Protein AF-A0A182JUG7-F1 (afdb_monomer)

Solvent-accessible surface area (backbone atoms only — not comparable to full-atom values): 25823 Å² total; per-residue (Å²): 137,84,86,83,83,84,82,84,82,86,83,86,81,85,85,83,82,79,87,75,86,82,80,89,75,53,74,66,49,47,52,44,28,82,90,76,59,20,49,67,83,34,40,64,66,56,48,52,52,50,51,49,50,50,50,54,51,51,51,54,50,50,49,53,52,50,53,55,51,49,56,54,55,72,76,54,60,94,69,52,72,90,55,49,36,80,74,22,95,76,40,68,50,52,46,46,46,65,35,70,66,70,86,56,85,88,53,76,60,53,50,72,44,30,39,80,39,64,70,55,41,44,56,57,42,48,50,40,48,65,68,42,40,58,56,73,39,42,67,75,28,61,83,46,30,76,46,50,39,88,55,45,92,92,43,59,61,55,93,88,40,30,43,53,62,73,63,80,57,31,66,67,52,22,78,91,55,44,26,23,33,70,73,55,19,45,45,37,36,39,34,66,50,88,47,66,70,46,68,86,40,53,57,65,53,77,86,72,57,62,90,86,56,56,66,69,59,53,54,52,58,66,74,49,53,64,74,76,31,42,27,41,31,54,50,74,46,78,68,56,96,56,101,61,86,47,54,54,58,75,46,55,23,73,42,59,41,42,59,47,59,70,52,50,38,72,73,55,80,51,62,60,78,67,63,29,34,41,32,30,67,51,42,51,66,78,40,78,44,34,35,38,40,35,53,46,33,79,58,40,59,74,33,89,47,96,85,66,54,28,18,34,37,69,40,34,43,32,37,42,74,72,82,75,82,87,77,88,79,80,90,80,93,82,89,79,88,82,82,81,78,93,75,94,76,89,81,82,89,77,84,86,77,91,78,89,76,94,76,83,97,79,78,85,82,78,72,90,75,92,67,95,76,85,87,83,91,66,79,96,70,94,75,92,79,92,76,91,84,79,90,87,66,80,84,80,69,88,78,74,93,74,87,85,80,128

Foldseek 3Di:
DDDDDDDDDDDDDDDDDDDDDDDDDDPVCCCAPPVVRAGNNHHPVRVVVVVVVVVVVVVVVVVVVVVVVVVVVVPADPQDGPQAACSDPVHQAWFKDKPDADPPPVDAQEDEAALQDPVRLVVRLVSVCVVCVCLVFVCPFVVSVPLEDDDDLVRFRDPLHAHREDLVQQVCCHSVNSCCSNVVWHKMKMFIDAGAQHAFAFCLDLVPDDPPDDPVVSVVLVVDHSSVRQFWFKDKDWPDPDPDDQQADKDKPPDRGFHRSNDDDRSRTSRDTYIIMIIRGGGHAPDWTKMKMFIDTPSHDADDDPVPGTRIDIYIYHHYHPPPPPDPDDDDDDDDDDDDDDDDDDDDDDDDDDDDDDDDPDDDDDDPDDDDDDDDDDDPDDDDDDDDDDDPPPPPPPDDDDDDDD

Sequence (406 aa):
MPAEKRASQPRIVRTYEFPTKPEKQTLGQYLYNSQDGKILGRTSKGWAQLLFFYACFYIVLAALFTICMQGLLVTLNHQYPKWQLDESRIGTNPGVSYRPQPEDAEGINSIQYVAANKSDVAVWVNMINDFLAPYADHTLLPGGGKNQVICDFNTPPTSGNVCAFDVKNLGPCSAAAGYSYNRSAPCIFIKLNRIYGWQPEFYEDVDELPTDMPDDLASHIRSLSVADRRQVWVTCKELTNSDENQLGPIEYLPSQGFPAYYYPYMNIDGYLSPLVAVHFARPKPKTTISIECRAWAKNIVYRGGSRDRAGSMQIFLLLSQALVDEDCSNSGTVSVVALAAPSSVIPRNGSPVLRTVPMPLDDCFSCDGGALGECLTVGGTGRCLRSVWSASKKAAFQKRNVCQIG

Mean predicted aligned error: 15.71 Å

Radius of gyration: 39.5 Å; Cα contacts (8 Å, |Δi|>4): 494; chains: 1; bounding box: 140×61×127 Å

Structure (mmCIF, N/CA/C/O backbone):
data_AF-A0A182JUG7-F1
#
_entry.id   AF-A0A182JUG7-F1
#
loop_
_atom_site.group_PDB
_atom_site.id
_atom_site.type_symbol
_atom_site.label_atom_id
_atom_site.label_alt_id
_atom_site.label_comp_id
_atom_site.label_asym_id
_atom_site.label_entity_id
_atom_site.label_seq_id
_atom_site.pdbx_PDB_ins_code
_atom_site.Cartn_x
_atom_site.Cartn_y
_atom_site.Cartn_z
_atom_site.occupancy
_atom_site.B_iso_or_equiv
_atom_site.auth_seq_id
_atom_site.auth_comp_id
_atom_site.auth_asym_id
_atom_site.auth_atom_id
_atom_site.pdbx_PDB_model_num
ATOM 1 N N . MET A 1 1 ? -57.327 33.406 99.873 1.00 43.38 1 MET A N 1
ATOM 2 C CA . MET A 1 1 ? -56.731 32.805 98.659 1.00 43.38 1 MET A CA 1
ATOM 3 C C . MET A 1 1 ? -55.452 33.575 98.342 1.00 43.38 1 MET A C 1
ATOM 5 O O . 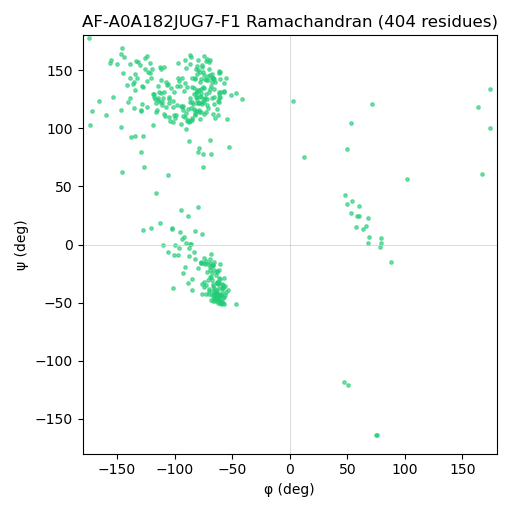MET A 1 1 ? -55.531 34.797 98.298 1.00 43.38 1 MET A O 1
ATOM 9 N N . PRO A 1 2 ? -54.282 32.917 98.276 1.00 49.91 2 PRO A N 1
ATOM 10 C CA . PRO A 1 2 ? -52.983 33.584 98.166 1.00 49.91 2 PRO A CA 1
ATOM 11 C C . PRO A 1 2 ? -52.675 34.052 96.734 1.00 49.91 2 PRO A C 1
ATOM 13 O O . PRO A 1 2 ? -53.113 33.437 95.767 1.00 49.91 2 PRO A O 1
ATOM 16 N N . ALA A 1 3 ? -51.910 35.142 96.626 1.00 50.56 3 ALA A N 1
ATOM 17 C CA . ALA A 1 3 ? -51.455 35.739 95.373 1.00 50.56 3 ALA A CA 1
ATOM 18 C C . ALA A 1 3 ? -50.359 34.892 94.697 1.00 50.56 3 ALA A C 1
ATOM 20 O O . ALA A 1 3 ? -49.357 34.527 95.315 1.00 50.56 3 ALA A O 1
ATOM 21 N N . GLU A 1 4 ? -50.560 34.609 93.414 1.00 59.41 4 GLU A N 1
ATOM 22 C CA . GLU A 1 4 ? -49.682 33.827 92.546 1.00 59.41 4 GLU A CA 1
ATOM 23 C C . GLU A 1 4 ? -48.453 34.652 92.115 1.00 59.41 4 GLU A C 1
ATOM 25 O O . GLU A 1 4 ? -48.573 35.736 91.541 1.00 59.41 4 GLU A O 1
ATOM 30 N N . LYS A 1 5 ? -47.242 34.159 92.412 1.00 53.19 5 LYS A N 1
ATOM 31 C CA . LYS A 1 5 ? -45.978 34.778 91.980 1.00 53.19 5 LYS A CA 1
ATOM 32 C C . LYS A 1 5 ? -45.679 34.391 90.530 1.00 53.19 5 LYS A C 1
ATOM 34 O O . LYS A 1 5 ? -45.393 33.233 90.242 1.00 53.19 5 LYS A O 1
ATOM 39 N N . ARG A 1 6 ? -45.674 35.375 89.627 1.00 56.78 6 ARG A N 1
ATOM 40 C CA . ARG A 1 6 ? -45.285 35.212 88.217 1.00 56.78 6 ARG A CA 1
ATOM 41 C C . ARG A 1 6 ? -43.755 35.136 88.097 1.00 56.78 6 ARG A C 1
ATOM 43 O O . ARG A 1 6 ? -43.069 36.113 88.388 1.00 56.78 6 ARG A O 1
ATOM 50 N N . ALA A 1 7 ? -43.220 33.986 87.689 1.00 58.94 7 ALA A N 1
ATOM 51 C CA . ALA A 1 7 ? -41.792 33.800 87.423 1.00 58.94 7 ALA A CA 1
ATOM 52 C C . ALA A 1 7 ? -41.378 34.475 86.098 1.00 58.94 7 ALA A C 1
ATOM 54 O O . ALA A 1 7 ? -42.064 34.337 85.084 1.00 58.94 7 ALA A O 1
ATOM 55 N N . SER A 1 8 ? -40.260 35.205 86.099 1.00 64.62 8 SER A N 1
ATOM 56 C CA . SER A 1 8 ? -39.652 35.820 84.912 1.00 64.62 8 SER A CA 1
ATOM 57 C C . SER A 1 8 ? -38.772 34.813 84.154 1.00 64.62 8 SER A C 1
ATOM 59 O O . SER A 1 8 ? -37.990 34.081 84.757 1.00 64.62 8 SER A O 1
ATOM 61 N N . GLN A 1 9 ? -38.890 34.763 82.823 1.00 69.38 9 GLN A N 1
ATOM 62 C CA . GLN A 1 9 ? -38.055 33.908 81.963 1.00 69.38 9 GLN A CA 1
ATOM 63 C C . GLN A 1 9 ? -36.673 34.541 81.682 1.00 69.38 9 GLN A C 1
ATOM 65 O O . GLN A 1 9 ? -36.583 35.767 81.566 1.00 69.38 9 GLN A O 1
ATOM 70 N N . PRO A 1 10 ? -35.596 33.741 81.532 1.00 64.31 10 PRO A N 1
ATOM 71 C CA . PRO A 1 10 ? -34.246 34.252 81.293 1.00 64.31 10 PRO A CA 1
ATOM 72 C C . PRO A 1 10 ? -34.020 34.715 79.841 1.00 64.31 10 PRO A C 1
ATOM 74 O O . PRO A 1 10 ? -34.474 34.093 78.882 1.00 64.31 10 PRO A O 1
ATOM 77 N N . ARG A 1 11 ? -33.266 35.812 79.682 1.00 70.44 11 ARG A N 1
ATOM 78 C CA . ARG A 1 11 ? -32.903 36.438 78.398 1.00 70.44 11 ARG A CA 1
ATOM 79 C C . ARG A 1 11 ? -31.656 35.767 77.807 1.00 70.44 11 ARG A C 1
ATOM 81 O O . ARG A 1 11 ? -30.586 35.851 78.402 1.00 70.44 11 ARG A O 1
ATOM 88 N N . ILE A 1 12 ? -31.766 35.143 76.631 1.00 70.19 12 ILE A N 1
ATOM 89 C CA . ILE A 1 12 ? -30.616 34.554 75.920 1.00 70.19 12 ILE A CA 1
ATOM 90 C C . ILE A 1 12 ? -29.840 35.670 75.208 1.00 70.19 12 ILE A C 1
ATOM 92 O O . ILE A 1 12 ? -30.352 36.289 74.275 1.00 70.19 12 ILE A O 1
ATOM 96 N N . VAL A 1 13 ? -28.602 35.923 75.634 1.00 73.00 13 VAL A N 1
ATOM 97 C CA . VAL A 1 13 ? -27.666 36.837 74.962 1.00 73.00 13 VAL A CA 1
ATOM 98 C C . VAL A 1 13 ? -26.809 36.017 73.997 1.00 73.00 13 VAL A C 1
ATOM 100 O O . VAL A 1 13 ? -26.111 35.105 74.428 1.00 73.00 13 VAL A O 1
ATOM 103 N N . ARG A 1 14 ? -26.861 36.317 72.693 1.00 67.81 14 ARG A N 1
ATOM 104 C CA . ARG A 1 14 ? -25.910 35.765 71.714 1.00 67.81 14 ARG A CA 1
ATOM 105 C C . ARG A 1 14 ? -24.748 36.741 71.558 1.00 67.81 14 ARG A C 1
ATOM 107 O O . ARG A 1 14 ? -24.934 37.829 71.022 1.00 67.81 14 ARG A O 1
ATOM 114 N N . THR A 1 15 ? -23.573 36.363 72.040 1.00 71.56 15 THR A N 1
ATOM 115 C CA . THR A 1 15 ? -22.310 37.050 71.754 1.00 71.56 15 THR A CA 1
ATOM 116 C C . THR A 1 15 ? -21.795 36.612 70.385 1.00 71.56 15 THR A C 1
ATOM 118 O O . THR A 1 15 ? -21.747 35.421 70.086 1.00 71.56 15 THR A O 1
ATOM 121 N N . TYR A 1 16 ? -21.428 37.578 69.546 1.00 66.81 16 TYR A N 1
ATOM 122 C CA . TYR A 1 16 ? -20.771 37.334 68.265 1.00 66.81 16 TYR A CA 1
ATOM 123 C C . TYR A 1 16 ? -19.274 37.607 68.440 1.00 66.81 16 TYR A C 1
ATOM 125 O O . TYR A 1 16 ? -18.896 38.725 68.787 1.00 66.81 16 TYR A O 1
ATOM 133 N N . GLU A 1 17 ? -18.430 36.596 68.231 1.00 72.69 17 GLU A N 1
ATOM 134 C CA . GLU A 1 17 ? -16.976 36.771 68.159 1.00 72.69 17 GLU A CA 1
ATOM 135 C C . GLU A 1 17 ? -16.561 37.180 66.743 1.00 72.69 17 GLU A C 1
ATOM 137 O O . GLU A 1 17 ? -17.026 36.617 65.749 1.00 72.69 17 GLU A O 1
ATOM 142 N N . PHE A 1 18 ? -15.678 38.174 66.651 1.00 72.12 18 PHE A N 1
ATOM 143 C CA . PHE A 1 18 ? -15.101 38.610 65.383 1.00 72.12 18 PHE A CA 1
ATOM 144 C C . PHE A 1 18 ? -13.981 37.644 64.957 1.00 72.12 18 PHE A C 1
ATOM 146 O O . PHE A 1 18 ? -13.115 37.331 65.777 1.00 72.12 18 PHE A O 1
ATOM 153 N N . PRO A 1 19 ? -13.945 37.182 63.692 1.00 71.12 19 PRO A N 1
ATOM 154 C CA . PRO A 1 19 ? -12.906 36.268 63.231 1.00 71.12 19 PRO A CA 1
ATOM 155 C C . PRO A 1 19 ? -11.530 36.949 63.232 1.00 71.12 19 PRO A C 1
ATOM 157 O O . PRO A 1 19 ? -11.346 38.019 62.649 1.00 71.12 19 PRO A O 1
ATOM 160 N N . THR A 1 20 ? -10.551 36.316 63.879 1.00 74.75 20 THR A N 1
ATOM 161 C CA . THR A 1 20 ? -9.152 36.758 63.900 1.00 74.75 20 THR A CA 1
ATOM 162 C C . THR A 1 20 ? -8.417 36.343 62.622 1.00 74.75 20 THR A C 1
ATOM 164 O O . THR A 1 20 ? -8.783 35.386 61.936 1.00 74.75 20 THR A O 1
ATOM 167 N N . LYS A 1 21 ? -7.371 37.096 62.260 1.00 66.69 21 LYS A N 1
ATOM 168 C CA . LYS A 1 21 ? -6.588 36.848 61.041 1.00 66.69 21 LYS A CA 1
ATOM 169 C C . LYS A 1 21 ? -5.767 35.553 61.189 1.00 66.69 21 LYS A C 1
ATOM 171 O O . LYS A 1 21 ? -5.070 35.426 62.194 1.00 66.69 21 LYS A O 1
ATOM 176 N N . PRO A 1 22 ? -5.797 34.626 60.210 1.00 70.94 22 PRO A N 1
ATOM 177 C CA . PRO A 1 22 ? -5.078 33.359 60.316 1.00 70.94 22 PRO A CA 1
ATOM 178 C C . PRO A 1 22 ? -3.557 33.561 60.308 1.00 70.94 22 PRO A C 1
ATOM 180 O O . PRO A 1 22 ? -3.025 34.421 59.598 1.00 70.94 22 PRO A O 1
ATOM 183 N N . GLU A 1 23 ? -2.865 32.746 61.101 1.00 74.25 23 GLU A N 1
ATOM 184 C CA . GLU A 1 23 ? -1.407 32.723 61.217 1.00 74.25 23 GLU A CA 1
ATOM 185 C C . GLU A 1 23 ? -0.748 32.239 59.910 1.00 74.25 23 GLU A C 1
ATOM 187 O O . GLU A 1 23 ? -1.282 31.381 59.202 1.00 74.25 23 GLU A O 1
ATOM 192 N N . LYS A 1 24 ? 0.410 32.810 59.550 1.00 74.38 24 LYS A N 1
ATOM 193 C CA . LYS A 1 24 ? 1.129 32.449 58.317 1.00 74.38 24 LYS A CA 1
ATOM 194 C C . LYS A 1 24 ? 1.771 31.065 58.476 1.00 74.38 24 LYS A C 1
ATOM 196 O O . LYS A 1 24 ? 2.697 30.911 59.264 1.00 74.38 24 LYS A O 1
ATOM 201 N N . GLN A 1 25 ? 1.314 30.084 57.700 1.00 72.75 25 GLN A N 1
ATOM 202 C CA . GLN A 1 25 ? 1.846 28.716 57.725 1.00 72.75 25 GLN A CA 1
ATOM 203 C C . GLN A 1 25 ? 3.124 28.579 56.881 1.00 72.75 25 GLN A C 1
ATOM 205 O O . GLN A 1 25 ? 3.238 29.167 55.805 1.00 72.75 25 GLN A O 1
ATOM 210 N N . THR A 1 26 ? 4.078 27.770 57.351 1.00 81.06 26 THR A N 1
ATOM 211 C CA . THR A 1 26 ? 5.261 27.359 56.567 1.00 81.06 26 THR A CA 1
ATOM 212 C C . THR A 1 26 ? 4.923 26.219 55.592 1.00 81.06 26 THR A C 1
ATOM 214 O O . THR A 1 26 ? 3.955 25.489 55.797 1.00 81.06 26 THR A O 1
ATOM 217 N N . LEU A 1 27 ? 5.722 26.013 54.534 1.00 77.56 27 LEU A N 1
ATOM 218 C CA . LEU A 1 27 ? 5.464 24.975 53.512 1.00 77.56 27 LEU A CA 1
ATOM 219 C C . LEU A 1 27 ? 5.369 23.551 54.091 1.00 77.56 27 LEU A C 1
ATOM 221 O O . LEU A 1 27 ? 4.530 22.764 53.659 1.00 77.56 27 LEU A O 1
ATOM 225 N N . GLY A 1 28 ? 6.191 23.229 55.094 1.00 77.50 28 GLY A N 1
ATOM 226 C CA . GLY A 1 28 ? 6.115 21.943 55.792 1.00 77.50 28 GLY A CA 1
ATOM 227 C C . GLY A 1 28 ? 4.808 21.780 56.572 1.00 77.50 28 GLY A C 1
ATOM 228 O O . GLY A 1 28 ? 4.167 20.738 56.480 1.00 77.50 28 GLY A O 1
ATOM 229 N N . GLN A 1 29 ? 4.366 22.837 57.262 1.00 74.44 29 GLN A N 1
ATOM 230 C CA . GLN A 1 29 ? 3.088 22.861 57.986 1.00 74.44 29 GLN A CA 1
ATOM 231 C C . GLN A 1 29 ? 1.872 22.829 57.046 1.00 74.44 29 GLN A C 1
ATOM 233 O O . GLN A 1 29 ? 0.823 22.318 57.429 1.00 74.44 29 GLN A O 1
ATOM 238 N N . TYR A 1 30 ? 2.013 23.333 55.816 1.00 78.62 30 TYR A N 1
ATOM 239 C CA . TYR A 1 30 ? 0.988 23.241 54.773 1.00 78.62 30 TYR A CA 1
ATOM 240 C C . TYR A 1 30 ? 0.821 21.806 54.247 1.00 78.62 30 TYR A C 1
ATOM 242 O O . TYR A 1 30 ? -0.301 21.330 54.066 1.00 78.62 30 TYR A O 1
ATOM 250 N N . LEU A 1 31 ? 1.936 21.099 54.029 1.00 83.12 31 LEU A N 1
ATOM 251 C CA . LEU A 1 31 ? 1.941 19.691 53.619 1.00 83.12 31 LEU A CA 1
ATOM 252 C C . LEU A 1 31 ? 1.386 18.781 54.718 1.00 83.12 31 LEU A C 1
ATOM 254 O O . LEU A 1 31 ? 0.508 17.957 54.451 1.00 83.12 31 LEU A O 1
ATOM 258 N N . TYR A 1 32 ? 1.868 18.952 55.949 1.00 83.38 32 TYR A N 1
ATOM 259 C CA . TYR A 1 32 ? 1.435 18.176 57.102 1.00 83.38 32 TYR A CA 1
ATOM 260 C C . TYR A 1 32 ? 1.455 19.023 58.374 1.00 83.38 32 TYR A C 1
ATOM 262 O O . TYR A 1 32 ? 2.512 19.437 58.853 1.00 83.38 32 TYR A O 1
ATOM 270 N N . ASN A 1 33 ? 0.278 19.237 58.961 1.00 82.06 33 ASN A N 1
ATOM 271 C CA . ASN A 1 33 ? 0.170 19.880 60.261 1.00 82.06 33 ASN A CA 1
ATOM 272 C C . ASN A 1 33 ? 0.097 18.810 61.358 1.00 82.06 33 ASN A C 1
ATOM 274 O O . ASN A 1 33 ? -0.951 18.199 61.566 1.00 82.06 33 ASN A O 1
ATOM 278 N N . SER A 1 34 ? 1.212 18.617 62.070 1.00 76.62 34 SER A N 1
ATOM 279 C CA . SER A 1 34 ? 1.343 17.638 63.159 1.00 76.62 34 SER A CA 1
ATOM 280 C C . SER A 1 34 ? 0.377 17.889 64.328 1.00 76.62 34 SER A C 1
ATOM 282 O O . SER A 1 34 ? -0.052 16.938 64.971 1.00 76.62 34 SER A O 1
ATOM 284 N N . GLN A 1 35 ? -0.016 19.145 64.587 1.00 76.19 35 GLN A N 1
ATOM 285 C CA . GLN A 1 35 ? -0.922 19.478 65.698 1.00 76.19 35 GLN A CA 1
ATOM 286 C C . GLN A 1 35 ? -2.377 19.075 65.419 1.00 76.19 35 GLN A C 1
ATOM 288 O O . GLN A 1 35 ? -3.074 18.615 66.317 1.00 76.19 35 GLN A O 1
ATOM 293 N N . ASP A 1 36 ? -2.814 19.206 64.164 1.00 73.12 36 ASP A N 1
ATOM 294 C CA . ASP A 1 36 ? -4.188 18.917 63.735 1.00 73.12 36 ASP A CA 1
ATOM 295 C C . ASP A 1 36 ? -4.338 17.544 63.045 1.00 73.12 36 ASP A C 1
ATOM 297 O O . ASP A 1 36 ? -5.451 17.143 62.694 1.00 73.12 36 ASP A O 1
ATOM 301 N N . GLY A 1 37 ? -3.227 16.856 62.750 1.00 77.06 37 GLY A N 1
ATOM 302 C CA . GLY A 1 37 ? -3.207 15.633 61.936 1.00 77.06 37 GLY A CA 1
ATOM 303 C C . GLY A 1 37 ? -3.750 15.830 60.511 1.00 77.06 37 GLY A C 1
ATOM 304 O O . GLY A 1 37 ? -4.266 14.888 59.902 1.00 77.06 37 GLY A O 1
ATOM 305 N N . LYS A 1 38 ? -3.702 17.061 59.982 1.00 84.12 38 LYS A N 1
ATOM 306 C CA . LYS A 1 38 ? -4.211 17.413 58.645 1.00 84.12 38 LYS A CA 1
ATOM 307 C C . LYS A 1 38 ? -3.100 17.285 57.604 1.00 84.12 38 LYS A C 1
ATOM 309 O O . LYS A 1 38 ? -2.019 17.840 57.780 1.00 84.12 38 LYS A O 1
ATOM 314 N N . ILE A 1 39 ? -3.398 16.614 56.497 1.00 84.69 39 ILE A N 1
ATOM 315 C CA . ILE A 1 39 ? -2.531 16.496 55.318 1.00 84.69 39 ILE A CA 1
ATOM 316 C C . ILE A 1 39 ? -3.108 17.413 54.238 1.00 84.69 39 ILE A C 1
ATOM 318 O O . ILE A 1 39 ? -4.292 17.287 53.912 1.00 84.69 39 ILE A O 1
ATOM 322 N N . LEU A 1 40 ? -2.309 18.337 53.693 1.00 84.38 40 LEU A N 1
ATOM 323 C CA . LEU A 1 40 ? -2.731 19.283 52.643 1.00 84.38 40 LEU A CA 1
ATOM 324 C C . LEU A 1 40 ? -4.069 19.984 52.966 1.00 84.38 40 LEU A C 1
ATOM 326 O O . LEU A 1 40 ? -4.976 20.083 52.140 1.00 84.38 40 LEU A O 1
ATOM 330 N N . GLY A 1 41 ? -4.224 20.410 54.222 1.00 80.56 41 GLY A N 1
ATOM 331 C CA . GLY A 1 41 ? -5.404 21.136 54.696 1.00 80.56 41 GLY A CA 1
ATOM 332 C C . GLY A 1 41 ? -6.654 20.295 55.000 1.00 80.56 41 GLY A C 1
ATOM 333 O O . GLY A 1 41 ? -7.657 20.867 55.427 1.00 80.56 41 GLY A O 1
ATOM 334 N N . ARG A 1 42 ? -6.632 18.960 54.850 1.00 85.69 42 ARG A N 1
ATOM 335 C CA . ARG A 1 42 ? -7.761 18.073 55.207 1.00 85.69 42 ARG A CA 1
ATOM 336 C C . ARG A 1 42 ? -7.362 16.989 56.203 1.00 85.69 42 ARG A C 1
ATOM 338 O O . ARG A 1 42 ? -6.239 16.497 56.203 1.00 85.69 42 ARG A O 1
ATOM 345 N N . THR A 1 43 ? -8.305 16.587 57.051 1.00 89.62 43 THR A N 1
ATOM 346 C CA . THR A 1 43 ? -8.136 15.422 57.933 1.00 89.62 43 THR A CA 1
ATOM 347 C C . THR A 1 43 ? -8.146 14.128 57.113 1.00 89.62 43 THR A C 1
ATOM 349 O O . THR A 1 43 ? -8.725 14.086 56.025 1.00 89.62 43 THR A O 1
ATOM 352 N N . SER A 1 44 ? -7.555 13.048 57.634 1.00 84.69 44 SER A N 1
ATOM 353 C CA . SER A 1 44 ? -7.574 11.719 56.993 1.00 84.69 44 SER A CA 1
ATOM 354 C C . SER A 1 44 ? -8.996 11.247 56.655 1.00 84.69 44 SER A C 1
ATOM 356 O O . SER A 1 44 ? -9.240 10.738 55.563 1.00 84.69 44 SER A O 1
ATOM 358 N N . LYS A 1 45 ? -9.966 11.517 57.540 1.00 87.75 45 LYS A N 1
ATOM 359 C CA . LYS A 1 45 ? -11.399 11.285 57.296 1.00 87.75 45 LYS A CA 1
ATOM 360 C C . LYS A 1 45 ? -11.927 12.095 56.105 1.00 87.75 45 LYS A C 1
ATOM 362 O O . LYS A 1 45 ? -12.645 11.547 55.276 1.00 87.75 45 LYS A O 1
ATOM 367 N N . GLY A 1 46 ? -11.556 13.372 55.998 1.00 89.44 46 GLY A N 1
ATOM 368 C CA . GLY A 1 46 ? -11.951 14.232 54.879 1.00 89.44 46 GLY A CA 1
ATOM 369 C C . GLY A 1 46 ? -11.340 13.802 53.541 1.00 89.44 46 GLY A C 1
ATOM 370 O O . GLY A 1 46 ? -11.995 13.921 52.507 1.00 89.44 46 GLY A O 1
ATOM 371 N N . TRP A 1 47 ? -10.117 13.265 53.554 1.00 92.50 47 TRP A N 1
ATOM 372 C CA . TRP A 1 47 ? -9.496 12.640 52.383 1.00 92.50 47 TRP A CA 1
ATOM 373 C C . TRP A 1 47 ? -10.193 11.341 51.986 1.00 92.50 47 TRP A C 1
ATOM 375 O O . TRP A 1 47 ? -10.549 11.188 50.823 1.00 92.50 47 TRP A O 1
ATOM 385 N N . ALA A 1 48 ? -10.452 10.441 52.937 1.00 92.81 48 ALA A N 1
ATOM 386 C CA . ALA A 1 48 ? -11.148 9.185 52.668 1.00 92.81 48 ALA A CA 1
ATOM 387 C C . ALA A 1 48 ? -12.554 9.423 52.095 1.00 92.81 48 ALA A C 1
ATOM 389 O O . ALA A 1 48 ? -12.927 8.802 51.107 1.00 92.81 48 ALA A O 1
ATOM 390 N N . GLN A 1 49 ? -13.307 10.375 52.656 1.00 93.62 49 GLN A N 1
ATOM 391 C CA . GLN A 1 49 ? -14.623 10.763 52.139 1.00 93.62 49 GLN A CA 1
ATOM 392 C C . GLN A 1 49 ? -14.542 11.363 50.731 1.00 93.62 49 GLN A C 1
ATOM 394 O O . GLN A 1 49 ? -15.373 11.041 49.886 1.00 93.62 49 GLN A O 1
ATOM 399 N N . LEU A 1 50 ? -13.541 12.209 50.463 1.00 94.62 50 LEU A N 1
ATOM 400 C CA . LEU A 1 50 ? -13.341 12.798 49.139 1.00 94.62 50 LEU A CA 1
ATOM 401 C C . LEU A 1 50 ? -12.974 11.739 48.094 1.00 94.62 50 LEU A C 1
ATOM 403 O O . LEU A 1 50 ? -13.546 11.725 47.007 1.00 94.62 50 LEU A O 1
ATOM 407 N N . LEU A 1 51 ? -12.029 10.857 48.421 1.00 95.19 51 LEU A N 1
ATOM 408 C CA . LEU A 1 51 ? -11.589 9.784 47.534 1.00 95.19 51 LEU A CA 1
ATOM 409 C C . LEU A 1 51 ? -12.719 8.790 47.282 1.00 95.19 51 LEU A C 1
ATOM 411 O O . LEU A 1 51 ? -12.925 8.402 46.140 1.00 95.19 51 LEU A O 1
ATOM 415 N N . PHE A 1 52 ? -13.489 8.435 48.311 1.00 96.12 52 PHE A N 1
ATOM 416 C CA . PHE A 1 52 ? -14.667 7.585 48.165 1.00 96.12 52 PHE A CA 1
ATOM 417 C C . PHE A 1 52 ? -15.723 8.231 47.261 1.00 96.12 52 PHE A C 1
ATOM 419 O O . PHE A 1 52 ? -16.215 7.585 46.341 1.00 96.12 52 PHE A O 1
ATOM 426 N N . PHE A 1 53 ? -16.018 9.520 47.461 1.00 96.75 53 PHE A N 1
ATOM 427 C CA . PHE A 1 53 ? -16.934 10.262 46.596 1.00 96.75 53 PHE A CA 1
ATOM 428 C C . PHE A 1 53 ? -16.481 10.232 45.132 1.00 96.75 53 PHE A C 1
ATOM 430 O O . PHE A 1 53 ? -17.266 9.857 44.264 1.00 96.75 53 PHE A O 1
ATOM 437 N N . TYR A 1 54 ? -15.218 10.572 44.852 1.00 97.62 54 TYR A N 1
ATOM 438 C CA . TYR A 1 54 ? -14.706 10.551 43.482 1.00 97.62 54 TYR A CA 1
ATOM 439 C C . TYR A 1 54 ? -14.625 9.139 42.907 1.00 97.62 54 TYR A C 1
ATOM 441 O O . TYR A 1 54 ? -14.921 8.964 41.731 1.00 97.62 54 TYR A O 1
ATOM 449 N N . ALA A 1 55 ? -14.288 8.131 43.712 1.00 97.56 55 ALA A N 1
ATOM 450 C CA . ALA A 1 55 ? -14.302 6.741 43.273 1.00 97.56 55 ALA A CA 1
ATOM 451 C C . ALA A 1 55 ? -15.710 6.335 42.815 1.00 97.56 55 ALA A C 1
ATOM 453 O O . ALA A 1 55 ? -15.874 5.881 41.686 1.00 97.56 55 ALA A O 1
ATOM 454 N N . CYS A 1 56 ? -16.740 6.578 43.631 1.00 97.94 56 CYS A N 1
ATOM 455 C CA . CYS A 1 56 ? -18.127 6.307 43.253 1.00 97.94 56 CYS A CA 1
ATOM 456 C C . CYS A 1 56 ? -18.564 7.123 42.028 1.00 97.94 56 CYS A C 1
ATOM 458 O O . CYS A 1 56 ? -19.167 6.572 41.110 1.00 97.94 56 CYS A O 1
ATOM 460 N N . PHE A 1 57 ? -18.234 8.416 41.987 1.00 97.88 57 PHE A N 1
ATOM 461 C CA . PHE A 1 57 ? -18.565 9.296 40.867 1.00 97.88 57 PHE A CA 1
ATOM 462 C C . PHE A 1 57 ? -17.965 8.796 39.546 1.00 97.88 57 PHE A C 1
ATOM 464 O O . PHE A 1 57 ? -18.685 8.652 38.559 1.00 97.88 57 PHE A O 1
ATOM 471 N N . TYR A 1 58 ? -16.669 8.473 39.527 1.00 98.12 58 TYR A N 1
ATOM 472 C CA . TYR A 1 58 ? -16.000 7.986 38.322 1.00 98.12 58 TYR A CA 1
ATOM 473 C C . TYR A 1 58 ? -16.426 6.569 37.935 1.00 98.12 58 TYR A C 1
ATOM 475 O O . TYR A 1 58 ? -16.484 6.284 36.743 1.00 98.12 58 TYR A O 1
ATOM 483 N N . ILE A 1 59 ? -16.793 5.705 38.890 1.00 98.19 59 ILE A N 1
ATOM 484 C CA . ILE A 1 59 ? -17.393 4.396 38.584 1.00 98.19 59 ILE A CA 1
ATOM 485 C C . ILE A 1 59 ? -18.713 4.582 37.830 1.00 98.19 59 ILE A C 1
ATOM 487 O O . ILE A 1 59 ? -18.915 3.963 36.787 1.00 98.19 59 ILE A O 1
ATOM 491 N N . VAL A 1 60 ? -19.596 5.461 38.314 1.00 98.19 60 VAL A N 1
ATOM 492 C CA . VAL A 1 60 ? -20.877 5.742 37.645 1.00 98.19 60 VAL A CA 1
ATOM 493 C C . VAL A 1 60 ? -20.650 6.376 36.271 1.00 98.19 60 VAL A C 1
ATOM 495 O O . VAL A 1 60 ? -21.291 5.976 35.300 1.00 98.19 60 VAL A O 1
ATOM 498 N N . LEU A 1 61 ? -19.709 7.318 36.156 1.00 98.06 61 LEU A N 1
ATOM 499 C CA . LEU A 1 61 ? -19.378 7.959 34.883 1.00 98.06 61 LEU A CA 1
ATOM 500 C C . LEU A 1 61 ? -18.808 6.958 33.862 1.00 98.06 61 LEU A C 1
ATOM 502 O O . LEU A 1 61 ? -19.220 6.961 32.703 1.00 98.06 61 LEU A O 1
ATOM 506 N N . ALA A 1 62 ? -17.903 6.074 34.290 1.00 98.19 62 ALA A N 1
ATOM 507 C CA . ALA A 1 62 ? -17.340 5.019 33.450 1.00 98.19 62 ALA A CA 1
ATOM 508 C C . ALA A 1 62 ? -18.407 4.002 33.024 1.00 98.19 62 ALA A C 1
ATOM 510 O O . ALA A 1 62 ? -18.417 3.575 31.869 1.00 98.19 62 ALA A O 1
ATOM 511 N N . ALA A 1 63 ? -19.338 3.650 33.916 1.00 98.19 63 ALA A N 1
ATOM 512 C CA . ALA A 1 63 ? -20.462 2.781 33.585 1.00 98.19 63 ALA A CA 1
ATOM 513 C C . ALA A 1 63 ? -21.375 3.420 32.526 1.00 98.19 63 ALA A C 1
ATOM 515 O O . ALA A 1 63 ? -21.701 2.768 31.537 1.00 98.19 63 ALA A O 1
ATOM 516 N N . LEU A 1 64 ? -21.722 4.706 32.675 1.00 97.94 64 LEU A N 1
ATOM 517 C CA . LEU A 1 64 ? -22.511 5.439 31.679 1.00 97.94 64 LEU A CA 1
ATOM 518 C C . LEU A 1 64 ? -21.803 5.468 30.319 1.00 97.94 64 LEU A C 1
ATOM 520 O O . LEU A 1 64 ? -22.412 5.129 29.306 1.00 97.94 64 LEU A O 1
ATOM 524 N N . PHE A 1 65 ? -20.510 5.812 30.300 1.00 98.00 65 PHE A N 1
ATOM 525 C CA . PHE A 1 65 ? -19.703 5.787 29.080 1.00 98.00 65 PHE A CA 1
ATOM 526 C C . PHE A 1 65 ? -19.709 4.398 28.435 1.00 98.00 65 PHE A C 1
ATOM 528 O O . PHE A 1 65 ? -19.942 4.283 27.237 1.00 98.00 65 PHE A O 1
ATOM 535 N N . THR A 1 66 ? -19.525 3.341 29.230 1.00 97.75 66 THR A N 1
ATOM 536 C CA . THR A 1 66 ? -19.498 1.956 28.740 1.00 97.75 66 THR A CA 1
ATOM 537 C C . THR A 1 66 ? -20.840 1.546 28.135 1.00 97.75 66 THR A C 1
ATOM 539 O O . THR A 1 66 ? -20.856 0.946 27.066 1.00 97.75 66 THR A O 1
ATOM 542 N N . ILE A 1 67 ? -21.968 1.913 28.754 1.00 97.69 67 ILE A N 1
ATOM 543 C CA . ILE A 1 67 ? -23.312 1.640 28.218 1.00 97.69 67 ILE A CA 1
ATOM 544 C C . ILE A 1 67 ? -23.527 2.377 26.891 1.00 97.69 67 ILE A C 1
ATOM 546 O O . ILE A 1 67 ? -23.974 1.770 25.917 1.00 97.69 67 ILE A O 1
ATOM 550 N N . CYS A 1 68 ? -23.173 3.663 26.820 1.00 97.56 68 CYS A N 1
ATOM 551 C CA . CYS A 1 68 ? -23.260 4.439 25.583 1.00 97.56 68 CYS A CA 1
ATOM 552 C C . CYS A 1 68 ? -22.379 3.845 24.475 1.00 97.56 68 CYS A C 1
ATOM 554 O O . CYS A 1 68 ? -22.825 3.711 23.335 1.00 97.56 68 CYS A O 1
ATOM 556 N N . MET A 1 69 ? -21.150 3.447 24.811 1.00 97.19 69 MET A N 1
ATOM 557 C CA . MET A 1 69 ? -20.213 2.882 23.846 1.00 97.19 69 MET A CA 1
ATOM 558 C C . MET A 1 69 ? -20.639 1.487 23.383 1.00 97.19 69 MET A C 1
ATOM 560 O O . MET A 1 69 ? -20.562 1.192 22.194 1.00 97.19 69 MET A O 1
ATOM 564 N N . GLN A 1 70 ? -21.184 0.661 24.278 1.00 96.38 70 GLN A N 1
ATOM 565 C CA . GLN A 1 70 ? -21.775 -0.628 23.926 1.00 96.38 70 GLN A CA 1
ATOM 566 C C . GLN A 1 70 ? -22.974 -0.452 22.988 1.00 96.38 70 GLN A C 1
ATOM 568 O O . GLN A 1 70 ? -23.078 -1.163 21.992 1.00 96.38 70 GLN A O 1
ATOM 573 N N . GLY A 1 71 ? -23.848 0.522 23.264 1.00 96.19 71 GLY A N 1
ATOM 574 C CA . GLY A 1 71 ? -24.962 0.871 22.383 1.00 96.19 71 GLY A CA 1
ATOM 575 C C . GLY A 1 71 ? -24.492 1.229 20.972 1.00 96.19 71 GLY A C 1
ATOM 576 O O . GLY A 1 71 ? -25.053 0.733 20.000 1.00 96.19 71 GLY A O 1
ATOM 577 N N . LEU A 1 72 ? -23.416 2.014 20.852 1.00 94.81 72 LEU A N 1
ATOM 578 C CA . LEU A 1 72 ? -22.793 2.316 19.562 1.00 94.81 72 LEU A CA 1
ATOM 579 C C . LEU A 1 72 ? -22.257 1.049 18.876 1.00 94.81 72 LEU A C 1
ATOM 581 O O . LEU A 1 72 ? -22.581 0.821 17.712 1.00 94.81 72 LEU A O 1
ATOM 585 N N . LEU A 1 73 ? -21.477 0.220 19.580 1.00 94.75 73 LEU A N 1
ATOM 586 C CA . LEU A 1 73 ? -20.853 -0.980 19.009 1.00 94.75 73 LEU A CA 1
ATOM 587 C C . LEU A 1 73 ? -21.880 -2.009 18.516 1.00 94.75 73 LEU A C 1
ATOM 589 O O . LEU A 1 73 ? -21.649 -2.635 17.489 1.00 94.75 73 LEU A O 1
ATOM 593 N N . VAL A 1 74 ? -23.038 -2.129 19.176 1.00 94.06 74 VAL A N 1
ATOM 594 C CA . VAL A 1 74 ? -24.138 -3.007 18.729 1.00 94.06 74 VAL A CA 1
ATOM 595 C C . VAL A 1 74 ? -24.726 -2.562 17.382 1.00 94.06 74 VAL A C 1
ATOM 597 O O . VAL A 1 74 ? -25.239 -3.390 16.636 1.00 94.06 74 VAL A O 1
ATOM 600 N N . THR A 1 75 ? -24.638 -1.275 17.031 1.00 92.44 75 THR A N 1
ATOM 601 C CA . THR A 1 75 ? -25.116 -0.778 15.725 1.00 92.44 75 THR A CA 1
ATOM 602 C C . THR A 1 75 ? -24.120 -0.964 14.579 1.00 92.44 75 THR A C 1
ATOM 604 O O . THR A 1 75 ? -24.456 -0.658 13.432 1.00 92.44 75 THR A O 1
ATOM 607 N N . LEU A 1 76 ? -22.895 -1.416 14.864 1.00 93.25 76 LEU A N 1
ATOM 608 C CA . LEU A 1 76 ? -21.842 -1.580 13.866 1.00 93.25 76 LEU A CA 1
ATOM 609 C C . LEU A 1 76 ? -21.785 -3.024 13.365 1.00 93.25 76 LEU A C 1
ATOM 611 O O . LEU A 1 76 ? -21.916 -3.975 14.129 1.00 93.25 76 LEU A O 1
ATOM 615 N N . ASN A 1 77 ? -21.555 -3.180 12.062 1.00 92.44 77 ASN A N 1
ATOM 616 C CA . ASN A 1 77 ? -21.294 -4.477 11.454 1.00 92.44 77 ASN A CA 1
ATOM 617 C C . ASN A 1 77 ? -19.776 -4.747 11.454 1.00 92.44 77 ASN A C 1
ATOM 619 O O . ASN A 1 77 ? -18.985 -3.850 11.171 1.00 92.44 77 ASN A O 1
ATOM 623 N N . HIS A 1 78 ? -19.367 -5.980 11.760 1.00 89.38 78 HIS A N 1
ATOM 624 C CA . HIS A 1 78 ? -17.960 -6.396 11.738 1.00 89.38 78 HIS A CA 1
ATOM 625 C C . HIS A 1 78 ? -17.425 -6.707 10.330 1.00 89.38 78 HIS A C 1
ATOM 627 O O . HIS A 1 78 ? -16.215 -6.710 10.127 1.00 89.38 78 HIS A O 1
ATOM 633 N N . GLN A 1 79 ? -18.301 -6.973 9.358 1.00 89.50 79 GLN A N 1
ATOM 634 C CA . GLN A 1 79 ? -17.916 -7.346 7.996 1.00 89.50 79 GLN A CA 1
ATOM 635 C C . GLN A 1 79 ? -17.730 -6.142 7.074 1.00 89.50 79 GLN A C 1
ATOM 637 O O . GLN A 1 79 ? -16.873 -6.188 6.195 1.00 89.50 79 GLN A O 1
ATOM 642 N N . TYR A 1 80 ? -18.504 -5.072 7.261 1.00 92.31 80 TYR A N 1
ATOM 643 C CA . TYR A 1 80 ? -18.443 -3.891 6.405 1.00 92.31 80 TYR A CA 1
ATOM 644 C C . TYR A 1 80 ? -18.685 -2.597 7.186 1.00 92.31 80 TYR A C 1
ATOM 646 O O . TYR A 1 80 ? -19.457 -2.586 8.150 1.00 92.31 80 TYR A O 1
ATOM 654 N N . PRO A 1 81 ? -18.051 -1.483 6.781 1.00 93.50 81 PRO A N 1
ATOM 655 C CA . PRO A 1 81 ? -18.272 -0.199 7.424 1.00 93.50 81 PRO A CA 1
ATOM 656 C C . PRO A 1 81 ? -19.669 0.340 7.094 1.00 93.50 81 PRO A C 1
ATOM 658 O O . PRO A 1 81 ? -20.177 0.162 5.986 1.00 93.50 81 PRO A O 1
ATOM 661 N N . LYS A 1 82 ? -20.285 1.023 8.067 1.00 91.44 82 LYS A N 1
ATOM 662 C CA . LYS A 1 82 ? -21.624 1.617 7.924 1.00 91.44 82 LYS A CA 1
ATOM 663 C C . LYS A 1 82 ? -21.673 2.697 6.841 1.00 91.44 82 LYS A C 1
ATOM 665 O O . LYS A 1 82 ? -22.600 2.705 6.046 1.00 91.44 82 LYS A O 1
ATOM 670 N N . TRP A 1 83 ? -20.682 3.584 6.837 1.00 93.06 83 TRP A N 1
ATOM 671 C CA . TRP A 1 83 ? -20.520 4.634 5.834 1.00 93.06 83 TRP A CA 1
ATOM 672 C C . TRP A 1 83 ? -19.456 4.187 4.841 1.00 93.06 83 TRP A C 1
ATOM 674 O O . TRP A 1 83 ? -18.337 3.859 5.249 1.00 93.06 83 TRP A O 1
ATOM 684 N N . GLN A 1 84 ? -19.807 4.146 3.561 1.00 92.94 84 GLN A N 1
ATOM 685 C CA . GLN A 1 84 ? -18.965 3.603 2.496 1.00 92.94 84 GLN A CA 1
ATOM 686 C C . GLN A 1 84 ? -18.664 4.688 1.469 1.00 92.94 84 GLN A C 1
ATOM 688 O O . GLN A 1 84 ? -19.464 5.602 1.284 1.00 92.94 84 GLN A O 1
ATOM 693 N N . LEU A 1 85 ? -17.510 4.575 0.805 1.00 91.56 85 LEU A N 1
ATOM 694 C CA . LEU A 1 85 ? -17.132 5.434 -0.320 1.00 91.56 85 LEU A CA 1
ATOM 695 C C . LEU A 1 85 ? -17.295 6.927 0.028 1.00 91.56 85 LEU A C 1
ATOM 697 O O . LEU A 1 85 ? -16.677 7.372 0.997 1.00 91.56 85 LEU A O 1
ATOM 701 N N . ASP A 1 86 ? -18.111 7.682 -0.709 1.00 89.75 86 ASP A N 1
ATOM 702 C CA . ASP A 1 86 ? -18.273 9.134 -0.542 1.00 89.75 86 ASP A CA 1
ATOM 703 C C . ASP A 1 86 ? -18.936 9.545 0.782 1.00 89.75 86 ASP A C 1
ATOM 705 O O . ASP A 1 86 ? -18.692 10.642 1.281 1.00 89.75 86 ASP A O 1
ATOM 709 N N . GLU A 1 87 ? -19.727 8.664 1.402 1.00 90.81 87 GLU A N 1
ATOM 710 C CA . GLU A 1 87 ? -20.289 8.909 2.738 1.00 90.81 87 GLU A CA 1
ATOM 711 C C . GLU A 1 87 ? -19.245 8.698 3.845 1.00 90.81 87 GLU A C 1
ATOM 713 O O . GLU A 1 87 ? -19.427 9.106 4.995 1.00 90.81 87 GLU A O 1
ATOM 718 N N . SER A 1 88 ? -18.137 8.030 3.516 1.00 91.62 88 SER A N 1
ATOM 719 C CA . SER A 1 88 ? -17.060 7.740 4.451 1.00 91.62 88 SER A CA 1
ATOM 720 C C . SER A 1 88 ? -16.011 8.853 4.466 1.00 91.62 88 SER A C 1
ATOM 722 O O . SER A 1 88 ? -15.713 9.487 3.458 1.00 91.62 88 SER A O 1
ATOM 724 N N . ARG A 1 89 ? -15.333 9.025 5.607 1.00 87.31 89 ARG A N 1
ATOM 725 C CA . ARG A 1 89 ? -14.185 9.946 5.712 1.00 87.31 89 ARG A CA 1
ATOM 726 C C . ARG A 1 89 ? -12.973 9.500 4.877 1.00 87.31 89 ARG A C 1
ATOM 728 O O . ARG A 1 89 ? -12.065 10.294 4.667 1.00 87.31 89 ARG A O 1
ATOM 735 N N . ILE A 1 90 ? -12.923 8.230 4.466 1.00 86.19 90 ILE A N 1
ATOM 736 C CA . ILE A 1 90 ? -11.857 7.682 3.612 1.00 86.19 90 ILE A CA 1
ATOM 737 C C . ILE A 1 90 ? -12.068 8.137 2.159 1.00 86.19 90 ILE A C 1
ATOM 739 O O . ILE A 1 90 ? -11.095 8.409 1.458 1.00 86.19 90 ILE A O 1
ATOM 743 N N . GLY A 1 91 ? -13.330 8.276 1.741 1.00 89.50 91 GLY A N 1
ATOM 744 C CA . GLY A 1 91 ? -13.721 8.664 0.391 1.00 89.50 91 GLY A CA 1
ATOM 745 C C . GLY A 1 91 ? -13.572 7.538 -0.637 1.00 89.50 91 GLY A C 1
ATOM 746 O O . GLY A 1 91 ? -13.441 6.359 -0.305 1.00 89.50 91 GLY A O 1
ATOM 747 N N . THR A 1 92 ? -13.589 7.932 -1.908 1.00 90.88 92 THR A N 1
ATOM 748 C CA . THR A 1 92 ? -13.521 7.067 -3.100 1.00 90.88 92 THR A CA 1
ATOM 749 C C . THR A 1 92 ? -12.133 6.975 -3.730 1.00 90.88 92 THR A C 1
ATOM 751 O O . THR A 1 92 ? -11.958 6.263 -4.713 1.00 90.88 92 THR A O 1
ATOM 754 N N . ASN A 1 93 ? -11.128 7.661 -3.181 1.00 93.31 93 ASN A N 1
ATOM 755 C CA . ASN A 1 93 ? -9.796 7.725 -3.777 1.00 93.31 93 ASN A CA 1
ATOM 756 C C . ASN A 1 93 ? -8.793 6.827 -3.024 1.00 93.31 93 ASN A C 1
ATOM 758 O O . ASN A 1 93 ? -8.377 7.185 -1.916 1.00 93.31 93 ASN A O 1
ATOM 762 N N . PRO A 1 94 ? -8.382 5.672 -3.580 1.00 93.69 94 PRO A N 1
ATOM 763 C CA . PRO A 1 94 ? -7.413 4.801 -2.931 1.00 93.69 94 PRO A CA 1
ATOM 764 C C . PRO A 1 94 ? -6.019 5.431 -2.879 1.00 93.69 94 PRO A C 1
ATOM 766 O O . PRO A 1 94 ? -5.492 5.962 -3.856 1.00 93.69 94 PRO A O 1
ATOM 769 N N . GLY A 1 95 ? -5.379 5.310 -1.717 1.00 92.25 95 GLY A N 1
ATOM 770 C CA . GLY A 1 95 ? -3.956 5.606 -1.573 1.00 92.25 95 GLY A CA 1
ATOM 771 C C . GLY A 1 95 ? -3.081 4.562 -2.273 1.00 92.25 95 GLY A C 1
ATOM 772 O O . GLY A 1 95 ? -3.442 3.385 -2.355 1.00 92.25 95 GLY A O 1
ATOM 773 N N . VAL A 1 96 ? -1.905 4.993 -2.729 1.00 93.38 96 VAL A N 1
ATOM 774 C CA . VAL A 1 96 ? -0.852 4.119 -3.260 1.00 93.38 96 VAL A CA 1
ATOM 775 C C . VAL A 1 96 ? 0.199 3.927 -2.171 1.00 93.38 96 VAL A C 1
ATOM 777 O O . VAL A 1 96 ? 0.650 4.889 -1.555 1.00 93.38 96 VAL A O 1
ATOM 780 N N . SER A 1 97 ? 0.585 2.683 -1.926 1.00 92.31 97 SER A N 1
ATOM 781 C CA . SER A 1 97 ? 1.607 2.305 -0.950 1.00 92.31 97 SER A CA 1
ATOM 782 C C . SER A 1 97 ? 2.703 1.489 -1.623 1.00 92.31 97 SER A C 1
ATOM 784 O O . SER A 1 97 ? 2.499 0.946 -2.713 1.00 92.31 97 SER A O 1
ATOM 786 N N . TYR A 1 98 ? 3.861 1.393 -0.973 1.00 93.94 98 TYR A N 1
ATOM 787 C CA . TYR A 1 98 ? 4.980 0.603 -1.467 1.00 93.94 98 TYR A CA 1
ATOM 788 C C . TYR A 1 98 ? 5.600 -0.262 -0.377 1.00 93.94 98 TYR A C 1
ATOM 790 O O . TYR A 1 98 ? 5.461 0.015 0.817 1.00 93.94 98 TYR A O 1
ATOM 798 N N . ARG A 1 99 ? 6.287 -1.321 -0.799 1.00 94.38 99 ARG A N 1
ATOM 799 C CA . ARG A 1 99 ? 7.098 -2.196 0.045 1.00 94.38 99 ARG A CA 1
ATOM 800 C C . ARG A 1 99 ? 8.451 -2.454 -0.626 1.00 94.38 99 ARG A C 1
ATOM 802 O O . ARG A 1 99 ? 8.486 -2.534 -1.852 1.00 94.38 99 ARG A O 1
ATOM 809 N N . PRO A 1 100 ? 9.541 -2.609 0.138 1.00 93.38 100 PRO A N 1
ATOM 810 C CA . PRO A 1 100 ? 9.626 -2.511 1.599 1.00 93.38 100 PRO A CA 1
ATOM 811 C C . PRO A 1 100 ? 9.555 -1.053 2.081 1.00 93.38 100 PRO A C 1
ATOM 813 O O . PRO A 1 100 ? 10.038 -0.150 1.407 1.00 93.38 100 PRO A O 1
ATOM 816 N N . GLN A 1 101 ? 8.947 -0.828 3.247 1.00 88.44 101 GLN A N 1
ATOM 817 C CA . GLN A 1 101 ? 8.900 0.488 3.891 1.00 88.44 101 GLN A CA 1
ATOM 818 C C . GLN A 1 101 ? 9.745 0.416 5.169 1.00 88.44 101 GLN A C 1
ATOM 820 O O . GLN A 1 101 ? 9.540 -0.534 5.926 1.00 88.44 101 GLN A O 1
ATOM 825 N N . PRO A 1 102 ? 10.671 1.361 5.410 1.00 81.25 102 PRO A N 1
ATOM 826 C CA . PRO A 1 102 ? 11.461 1.368 6.637 1.00 81.25 102 PRO A CA 1
ATOM 827 C C . PRO A 1 102 ? 10.555 1.516 7.870 1.00 81.25 102 PRO A C 1
ATOM 829 O O . PRO A 1 102 ? 9.509 2.165 7.800 1.00 81.25 102 PRO A O 1
ATOM 832 N N . GLU A 1 103 ? 10.953 0.910 8.993 1.00 70.00 103 GLU A N 1
ATOM 833 C CA . GLU A 1 103 ? 10.181 0.920 10.249 1.00 70.00 103 GLU A CA 1
ATOM 834 C C . GLU A 1 103 ? 10.062 2.315 10.879 1.00 70.00 103 GLU A C 1
ATOM 836 O O . GLU A 1 103 ? 9.123 2.579 11.635 1.00 70.00 103 GLU A O 1
ATOM 841 N N . ASP A 1 104 ? 10.974 3.226 10.539 1.00 68.12 104 ASP A N 1
ATOM 842 C CA . ASP A 1 104 ? 10.972 4.596 11.037 1.00 68.12 104 ASP A CA 1
ATOM 843 C C . ASP A 1 104 ? 9.790 5.382 10.447 1.00 68.12 104 ASP A C 1
ATOM 845 O O . ASP A 1 104 ? 9.898 6.034 9.409 1.00 68.12 104 ASP A O 1
ATOM 849 N N . ALA A 1 105 ? 8.649 5.352 11.141 1.00 52.66 105 ALA A N 1
ATOM 850 C CA . ALA A 1 105 ? 7.427 6.079 10.776 1.00 52.66 105 ALA A CA 1
ATOM 851 C C . ALA A 1 105 ? 7.605 7.614 10.724 1.00 52.66 105 ALA A C 1
ATOM 853 O O . ALA A 1 105 ? 6.776 8.311 10.142 1.00 52.66 105 ALA A O 1
ATOM 854 N N . GLU A 1 106 ? 8.678 8.134 11.328 1.00 55.03 106 GLU A N 1
ATOM 855 C CA . GLU A 1 106 ? 9.079 9.550 11.299 1.00 55.03 106 GLU A CA 1
ATOM 856 C C . GLU A 1 106 ? 10.146 9.850 10.228 1.00 55.03 106 GLU A C 1
ATOM 858 O O . GLU A 1 106 ? 10.480 11.012 9.984 1.00 55.03 106 GLU A O 1
ATOM 863 N N . GLY A 1 107 ? 10.700 8.812 9.595 1.00 56.62 107 GLY A N 1
ATOM 864 C CA . GLY A 1 107 ? 11.709 8.926 8.555 1.00 56.62 107 GLY A CA 1
ATOM 865 C C . GLY A 1 107 ? 11.120 9.352 7.211 1.00 56.62 107 GLY A C 1
ATOM 866 O O . GLY A 1 107 ? 9.966 9.088 6.878 1.00 56.62 107 GLY A O 1
ATOM 867 N N . ILE A 1 108 ? 11.946 10.004 6.394 1.00 66.69 108 ILE A N 1
ATOM 868 C CA . ILE A 1 108 ? 11.644 10.228 4.978 1.00 66.69 108 ILE A CA 1
ATOM 869 C C . ILE A 1 108 ? 11.527 8.852 4.305 1.00 66.69 108 ILE A C 1
ATOM 871 O O . ILE A 1 108 ? 12.435 8.036 4.472 1.00 66.69 108 ILE A O 1
ATOM 875 N N . ASN A 1 109 ? 10.455 8.619 3.529 1.00 82.56 109 ASN A N 1
ATOM 876 C CA . ASN A 1 109 ? 10.220 7.412 2.717 1.00 82.56 109 ASN A CA 1
ATOM 877 C C . ASN A 1 109 ? 11.415 7.120 1.796 1.00 82.56 109 ASN A C 1
ATOM 879 O O . ASN A 1 109 ? 11.434 7.535 0.636 1.00 82.56 109 ASN A O 1
ATOM 883 N N . SER A 1 110 ? 12.439 6.447 2.312 1.00 88.62 110 SER A N 1
ATOM 884 C CA . SER A 1 110 ? 13.713 6.283 1.626 1.00 88.62 110 SER A CA 1
ATOM 885 C C . SER A 1 110 ? 14.227 4.857 1.735 1.00 88.62 110 SER A C 1
ATOM 887 O O . SER A 1 110 ? 14.120 4.217 2.778 1.00 88.62 110 SER A O 1
ATOM 889 N N . ILE A 1 111 ? 14.757 4.360 0.623 1.00 91.12 111 ILE A N 1
ATOM 890 C CA . ILE A 1 111 ? 15.443 3.081 0.515 1.00 91.12 111 ILE A CA 1
ATOM 891 C C . ILE A 1 111 ? 16.911 3.421 0.325 1.00 91.12 111 ILE A C 1
ATOM 893 O O . ILE A 1 111 ? 17.297 3.978 -0.704 1.00 91.12 111 ILE A O 1
ATOM 897 N N . GLN A 1 112 ? 17.712 3.128 1.341 1.00 90.94 112 GLN A N 1
ATOM 898 C CA . GLN A 1 112 ? 19.135 3.439 1.355 1.00 90.94 112 GLN A CA 1
ATOM 899 C C . GLN A 1 112 ? 19.889 2.172 1.704 1.00 90.94 112 GLN A C 1
ATOM 901 O O . GLN A 1 112 ? 19.634 1.589 2.757 1.00 90.94 112 GLN A O 1
ATOM 906 N N . TYR A 1 113 ? 20.773 1.731 0.813 1.00 91.44 113 TYR A N 1
ATOM 907 C CA . TYR A 1 113 ? 21.593 0.559 1.084 1.00 91.44 113 TYR A CA 1
ATOM 908 C C . TYR A 1 113 ? 22.897 0.550 0.291 1.00 91.44 113 TYR A C 1
ATOM 910 O O . TYR A 1 113 ? 23.034 1.188 -0.757 1.00 91.44 113 TYR A O 1
ATOM 918 N N . VAL A 1 114 ? 23.860 -0.213 0.798 1.00 91.81 114 VAL A N 1
ATOM 919 C CA . VAL A 1 114 ? 25.134 -0.520 0.156 1.00 91.81 114 VAL A CA 1
ATOM 920 C C . VAL A 1 114 ? 25.040 -1.898 -0.490 1.00 91.81 114 VAL A C 1
ATOM 922 O O . VAL A 1 114 ? 25.058 -2.915 0.197 1.00 91.81 114 VAL A O 1
ATOM 925 N N . ALA A 1 115 ? 25.002 -1.960 -1.823 1.00 89.31 115 ALA A N 1
ATOM 926 C CA . ALA A 1 115 ? 24.843 -3.229 -2.548 1.00 89.31 115 ALA A CA 1
ATOM 927 C C . ALA A 1 115 ? 25.982 -4.239 -2.296 1.00 89.31 115 ALA A C 1
ATOM 929 O O . ALA A 1 115 ? 25.762 -5.448 -2.330 1.00 89.31 115 ALA A O 1
ATOM 930 N N . ALA A 1 116 ? 27.193 -3.750 -2.004 1.00 89.12 116 ALA A N 1
ATOM 931 C CA . ALA A 1 116 ? 28.336 -4.590 -1.645 1.00 89.12 116 ALA A CA 1
ATOM 932 C C . ALA A 1 116 ? 28.209 -5.213 -0.241 1.00 89.12 116 ALA A C 1
ATOM 934 O O . ALA A 1 116 ? 28.817 -6.248 0.035 1.00 89.12 116 ALA A O 1
ATOM 935 N N . ASN A 1 117 ? 27.423 -4.601 0.651 1.00 91.94 117 ASN A N 1
ATOM 936 C CA . ASN A 1 117 ? 27.257 -5.073 2.014 1.00 91.94 117 ASN A CA 1
ATOM 937 C C . ASN A 1 117 ? 26.073 -6.044 2.111 1.00 91.94 117 ASN A C 1
ATOM 939 O O . ASN A 1 117 ? 24.906 -5.657 2.040 1.00 91.94 117 ASN A O 1
ATOM 943 N N . LYS A 1 118 ? 26.377 -7.325 2.337 1.00 91.75 118 LYS A N 1
ATOM 944 C CA . LYS A 1 118 ? 25.359 -8.377 2.444 1.00 91.75 118 LYS A CA 1
ATOM 945 C C . LYS A 1 118 ? 24.410 -8.184 3.625 1.00 91.75 118 LYS A C 1
ATOM 947 O O . LYS A 1 118 ? 23.255 -8.579 3.505 1.00 91.75 118 LYS A O 1
ATOM 952 N N . SER A 1 119 ? 24.866 -7.624 4.749 1.00 92.12 1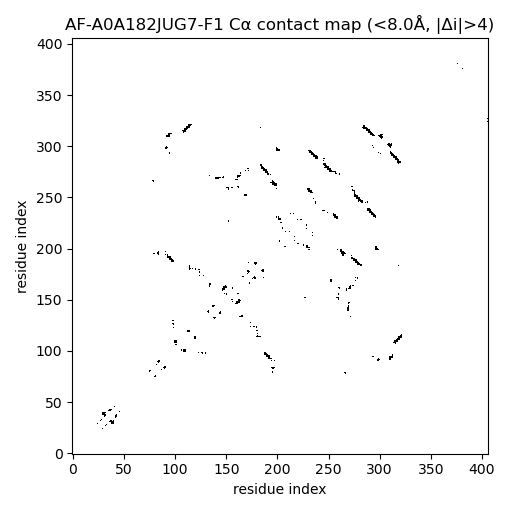19 SER A N 1
ATOM 953 C CA . SER A 1 119 ? 23.995 -7.437 5.918 1.00 92.12 119 SER A CA 1
ATOM 954 C C . SER A 1 119 ? 22.949 -6.356 5.669 1.00 92.12 119 SER A C 1
ATOM 956 O O . SER A 1 119 ? 21.786 -6.556 5.999 1.00 92.12 119 SER A O 1
ATOM 958 N N . ASP A 1 120 ? 23.343 -5.266 5.014 1.00 90.19 120 ASP A N 1
ATOM 959 C CA . ASP A 1 120 ? 22.452 -4.168 4.636 1.00 90.19 120 ASP A CA 1
ATOM 960 C C . ASP A 1 120 ? 21.407 -4.636 3.612 1.00 90.19 120 ASP A C 1
ATOM 962 O O . ASP A 1 120 ? 20.203 -4.509 3.825 1.00 90.19 120 ASP A O 1
ATOM 966 N N . VAL A 1 121 ? 21.850 -5.331 2.556 1.00 93.19 121 VAL A N 1
ATOM 967 C CA . VAL A 1 121 ? 20.948 -5.978 1.587 1.00 93.19 121 VAL A CA 1
ATOM 968 C C . VAL A 1 121 ? 19.969 -6.939 2.275 1.00 93.19 121 VAL A C 1
ATOM 970 O O . VAL A 1 121 ? 18.786 -6.957 1.931 1.00 93.19 121 VAL A O 1
ATOM 973 N N . ALA A 1 122 ? 20.425 -7.719 3.261 1.00 94.06 122 ALA A N 1
ATOM 974 C CA . ALA A 1 122 ? 19.576 -8.678 3.961 1.00 94.06 122 ALA A CA 1
ATOM 975 C C . ALA A 1 122 ? 18.425 -8.011 4.730 1.00 94.06 122 ALA A C 1
ATOM 977 O O . ALA A 1 122 ? 17.343 -8.587 4.778 1.00 94.06 122 ALA A O 1
ATOM 978 N N . VAL A 1 123 ? 18.611 -6.802 5.278 1.00 92.56 123 VAL A N 1
ATOM 979 C CA . VAL A 1 123 ? 17.536 -6.053 5.958 1.00 92.56 123 VAL A CA 1
ATOM 980 C C . VAL A 1 123 ? 16.366 -5.819 5.002 1.00 92.56 123 VAL A C 1
ATOM 982 O O . VAL A 1 123 ? 15.225 -6.165 5.310 1.00 92.56 123 VAL A O 1
ATOM 985 N N . TRP A 1 124 ? 16.653 -5.314 3.802 1.00 92.94 124 TRP A N 1
ATOM 986 C CA . TRP A 1 124 ? 15.636 -5.044 2.786 1.00 92.94 124 TRP A CA 1
ATOM 987 C C . TRP A 1 124 ? 14.997 -6.318 2.240 1.00 92.94 124 TRP A C 1
ATOM 989 O O . TRP A 1 124 ? 13.774 -6.393 2.127 1.00 92.94 124 TRP A O 1
ATOM 999 N N . VAL A 1 125 ? 15.806 -7.338 1.952 1.00 95.38 125 VAL A N 1
ATOM 1000 C CA . VAL A 1 125 ? 15.316 -8.628 1.450 1.00 95.38 125 VAL A CA 1
ATOM 1001 C C . VAL A 1 125 ? 14.411 -9.316 2.475 1.00 95.38 125 VAL A C 1
ATOM 1003 O O . VAL A 1 125 ? 13.360 -9.828 2.095 1.00 95.38 125 VAL A O 1
ATOM 1006 N N . ASN A 1 126 ? 14.758 -9.286 3.764 1.00 95.25 126 ASN A N 1
ATOM 1007 C CA . ASN A 1 126 ? 13.943 -9.884 4.823 1.00 95.25 126 ASN A CA 1
ATOM 1008 C C . ASN A 1 126 ? 12.599 -9.168 4.980 1.00 95.25 126 ASN A C 1
ATOM 1010 O O . ASN A 1 126 ? 11.571 -9.835 5.013 1.00 95.25 126 ASN A O 1
ATOM 1014 N N . MET A 1 127 ? 12.574 -7.830 4.950 1.00 94.50 127 MET A N 1
ATOM 1015 C CA . MET A 1 127 ? 11.311 -7.077 4.977 1.00 94.50 127 MET A CA 1
ATOM 1016 C C . MET A 1 127 ? 10.381 -7.446 3.812 1.00 94.50 127 MET A C 1
ATOM 1018 O O . MET A 1 127 ? 9.160 -7.490 3.972 1.00 94.50 127 MET A O 1
ATOM 1022 N N . ILE A 1 128 ? 10.941 -7.707 2.626 1.00 95.75 128 ILE A N 1
ATOM 1023 C CA . ILE A 1 128 ? 10.154 -8.147 1.471 1.00 95.75 128 ILE A CA 1
ATOM 1024 C C . ILE A 1 128 ? 9.692 -9.598 1.646 1.00 95.75 128 ILE A C 1
ATOM 1026 O O . ILE A 1 128 ? 8.531 -9.888 1.363 1.00 95.75 128 ILE A O 1
ATOM 1030 N N . ASN A 1 129 ? 10.557 -10.496 2.127 1.00 95.81 129 ASN A N 1
ATOM 1031 C CA . ASN A 1 129 ? 10.195 -11.888 2.402 1.00 95.81 129 ASN A CA 1
ATOM 1032 C C . ASN A 1 129 ? 9.037 -11.970 3.404 1.00 95.81 129 ASN A C 1
ATOM 1034 O O . ASN A 1 129 ? 8.061 -12.666 3.140 1.00 95.81 129 ASN A O 1
ATOM 1038 N N . ASP A 1 130 ? 9.099 -11.210 4.497 1.00 95.19 130 ASP A N 1
ATOM 1039 C CA . ASP A 1 130 ? 8.045 -11.164 5.514 1.00 95.19 130 ASP A CA 1
ATOM 1040 C C . ASP A 1 130 ? 6.734 -10.615 4.937 1.00 95.19 130 ASP A C 1
ATOM 1042 O O . ASP A 1 130 ? 5.648 -11.132 5.208 1.00 95.19 130 ASP A O 1
ATOM 1046 N N . PHE A 1 131 ? 6.820 -9.597 4.076 1.00 94.94 131 PHE A N 1
ATOM 1047 C CA . PHE A 1 131 ? 5.657 -9.051 3.379 1.00 94.94 131 PHE A CA 1
ATOM 1048 C C . PHE A 1 131 ? 5.034 -10.040 2.379 1.00 94.94 131 PHE A C 1
ATOM 1050 O O . PHE A 1 131 ? 3.806 -10.106 2.265 1.00 94.94 131 PHE A O 1
ATOM 1057 N N . LEU A 1 132 ? 5.861 -10.788 1.643 1.00 95.75 132 LEU A N 1
ATOM 1058 C CA . LEU A 1 132 ? 5.427 -11.740 0.620 1.00 95.75 132 LEU A CA 1
ATOM 1059 C C . LEU A 1 132 ? 5.121 -13.137 1.172 1.00 95.75 132 LEU A C 1
ATOM 1061 O O . LEU A 1 132 ? 4.516 -13.930 0.456 1.00 95.75 132 LEU A O 1
ATOM 1065 N N . ALA A 1 133 ? 5.453 -13.433 2.430 1.00 94.69 133 ALA A N 1
ATOM 1066 C CA . ALA A 1 133 ? 5.157 -14.706 3.084 1.00 94.69 133 ALA A CA 1
ATOM 1067 C C . ALA A 1 133 ? 3.700 -15.179 2.883 1.00 94.69 133 ALA A C 1
ATOM 1069 O O . ALA A 1 133 ? 3.523 -16.291 2.387 1.00 94.69 133 ALA A O 1
ATOM 1070 N N . PRO A 1 134 ? 2.650 -14.363 3.136 1.00 94.25 134 PRO A N 1
ATOM 1071 C CA . PRO A 1 134 ? 1.265 -14.788 2.905 1.00 94.25 134 PRO A CA 1
ATOM 1072 C C . PRO A 1 134 ? 0.887 -14.946 1.421 1.00 94.25 134 PRO A C 1
ATOM 1074 O O . PRO A 1 134 ? -0.137 -15.553 1.125 1.00 94.25 134 PRO A O 1
ATOM 1077 N N . TYR A 1 135 ? 1.675 -14.392 0.491 1.00 93.88 135 TYR A N 1
ATOM 1078 C CA . TYR A 1 135 ? 1.490 -14.581 -0.954 1.00 93.88 135 TYR A CA 1
ATOM 1079 C C . TYR A 1 135 ? 2.173 -15.860 -1.451 1.00 93.88 135 TYR A C 1
ATOM 1081 O O . TYR A 1 135 ? 1.728 -16.452 -2.427 1.00 93.88 135 TYR A O 1
ATOM 1089 N N . ALA A 1 136 ? 3.262 -16.278 -0.803 1.00 92.75 136 ALA A N 1
ATOM 1090 C CA . ALA A 1 136 ? 3.990 -17.494 -1.147 1.00 92.75 136 ALA A CA 1
ATOM 1091 C C . ALA A 1 136 ? 3.380 -18.740 -0.488 1.00 92.75 136 ALA A C 1
ATOM 1093 O O . ALA A 1 136 ? 3.307 -19.794 -1.118 1.00 92.75 136 ALA A O 1
ATOM 1094 N N . ASP A 1 137 ? 2.938 -18.615 0.765 1.00 92.75 137 ASP A N 1
ATOM 1095 C CA . ASP A 1 137 ? 2.333 -19.695 1.534 1.00 92.75 137 ASP A CA 1
ATOM 1096 C C . ASP A 1 137 ? 0.894 -19.347 1.930 1.00 92.75 137 ASP A C 1
ATOM 1098 O O . ASP A 1 137 ? 0.622 -18.602 2.875 1.00 92.75 137 ASP A O 1
ATOM 1102 N N . HIS A 1 138 ? -0.048 -19.944 1.201 1.00 88.94 138 HIS A N 1
ATOM 1103 C CA . HIS A 1 138 ? -1.477 -19.737 1.410 1.00 88.94 138 HIS A CA 1
ATOM 1104 C C . HIS A 1 138 ? -1.964 -20.302 2.755 1.00 88.94 138 HIS A C 1
ATOM 1106 O O . HIS A 1 138 ? -3.037 -19.921 3.224 1.00 88.94 138 HIS A O 1
ATOM 1112 N N . THR A 1 139 ? -1.200 -21.190 3.403 1.00 90.00 139 THR A N 1
ATOM 1113 C CA . THR A 1 139 ? -1.576 -21.755 4.708 1.00 90.00 139 THR A CA 1
ATOM 1114 C C . THR A 1 139 ? -1.519 -20.721 5.832 1.00 90.00 139 THR A C 1
ATOM 1116 O O . THR A 1 139 ? -2.223 -20.872 6.830 1.00 90.00 139 THR A O 1
ATOM 1119 N N . LEU A 1 140 ? -0.757 -19.637 5.641 1.00 91.12 140 LEU A N 1
ATOM 1120 C CA . LEU A 1 140 ? -0.654 -18.512 6.575 1.00 91.12 140 LEU A CA 1
ATOM 1121 C C . LEU A 1 140 ? -1.891 -17.600 6.557 1.00 91.12 140 LEU A C 1
ATOM 1123 O O . LEU A 1 140 ? -2.039 -16.730 7.417 1.00 91.12 140 LEU A O 1
ATOM 1127 N N . LEU A 1 141 ? -2.779 -17.769 5.576 1.00 91.12 141 LEU A N 1
ATOM 1128 C CA . LEU A 1 141 ? -3.992 -16.971 5.442 1.00 91.12 141 LEU A CA 1
ATOM 1129 C C . LEU A 1 141 ? -5.107 -17.483 6.362 1.00 91.12 141 LEU A C 1
ATOM 1131 O O . LEU A 1 141 ? -5.203 -18.688 6.617 1.00 91.12 141 LEU A O 1
ATOM 1135 N N . PRO A 1 142 ? -6.023 -16.604 6.810 1.00 86.88 142 PRO A N 1
ATOM 1136 C CA . PRO A 1 142 ? -7.217 -17.046 7.522 1.00 86.88 142 PRO A CA 1
ATOM 1137 C C . PRO A 1 142 ? -8.007 -18.037 6.652 1.00 86.88 142 PRO A C 1
ATOM 1139 O O . PRO A 1 142 ? -8.215 -17.811 5.461 1.00 86.88 142 PRO A O 1
ATOM 1142 N N . GLY A 1 143 ? -8.389 -19.179 7.231 1.00 83.56 143 GLY A N 1
ATOM 1143 C CA . GLY A 1 143 ? -9.041 -20.276 6.500 1.00 83.56 143 GLY A CA 1
ATOM 1144 C C . GLY A 1 143 ? -8.097 -21.172 5.679 1.00 83.56 143 GLY A C 1
ATOM 1145 O O . GLY A 1 143 ? -8.573 -22.063 4.971 1.00 83.56 143 GLY A O 1
ATOM 1146 N N . GLY A 1 144 ? -6.776 -20.973 5.773 1.00 84.88 144 GLY A N 1
ATOM 1147 C CA . GLY A 1 144 ? -5.758 -21.772 5.081 1.00 84.88 144 GLY A CA 1
ATOM 1148 C C . GLY A 1 144 ? -5.755 -21.595 3.561 1.00 84.88 144 GLY A C 1
ATOM 1149 O O . GLY A 1 144 ? -5.370 -22.516 2.844 1.00 84.88 144 GLY A O 1
ATOM 1150 N N . GLY A 1 145 ? -6.276 -20.465 3.066 1.00 85.94 145 GLY A N 1
ATOM 1151 C CA . GLY A 1 145 ? -6.261 -20.098 1.647 1.00 85.94 145 GLY A CA 1
ATOM 1152 C C . GLY A 1 145 ? -7.098 -20.987 0.721 1.00 85.94 145 GLY A C 1
ATOM 1153 O O . GLY A 1 145 ? -6.933 -20.929 -0.493 1.00 85.94 145 GLY A O 1
ATOM 1154 N N . LYS A 1 146 ? -8.011 -21.804 1.261 1.00 89.25 146 LYS A N 1
ATOM 1155 C CA . LYS A 1 146 ? -8.851 -22.736 0.479 1.00 89.25 146 LYS A CA 1
ATOM 1156 C C . LYS A 1 146 ? -9.795 -22.046 -0.508 1.00 89.25 146 LYS A C 1
ATOM 1158 O O . LYS A 1 146 ? -10.239 -22.671 -1.462 1.00 89.25 146 LYS A O 1
ATOM 1163 N N . ASN A 1 147 ? -10.125 -20.787 -0.248 1.00 91.94 147 ASN A N 1
ATOM 1164 C CA . ASN A 1 147 ? -10.989 -19.959 -1.079 1.00 91.94 147 ASN A CA 1
ATOM 1165 C C . ASN A 1 147 ? -10.204 -19.114 -2.098 1.00 91.94 147 ASN A C 1
ATOM 1167 O O . ASN A 1 147 ? -10.800 -18.288 -2.789 1.00 91.94 147 ASN A O 1
ATOM 1171 N N . GLN A 1 148 ? -8.882 -19.295 -2.191 1.00 92.25 148 GLN A N 1
ATOM 1172 C CA . GLN A 1 148 ? -8.085 -18.667 -3.233 1.00 92.25 148 GLN A CA 1
ATOM 1173 C C . GLN A 1 148 ? -8.192 -19.440 -4.548 1.00 92.25 148 GLN A C 1
ATOM 1175 O O . GLN A 1 148 ? -7.931 -20.642 -4.602 1.00 92.25 148 GLN A O 1
ATOM 1180 N N . VAL A 1 149 ? -8.537 -18.734 -5.620 1.00 93.19 149 VAL A N 1
ATOM 1181 C CA . VAL A 1 149 ? -8.650 -19.278 -6.977 1.00 93.19 149 VAL A CA 1
ATOM 1182 C C . VAL A 1 149 ? -7.785 -18.475 -7.942 1.00 93.19 149 VAL A C 1
ATOM 1184 O O . VAL A 1 149 ? -7.548 -17.287 -7.736 1.00 93.19 149 VAL A O 1
ATOM 1187 N N . ILE A 1 150 ? -7.296 -19.113 -9.003 1.00 92.75 150 ILE A N 1
ATOM 1188 C CA . ILE A 1 150 ? -6.583 -18.405 -10.069 1.00 92.75 150 ILE A CA 1
ATOM 1189 C C . ILE A 1 150 ? -7.625 -17.653 -10.896 1.00 92.75 150 ILE A C 1
ATOM 1191 O O . ILE A 1 150 ? -8.563 -18.262 -11.408 1.00 92.75 150 ILE A O 1
ATOM 1195 N N . CYS A 1 151 ? -7.458 -16.340 -10.995 1.00 92.44 151 CYS A N 1
ATOM 1196 C CA . CYS A 1 151 ? -8.361 -15.465 -11.729 1.00 92.44 151 CYS A CA 1
ATOM 1197 C C . CYS A 1 151 ? -7.709 -14.944 -13.003 1.00 92.44 151 CYS A C 1
ATOM 1199 O O . CYS A 1 151 ? -6.492 -14.769 -13.065 1.00 92.44 151 CYS A O 1
ATOM 1201 N N . ASP A 1 152 ? -8.559 -14.635 -13.972 1.00 92.00 152 ASP A N 1
ATOM 1202 C CA . ASP A 1 152 ? -8.195 -14.003 -15.234 1.00 92.00 152 ASP A CA 1
ATOM 1203 C C . ASP A 1 152 ? -9.340 -13.070 -15.666 1.00 92.00 152 ASP A C 1
ATOM 1205 O O . ASP A 1 152 ? -10.439 -13.122 -15.105 1.00 92.00 152 ASP A O 1
ATOM 1209 N N . PHE A 1 153 ? -9.120 -12.233 -16.679 1.00 89.12 153 PHE A N 1
ATOM 1210 C CA . PHE A 1 153 ? -10.120 -11.303 -17.212 1.00 89.12 153 PHE A CA 1
ATOM 1211 C C . PHE A 1 153 ? -11.404 -12.000 -17.687 1.00 89.12 153 PHE A C 1
ATOM 1213 O O . PHE A 1 153 ? -12.483 -11.412 -17.622 1.00 89.12 153 PHE A O 1
ATOM 1220 N N . ASN A 1 154 ? -11.300 -13.260 -18.119 1.00 88.62 154 ASN A N 1
ATOM 1221 C CA . ASN A 1 154 ? -12.437 -14.073 -18.558 1.00 88.62 154 ASN A CA 1
ATOM 1222 C C . ASN A 1 154 ? -13.070 -14.900 -17.427 1.00 88.62 154 ASN A C 1
ATOM 1224 O O . ASN A 1 154 ? -14.205 -15.356 -17.556 1.00 88.62 154 ASN A O 1
ATOM 1228 N N . THR A 1 155 ? -12.345 -15.114 -16.327 1.00 89.06 155 THR A N 1
ATOM 1229 C CA . THR A 1 155 ? -12.753 -15.989 -15.221 1.00 89.06 155 THR A CA 1
ATOM 1230 C C . THR A 1 155 ? -12.623 -15.247 -13.888 1.00 89.06 155 THR A C 1
ATOM 1232 O O . THR A 1 155 ? -11.635 -15.434 -13.168 1.00 89.06 155 THR A O 1
ATOM 1235 N N . PRO A 1 156 ? -13.601 -14.382 -13.553 1.00 87.00 156 PRO A N 1
ATOM 1236 C CA . PRO A 1 156 ? -13.646 -13.709 -12.261 1.00 87.00 156 PRO A CA 1
ATOM 1237 C C . PRO A 1 156 ? -13.953 -14.700 -11.122 1.00 87.00 156 PRO A C 1
ATOM 1239 O O . PRO A 1 156 ? -14.518 -15.773 -11.363 1.00 87.00 156 PRO A O 1
ATOM 1242 N N . PRO A 1 157 ? -13.616 -14.352 -9.866 1.00 92.06 157 PRO A N 1
ATOM 1243 C CA . PRO A 1 157 ? -13.863 -15.227 -8.728 1.00 92.06 157 PRO A CA 1
ATOM 1244 C C . PRO A 1 157 ? -15.368 -15.387 -8.470 1.00 92.06 157 PRO A C 1
ATOM 1246 O O . PRO A 1 157 ? -16.146 -14.435 -8.542 1.00 92.06 157 PRO A O 1
ATOM 1249 N N . THR A 1 158 ? -15.790 -16.605 -8.128 1.00 89.12 158 THR A N 1
ATOM 1250 C CA . THR A 1 158 ? -17.163 -16.874 -7.677 1.00 89.12 158 THR A CA 1
ATOM 1251 C C . THR A 1 158 ? -17.401 -16.311 -6.273 1.00 89.12 158 THR A C 1
ATOM 1253 O O . THR A 1 158 ? -16.460 -16.117 -5.507 1.00 89.12 158 THR A O 1
ATOM 1256 N N . SER A 1 159 ? -18.666 -16.102 -5.892 1.00 86.88 159 SER A N 1
ATOM 1257 C CA . SER A 1 159 ? -19.021 -15.608 -4.551 1.00 86.88 159 SER A CA 1
ATOM 1258 C C . SER A 1 159 ? -18.361 -16.438 -3.437 1.00 86.88 159 SER A C 1
ATOM 1260 O O . SER A 1 159 ? -18.433 -17.666 -3.451 1.00 86.88 159 SER A O 1
ATOM 1262 N N . GLY A 1 160 ? -17.689 -15.764 -2.498 1.00 88.38 160 GLY A N 1
ATOM 1263 C CA . GLY A 1 160 ? -16.946 -16.381 -1.389 1.00 88.38 160 GLY A CA 1
ATOM 1264 C C . GLY A 1 160 ? -15.486 -16.744 -1.697 1.00 88.38 160 GLY A C 1
ATOM 1265 O O . GLY A 1 160 ? -14.708 -16.941 -0.761 1.00 88.38 160 GLY A O 1
ATOM 1266 N N . ASN A 1 161 ? -15.096 -16.766 -2.974 1.00 92.69 161 ASN A N 1
ATOM 1267 C CA . ASN A 1 161 ? -13.714 -16.975 -3.398 1.00 92.69 161 ASN A CA 1
ATOM 1268 C C . ASN A 1 161 ? -13.010 -15.644 -3.683 1.00 92.69 161 ASN A C 1
ATOM 1270 O O . ASN A 1 161 ? -13.637 -14.627 -3.978 1.00 92.69 161 ASN A O 1
ATOM 1274 N N . VAL A 1 162 ? -11.684 -15.664 -3.590 1.00 94.69 162 VAL A N 1
ATOM 1275 C CA . VAL A 1 162 ? -10.799 -14.517 -3.822 1.00 94.69 162 VAL A CA 1
ATOM 1276 C C . VAL A 1 162 ? -9.685 -14.912 -4.781 1.00 94.69 162 VAL A C 1
ATOM 1278 O O . VAL A 1 162 ? -9.319 -16.081 -4.874 1.00 94.69 162 VAL A O 1
ATOM 1281 N N . CYS A 1 163 ? -9.125 -13.942 -5.494 1.00 94.75 163 CYS A N 1
ATOM 1282 C CA . CYS A 1 163 ? -8.060 -14.217 -6.449 1.00 94.75 163 CYS A CA 1
ATOM 1283 C C . CYS A 1 163 ? -6.714 -14.440 -5.756 1.00 94.75 163 CYS A C 1
ATOM 1285 O O . CYS A 1 163 ? -6.285 -13.624 -4.937 1.00 94.75 163 CYS A O 1
ATOM 1287 N N . ALA A 1 164 ? -6.043 -15.532 -6.118 1.00 93.56 164 ALA A N 1
ATOM 1288 C CA . ALA A 1 164 ? -4.653 -15.786 -5.771 1.00 93.56 164 ALA A CA 1
ATOM 1289 C C . ALA A 1 164 ? -3.731 -14.892 -6.609 1.00 93.56 164 ALA A C 1
ATOM 1291 O O . ALA A 1 164 ? -3.966 -14.699 -7.803 1.00 93.56 164 ALA A O 1
ATOM 1292 N N . PHE A 1 165 ? -2.656 -14.395 -6.001 1.00 93.25 165 PHE A N 1
ATOM 1293 C CA . PHE A 1 165 ? -1.599 -13.675 -6.708 1.00 93.25 165 PHE A CA 1
ATOM 1294 C C . PHE A 1 165 ? -0.372 -14.577 -6.845 1.00 93.25 165 PHE A C 1
ATOM 1296 O O . PHE A 1 165 ? 0.181 -15.024 -5.842 1.00 93.25 165 PHE A O 1
ATOM 1303 N N . ASP A 1 166 ? 0.068 -14.834 -8.077 1.00 90.81 166 ASP A N 1
ATOM 1304 C CA . ASP A 1 166 ? 1.199 -15.728 -8.325 1.00 90.81 166 ASP A CA 1
ATOM 1305 C C . ASP A 1 166 ? 2.548 -15.000 -8.210 1.00 90.81 166 ASP A C 1
ATOM 1307 O O . ASP A 1 166 ? 2.945 -14.217 -9.075 1.00 90.81 166 ASP A O 1
ATOM 1311 N N . VAL A 1 167 ? 3.288 -15.314 -7.144 1.00 91.56 167 VAL A N 1
ATOM 1312 C CA . VAL A 1 167 ? 4.637 -14.790 -6.862 1.00 91.56 167 VAL A CA 1
ATOM 1313 C C . VAL A 1 167 ? 5.676 -15.300 -7.877 1.00 91.56 167 VAL A C 1
ATOM 1315 O O . VAL A 1 167 ? 6.744 -14.707 -8.029 1.00 91.56 167 VAL A O 1
ATOM 1318 N N . LYS A 1 168 ? 5.392 -16.380 -8.615 1.00 89.81 168 LYS A N 1
ATOM 1319 C CA . LYS A 1 168 ? 6.344 -16.968 -9.576 1.00 89.81 168 LYS A CA 1
ATOM 1320 C C . LYS A 1 168 ? 6.585 -16.073 -10.791 1.00 89.81 168 LYS A C 1
ATOM 1322 O O . LYS A 1 168 ? 7.683 -16.085 -11.341 1.00 89.81 168 LYS A O 1
ATOM 1327 N N . ASN A 1 169 ? 5.609 -15.244 -11.160 1.00 89.94 169 ASN A N 1
ATOM 1328 C CA . ASN A 1 169 ? 5.680 -14.366 -12.334 1.00 89.94 169 ASN A CA 1
ATOM 1329 C C . ASN A 1 169 ? 6.452 -13.056 -12.079 1.00 89.94 169 ASN A C 1
ATOM 1331 O O . ASN A 1 169 ? 6.422 -12.141 -12.896 1.00 89.94 169 ASN A O 1
ATOM 1335 N N . LEU A 1 170 ? 7.166 -12.958 -10.953 1.00 92.69 170 LEU A N 1
ATOM 1336 C CA . LEU A 1 170 ? 7.937 -11.774 -10.565 1.00 92.69 170 LEU A CA 1
ATOM 1337 C C . LEU A 1 170 ? 9.356 -11.723 -11.155 1.00 92.69 170 LEU A C 1
ATOM 1339 O O . LEU A 1 170 ? 10.088 -10.783 -10.863 1.00 92.69 170 LEU A O 1
ATOM 1343 N N . GLY A 1 171 ? 9.778 -12.714 -11.950 1.00 91.06 171 GLY A N 1
ATOM 1344 C CA . GLY A 1 171 ? 11.060 -12.712 -12.672 1.00 91.06 171 GLY A CA 1
ATOM 1345 C C . GLY A 1 171 ? 12.277 -12.306 -11.804 1.00 91.06 171 GLY A C 1
ATOM 1346 O O . GLY A 1 171 ? 12.583 -13.006 -10.828 1.00 91.06 171 GLY A O 1
ATOM 1347 N N . PRO A 1 172 ? 12.989 -11.198 -12.121 1.00 92.88 172 PRO A N 1
ATOM 1348 C CA . PRO A 1 172 ? 14.140 -10.707 -11.346 1.00 92.88 172 PRO A CA 1
ATOM 1349 C C . PRO A 1 172 ? 13.790 -10.220 -9.928 1.00 92.88 172 PRO A C 1
ATOM 1351 O O . PRO A 1 172 ? 14.688 -10.089 -9.093 1.00 92.88 172 PRO A O 1
ATOM 1354 N N . CYS A 1 173 ? 12.507 -9.996 -9.636 1.00 95.38 173 CYS A N 1
ATOM 1355 C CA . CYS A 1 173 ? 11.974 -9.624 -8.325 1.00 95.38 173 CYS A CA 1
ATOM 1356 C C . CYS A 1 173 ? 11.499 -10.842 -7.516 1.00 95.38 173 CYS A C 1
ATOM 1358 O O . CYS A 1 173 ? 10.572 -10.747 -6.713 1.00 95.38 173 CYS A O 1
ATOM 1360 N N . SER A 1 174 ? 12.109 -12.005 -7.734 1.00 94.56 174 SER A N 1
ATOM 1361 C CA . SER A 1 174 ? 11.843 -13.218 -6.962 1.00 94.56 174 SER A CA 1
ATOM 1362 C C . SER A 1 174 ? 12.707 -13.292 -5.698 1.00 94.56 174 SER A C 1
ATOM 1364 O O . SER A 1 174 ? 13.813 -12.744 -5.640 1.00 94.56 174 SER A O 1
ATOM 1366 N N . ALA A 1 175 ? 12.229 -14.038 -4.696 1.00 92.94 175 ALA A N 1
ATOM 1367 C CA . ALA A 1 175 ? 12.970 -14.289 -3.456 1.00 92.94 175 ALA A CA 1
ATOM 1368 C C . ALA A 1 175 ? 14.329 -14.966 -3.719 1.00 92.94 175 ALA A C 1
ATOM 1370 O O . ALA A 1 175 ? 15.333 -14.613 -3.105 1.00 92.94 175 ALA A O 1
ATOM 1371 N N . ALA A 1 176 ? 14.390 -15.878 -4.698 1.00 91.69 176 ALA A N 1
ATOM 1372 C CA . ALA A 1 176 ? 15.621 -16.569 -5.090 1.00 91.69 176 ALA A CA 1
ATOM 1373 C C . ALA A 1 176 ? 16.700 -15.614 -5.635 1.00 91.69 176 ALA A C 1
ATOM 1375 O O . ALA A 1 176 ? 17.890 -15.842 -5.431 1.00 91.69 176 ALA A O 1
ATOM 1376 N N . ALA A 1 177 ? 16.290 -14.531 -6.300 1.00 91.25 177 ALA A N 1
ATOM 1377 C CA . ALA A 1 177 ? 17.187 -13.493 -6.800 1.00 91.25 177 ALA A CA 1
ATOM 1378 C C . ALA A 1 177 ? 17.502 -12.405 -5.752 1.00 91.25 177 ALA A C 1
ATOM 1380 O O . ALA A 1 177 ? 18.212 -11.449 -6.068 1.00 91.25 177 ALA A O 1
ATOM 1381 N N . GLY A 1 178 ? 16.961 -12.505 -4.529 1.00 93.75 178 GLY A N 1
ATOM 1382 C CA . GLY A 1 178 ? 17.083 -11.467 -3.502 1.00 93.75 178 GLY A CA 1
ATOM 1383 C C . GLY A 1 178 ? 16.484 -10.130 -3.944 1.00 93.75 178 GLY A C 1
ATOM 1384 O O . GLY A 1 178 ? 17.036 -9.076 -3.625 1.00 93.75 178 GLY A O 1
ATOM 1385 N N . TYR A 1 179 ? 15.418 -10.170 -4.754 1.00 95.81 179 TYR A N 1
ATOM 1386 C CA . TYR A 1 179 ? 14.749 -8.983 -5.302 1.00 95.81 179 TYR A CA 1
ATOM 1387 C C . TYR A 1 179 ? 15.701 -8.018 -6.038 1.00 95.81 179 TYR A C 1
ATOM 1389 O O . TYR A 1 179 ? 15.472 -6.812 -6.067 1.00 95.81 179 TYR A O 1
ATOM 1397 N N . SER A 1 180 ? 16.801 -8.557 -6.582 1.00 95.00 180 SER A N 1
ATOM 1398 C CA . SER A 1 180 ? 17.874 -7.843 -7.289 1.00 95.00 180 SER A CA 1
ATOM 1399 C C . SER A 1 180 ? 18.585 -6.726 -6.496 1.00 95.00 180 SER A C 1
ATOM 1401 O O . SER A 1 180 ? 19.396 -5.979 -7.053 1.00 95.00 180 SER A O 1
ATOM 1403 N N . TYR A 1 181 ? 18.417 -6.683 -5.167 1.00 93.75 181 TYR A N 1
ATOM 1404 C CA . TYR A 1 181 ? 19.142 -5.744 -4.298 1.00 93.75 181 TYR A CA 1
ATOM 1405 C C . TYR A 1 181 ? 20.661 -5.950 -4.362 1.00 93.75 181 TYR A C 1
ATOM 1407 O O . TYR A 1 181 ? 21.421 -4.984 -4.405 1.00 93.75 181 TYR A O 1
ATOM 1415 N N . ASN A 1 182 ? 21.111 -7.203 -4.458 1.00 91.19 182 ASN A N 1
ATOM 1416 C CA . ASN A 1 182 ? 22.526 -7.575 -4.584 1.00 91.19 182 ASN A CA 1
ATOM 1417 C C . ASN A 1 182 ? 23.217 -7.034 -5.852 1.00 91.19 182 ASN A C 1
ATOM 1419 O O . ASN A 1 182 ? 24.440 -6.946 -5.884 1.00 91.19 182 ASN A O 1
ATOM 1423 N N . ARG A 1 183 ? 22.455 -6.688 -6.896 1.00 90.31 183 ARG A N 1
ATOM 1424 C CA . ARG A 1 183 ? 22.965 -6.190 -8.184 1.00 90.31 183 ARG A CA 1
ATOM 1425 C C . ARG A 1 183 ? 22.828 -4.677 -8.336 1.00 90.31 183 ARG A C 1
ATOM 1427 O O . ARG A 1 183 ? 22.974 -4.174 -9.444 1.00 90.31 183 ARG A O 1
ATOM 1434 N N . SER A 1 184 ? 22.539 -3.957 -7.248 1.00 91.62 184 SER A N 1
ATOM 1435 C CA . SER A 1 184 ? 22.227 -2.518 -7.291 1.00 91.62 184 SER A CA 1
ATOM 1436 C C . SER A 1 184 ? 21.014 -2.193 -8.176 1.00 91.62 184 SER A C 1
ATOM 1438 O O . SER A 1 184 ? 20.907 -1.082 -8.686 1.00 91.62 184 SER A O 1
ATOM 1440 N N . ALA A 1 185 ? 20.113 -3.160 -8.366 1.00 94.06 185 ALA A N 1
ATOM 1441 C CA . ALA A 1 185 ? 18.920 -3.044 -9.198 1.00 94.06 185 ALA A CA 1
ATOM 1442 C C . ALA A 1 185 ? 17.685 -3.445 -8.369 1.00 94.06 185 ALA A C 1
ATOM 1444 O O . ALA A 1 185 ? 17.125 -4.522 -8.565 1.00 94.06 185 ALA A O 1
ATOM 1445 N N . PRO A 1 186 ? 17.318 -2.658 -7.341 1.00 95.62 186 PRO A N 1
ATOM 1446 C CA . PRO A 1 186 ? 16.319 -3.073 -6.366 1.00 95.62 186 PRO A CA 1
ATOM 1447 C C . PRO A 1 186 ? 14.919 -3.135 -6.984 1.00 95.62 186 PRO A C 1
ATOM 1449 O O . PRO A 1 186 ? 14.550 -2.310 -7.825 1.00 95.62 186 PRO A O 1
ATOM 1452 N N . CYS A 1 187 ? 14.117 -4.086 -6.510 1.00 96.12 187 CYS A N 1
ATOM 1453 C CA . CYS A 1 187 ? 12.687 -4.138 -6.785 1.00 96.12 187 CYS A CA 1
ATOM 1454 C C . CYS A 1 187 ? 11.874 -3.548 -5.632 1.00 96.12 187 CYS A C 1
ATOM 1456 O O . CYS A 1 187 ? 12.093 -3.894 -4.470 1.00 96.12 187 CYS A O 1
ATOM 1458 N N . ILE A 1 188 ? 10.869 -2.741 -5.962 1.00 96.50 188 ILE A N 1
ATOM 1459 C CA . ILE A 1 188 ? 9.834 -2.309 -5.017 1.00 96.50 188 ILE A CA 1
ATOM 1460 C C . ILE A 1 188 ? 8.485 -2.904 -5.409 1.00 96.50 188 ILE A C 1
ATOM 1462 O O . ILE A 1 188 ? 8.223 -3.149 -6.580 1.00 96.50 188 ILE A O 1
ATOM 1466 N N . PHE A 1 189 ? 7.602 -3.100 -4.442 1.00 97.00 189 PHE A N 1
ATOM 1467 C CA . PHE A 1 189 ? 6.255 -3.616 -4.661 1.00 97.00 189 PHE A CA 1
ATOM 1468 C C . PHE A 1 189 ? 5.246 -2.518 -4.402 1.00 97.00 189 PHE A C 1
ATOM 1470 O O . PHE A 1 189 ? 5.164 -2.000 -3.291 1.00 97.00 189 PHE A O 1
ATOM 1477 N N . ILE A 1 190 ? 4.461 -2.179 -5.414 1.00 96.94 190 ILE A N 1
ATOM 1478 C CA . ILE A 1 190 ? 3.398 -1.186 -5.323 1.00 96.94 190 ILE A CA 1
ATOM 1479 C C . ILE A 1 190 ? 2.084 -1.898 -5.042 1.00 96.94 190 ILE A C 1
ATOM 1481 O O . ILE A 1 190 ? 1.767 -2.927 -5.643 1.00 96.94 190 ILE A O 1
ATOM 1485 N N . LYS A 1 191 ? 1.315 -1.331 -4.115 1.00 95.44 191 LYS A N 1
ATOM 1486 C CA . LYS A 1 191 ? 0.023 -1.850 -3.678 1.00 95.44 191 LYS A CA 1
ATOM 1487 C C . LYS A 1 191 ? -0.962 -0.712 -3.445 1.00 95.44 191 LYS A C 1
ATOM 1489 O O . LYS A 1 191 ? -0.634 0.279 -2.790 1.00 95.44 191 LYS A O 1
ATOM 1494 N N . LEU A 1 192 ? -2.197 -0.901 -3.896 1.00 95.19 192 LEU A N 1
ATOM 1495 C CA . LEU A 1 192 ? -3.306 0.000 -3.589 1.00 95.19 192 LEU A CA 1
ATOM 1496 C C . LEU A 1 192 ? -3.923 -0.293 -2.217 1.00 95.19 192 LEU A C 1
ATOM 1498 O O . LEU A 1 192 ? -4.065 -1.451 -1.800 1.00 95.19 192 LEU A O 1
ATOM 1502 N N . ASN A 1 193 ? -4.315 0.773 -1.521 1.00 94.19 193 ASN A N 1
ATOM 1503 C CA . ASN A 1 193 ? -5.056 0.679 -0.270 1.00 94.19 193 ASN A CA 1
ATOM 1504 C C . ASN A 1 193 ? -6.440 0.067 -0.513 1.00 94.19 193 ASN A C 1
ATOM 1506 O O . ASN A 1 193 ? -7.119 0.369 -1.492 1.00 94.19 193 ASN A O 1
ATOM 1510 N N . ARG A 1 194 ? -6.861 -0.804 0.405 1.00 94.62 194 ARG A N 1
ATOM 1511 C CA . ARG A 1 194 ? -8.148 -1.500 0.327 1.00 94.62 194 ARG A CA 1
ATOM 1512 C C . ARG A 1 194 ? -9.261 -0.561 0.788 1.00 94.62 194 ARG A C 1
ATOM 1514 O O . ARG A 1 194 ? -9.235 -0.118 1.934 1.00 94.62 194 ARG A O 1
ATOM 1521 N N . ILE A 1 195 ? -10.239 -0.303 -0.074 1.00 94.56 195 ILE A N 1
ATOM 1522 C CA . ILE A 1 195 ? -11.474 0.412 0.267 1.00 94.56 195 ILE A CA 1
ATOM 1523 C C . ILE A 1 195 ? -12.641 -0.546 0.024 1.00 94.56 195 ILE A C 1
ATOM 1525 O O . ILE A 1 195 ? -12.736 -1.147 -1.045 1.00 94.56 195 ILE A O 1
ATOM 1529 N N . TYR A 1 196 ? -13.496 -0.730 1.034 1.00 95.19 196 TYR A N 1
ATOM 1530 C CA . TYR A 1 196 ? -14.636 -1.644 0.946 1.00 95.19 196 TYR A CA 1
ATOM 1531 C C . TYR A 1 196 ? -15.598 -1.206 -0.164 1.00 95.19 196 TYR A C 1
ATOM 1533 O O . TYR A 1 196 ? -15.991 -0.041 -0.201 1.00 95.19 196 TYR A O 1
ATOM 1541 N N . GLY A 1 197 ? -15.964 -2.132 -1.053 1.00 94.25 197 GLY A N 1
ATOM 1542 C CA . GLY A 1 197 ? -16.899 -1.882 -2.153 1.00 94.25 197 GLY A CA 1
ATOM 1543 C C . GLY A 1 197 ? -16.369 -0.958 -3.255 1.00 94.25 197 GLY A C 1
ATOM 1544 O O . GLY A 1 197 ? -17.124 -0.598 -4.152 1.00 94.25 197 GLY A O 1
ATOM 1545 N N . TRP A 1 198 ? -15.092 -0.561 -3.214 1.00 95.69 198 TRP A N 1
ATOM 1546 C CA . TRP A 1 198 ? -14.521 0.305 -4.242 1.00 95.69 198 TRP A CA 1
ATOM 1547 C C . TRP A 1 198 ? -14.278 -0.460 -5.540 1.00 95.69 198 TRP A C 1
ATOM 1549 O O . TRP A 1 198 ? -13.571 -1.473 -5.546 1.00 95.69 198 TRP A O 1
ATOM 1559 N N . GLN A 1 199 ? -14.837 0.068 -6.627 1.00 94.81 199 GLN A N 1
ATOM 1560 C CA . GLN A 1 199 ? -14.663 -0.439 -7.978 1.00 94.81 199 GLN A CA 1
ATOM 1561 C C . GLN A 1 199 ? -13.879 0.590 -8.809 1.00 94.81 199 GLN A C 1
ATOM 1563 O O . GLN A 1 199 ? -14.318 1.735 -8.917 1.00 94.81 199 GLN A O 1
ATOM 1568 N N . PRO A 1 200 ? -12.735 0.222 -9.404 1.00 95.06 200 PRO A N 1
ATOM 1569 C CA . PRO A 1 200 ? -12.022 1.093 -10.334 1.00 95.06 200 PRO A CA 1
ATOM 1570 C C . PRO A 1 200 ? -12.813 1.350 -11.621 1.00 95.06 200 PRO A C 1
ATOM 1572 O O . PRO A 1 200 ? -13.428 0.439 -12.179 1.00 95.06 200 PRO A O 1
ATOM 1575 N N . GLU A 1 201 ? -12.717 2.580 -12.121 1.00 95.12 201 GLU A N 1
ATOM 1576 C CA . GLU A 1 201 ? -13.207 2.975 -13.443 1.00 95.12 201 GLU A CA 1
ATOM 1577 C C . GLU A 1 201 ? -12.041 3.025 -14.439 1.00 95.12 201 GLU A C 1
ATOM 1579 O O . GLU A 1 201 ? -11.146 3.867 -14.334 1.00 95.12 201 GLU A O 1
ATOM 1584 N N . PHE A 1 202 ? -12.024 2.101 -15.397 1.00 93.94 202 PHE A N 1
ATOM 1585 C CA . PHE A 1 202 ? -10.897 1.916 -16.315 1.00 93.94 202 PHE A CA 1
ATOM 1586 C C . PHE A 1 202 ? -10.971 2.816 -17.555 1.00 93.94 202 PHE A C 1
ATOM 1588 O O . PHE A 1 202 ? -12.031 3.327 -17.918 1.00 93.94 202 PHE A O 1
ATOM 1595 N N . TYR A 1 203 ? -9.835 2.949 -18.242 1.00 92.19 203 TYR A N 1
ATOM 1596 C CA . TYR A 1 203 ? -9.757 3.535 -19.582 1.00 92.19 203 TYR A CA 1
ATOM 1597 C C . TYR A 1 203 ? -9.981 2.437 -20.629 1.00 92.19 203 TYR A C 1
ATOM 1599 O O . TYR A 1 203 ? -9.038 1.766 -21.043 1.00 92.19 203 TYR A O 1
ATOM 1607 N N . GLU A 1 204 ? -11.236 2.204 -21.012 1.00 87.69 204 GLU A N 1
ATOM 1608 C CA . GLU A 1 204 ? -11.561 1.249 -22.084 1.00 87.69 204 GLU A CA 1
ATOM 1609 C C . GLU A 1 204 ? -11.251 1.854 -23.465 1.00 87.69 204 GLU A C 1
ATOM 1611 O O . GLU A 1 204 ? -10.614 1.213 -24.315 1.00 87.69 204 GLU A O 1
ATOM 1616 N N . ASP A 1 205 ? -11.621 3.125 -23.635 1.00 89.25 205 ASP A N 1
ATOM 1617 C CA . ASP A 1 205 ? -11.417 3.899 -24.850 1.00 89.25 205 ASP A CA 1
ATOM 1618 C C . ASP A 1 205 ? -10.071 4.629 -24.844 1.00 89.25 205 ASP A C 1
ATOM 1620 O O . ASP A 1 205 ? -9.661 5.260 -23.868 1.00 89.25 205 ASP A O 1
ATOM 1624 N N . VAL A 1 206 ? -9.375 4.557 -25.980 1.00 88.06 206 VAL A N 1
ATOM 1625 C CA . VAL A 1 206 ? -8.065 5.197 -26.184 1.00 88.06 206 VAL A CA 1
ATOM 1626 C C . VAL A 1 206 ? -8.168 6.723 -26.187 1.00 88.06 206 VAL A C 1
ATOM 1628 O O . VAL A 1 206 ? -7.219 7.407 -25.802 1.00 88.06 206 VAL A O 1
ATOM 1631 N N . ASP A 1 207 ? -9.306 7.250 -26.629 1.00 87.50 207 ASP A N 1
ATOM 1632 C CA . ASP A 1 207 ? -9.526 8.688 -26.778 1.00 87.50 207 ASP A CA 1
ATOM 1633 C C . ASP A 1 207 ? -9.799 9.380 -25.433 1.00 87.50 207 ASP A C 1
ATOM 1635 O O . ASP A 1 207 ? -9.667 10.595 -25.319 1.00 87.50 207 ASP A O 1
ATOM 1639 N N . GLU A 1 208 ? -10.126 8.609 -24.392 1.00 88.88 208 GLU A N 1
ATOM 1640 C CA . GLU A 1 208 ? -10.368 9.104 -23.032 1.00 88.88 208 GLU A CA 1
ATOM 1641 C C . GLU A 1 208 ? -9.106 9.103 -22.155 1.00 88.88 208 GLU A C 1
ATOM 1643 O O . GLU A 1 208 ? -9.178 9.348 -20.945 1.00 88.88 208 GLU A O 1
ATOM 1648 N N . LEU A 1 209 ? -7.940 8.802 -22.737 1.00 92.06 209 LEU A N 1
ATOM 1649 C CA . LEU A 1 209 ? -6.683 8.815 -22.001 1.00 92.06 209 LEU A CA 1
ATOM 1650 C C . LEU A 1 209 ? -6.328 10.249 -21.557 1.00 92.06 209 LEU A C 1
ATOM 1652 O O . LEU A 1 209 ? -6.392 11.179 -22.365 1.00 92.06 209 LEU A O 1
ATOM 1656 N N . PRO A 1 210 ? -5.924 10.450 -20.288 1.00 91.94 210 PRO A N 1
ATOM 1657 C CA . PRO A 1 210 ? -5.533 11.762 -19.787 1.00 91.94 210 PRO A CA 1
ATOM 1658 C C . PRO A 1 210 ? -4.334 12.336 -20.546 1.00 91.94 210 PRO A C 1
ATOM 1660 O O . PRO A 1 210 ? -3.387 11.618 -20.862 1.00 91.94 210 PRO A O 1
ATOM 1663 N N . THR A 1 211 ? -4.328 13.650 -20.777 1.00 90.69 211 THR A N 1
ATOM 1664 C CA . THR A 1 211 ? -3.221 14.341 -21.463 1.00 90.69 211 THR A CA 1
ATOM 1665 C C . THR A 1 211 ? -1.936 14.404 -20.638 1.00 90.69 211 THR A C 1
ATOM 1667 O O . THR A 1 211 ? -0.865 14.620 -21.193 1.00 90.69 211 THR A O 1
ATOM 1670 N N . ASP A 1 212 ? -2.028 14.229 -19.319 1.00 91.25 212 ASP A N 1
ATOM 1671 C CA . ASP A 1 212 ? -0.891 14.173 -18.401 1.00 91.25 212 ASP A CA 1
ATOM 1672 C C . ASP A 1 212 ? -0.301 12.759 -18.253 1.00 91.25 212 ASP A C 1
ATOM 1674 O O . ASP A 1 212 ? 0.689 12.582 -17.536 1.00 91.25 212 ASP A O 1
ATOM 1678 N N . MET A 1 213 ? -0.902 11.756 -18.904 1.00 93.69 213 MET A N 1
ATOM 1679 C CA . MET A 1 213 ? -0.387 10.392 -18.938 1.00 93.69 213 MET A CA 1
ATOM 1680 C C . MET A 1 213 ? 0.901 10.316 -19.771 1.00 93.69 213 MET A C 1
ATOM 1682 O O . MET A 1 213 ? 0.932 10.842 -20.881 1.00 93.69 213 MET A O 1
ATOM 1686 N N . PRO A 1 214 ? 1.955 9.641 -19.277 1.00 93.06 214 PRO A N 1
ATOM 1687 C CA . PRO A 1 214 ? 3.180 9.429 -20.040 1.00 93.06 214 PRO A CA 1
ATOM 1688 C C . PRO A 1 214 ? 2.935 8.716 -21.378 1.00 93.06 214 PRO A C 1
ATOM 1690 O O . PRO A 1 214 ? 2.150 7.765 -21.452 1.00 93.06 214 PRO A O 1
ATOM 1693 N N . ASP A 1 215 ? 3.618 9.170 -22.432 1.00 92.88 215 ASP A N 1
ATOM 1694 C CA . ASP A 1 215 ? 3.430 8.675 -23.804 1.00 92.88 215 ASP A CA 1
ATOM 1695 C C . ASP A 1 215 ? 3.754 7.180 -23.952 1.00 92.88 215 ASP A C 1
ATOM 1697 O O . ASP A 1 215 ? 3.107 6.469 -24.726 1.00 92.88 215 ASP A O 1
ATOM 1701 N N . ASP A 1 216 ? 4.728 6.685 -23.187 1.00 92.06 216 ASP A N 1
ATOM 1702 C CA . ASP A 1 216 ? 5.097 5.272 -23.124 1.00 92.06 216 ASP A CA 1
ATOM 1703 C C . ASP A 1 216 ? 3.928 4.426 -22.606 1.00 92.06 216 ASP A C 1
ATOM 1705 O O . ASP A 1 216 ? 3.524 3.473 -23.273 1.00 92.06 216 ASP A O 1
ATOM 1709 N N . LEU A 1 217 ? 3.301 4.829 -21.495 1.00 93.88 217 LEU A N 1
ATOM 1710 C CA . LEU A 1 217 ? 2.120 4.142 -20.976 1.00 93.88 217 LEU A CA 1
ATOM 1711 C C . LEU A 1 217 ? 0.939 4.264 -21.947 1.00 93.88 217 LEU A C 1
ATOM 1713 O O . LEU A 1 217 ? 0.283 3.267 -22.241 1.00 93.88 217 LEU A O 1
ATOM 1717 N N . ALA A 1 218 ? 0.677 5.456 -22.485 1.00 94.44 218 ALA A N 1
ATOM 1718 C CA . ALA A 1 218 ? -0.425 5.655 -23.421 1.00 94.44 218 ALA A CA 1
ATOM 1719 C C . ALA A 1 218 ? -0.270 4.768 -24.671 1.00 94.44 218 ALA A C 1
ATOM 1721 O O . ALA A 1 218 ? -1.229 4.136 -25.112 1.00 94.44 218 ALA A O 1
ATOM 1722 N N . SER A 1 219 ? 0.941 4.668 -25.229 1.00 93.56 219 SER A N 1
ATOM 1723 C CA . SER A 1 219 ? 1.233 3.778 -26.360 1.00 93.56 219 SER A CA 1
ATOM 1724 C C . SER A 1 219 ? 1.101 2.295 -25.997 1.00 93.56 219 SER A C 1
ATOM 1726 O O . SER A 1 219 ? 0.546 1.529 -26.789 1.00 93.56 219 SER A O 1
ATOM 1728 N N . HIS A 1 220 ? 1.506 1.901 -24.784 1.00 92.62 220 HIS A N 1
ATOM 1729 C CA . HIS A 1 220 ? 1.310 0.544 -24.281 1.00 92.62 220 HIS A CA 1
ATOM 1730 C C . HIS A 1 220 ? -0.185 0.192 -24.214 1.00 92.62 220 HIS A C 1
ATOM 1732 O O . HIS A 1 220 ? -0.607 -0.793 -24.821 1.00 92.62 220 HIS A O 1
ATOM 1738 N N . ILE A 1 221 ? -1.013 1.045 -23.600 1.00 93.50 221 ILE A N 1
ATOM 1739 C CA . ILE A 1 221 ? -2.472 0.851 -23.497 1.00 93.50 221 ILE A CA 1
ATOM 1740 C C . ILE A 1 221 ? -3.121 0.741 -24.885 1.00 93.50 221 ILE A C 1
ATOM 1742 O O . ILE A 1 221 ? -3.980 -0.116 -25.110 1.00 93.50 221 ILE A O 1
ATOM 1746 N N . ARG A 1 222 ? -2.680 1.565 -25.845 1.00 93.00 222 ARG A N 1
ATOM 1747 C CA . ARG A 1 222 ? -3.167 1.527 -27.236 1.00 93.00 222 ARG A CA 1
ATOM 1748 C C . ARG A 1 222 ? -2.875 0.209 -27.944 1.00 93.00 222 ARG A C 1
ATOM 1750 O O . ARG A 1 222 ? -3.670 -0.197 -28.788 1.00 93.00 222 ARG A O 1
ATOM 1757 N N . SER A 1 223 ? -1.765 -0.449 -27.614 1.00 93.56 223 SER A N 1
ATOM 1758 C CA . SER A 1 223 ? -1.385 -1.723 -28.236 1.00 93.56 223 SER A CA 1
ATOM 1759 C C . SER A 1 223 ? -2.166 -2.930 -27.701 1.00 93.56 223 SER A C 1
ATOM 1761 O O . SER A 1 223 ? -2.165 -3.984 -28.334 1.00 93.56 223 SER A O 1
ATOM 1763 N N . LEU A 1 224 ? -2.857 -2.778 -26.568 1.00 91.94 224 LEU A N 1
ATOM 1764 C CA . LEU A 1 224 ? -3.604 -3.846 -25.904 1.00 91.94 224 LEU A CA 1
ATOM 1765 C C . LEU A 1 224 ? -5.065 -3.945 -26.357 1.00 91.94 224 LEU A C 1
ATOM 1767 O O . LEU A 1 224 ? -5.658 -2.981 -26.858 1.00 91.94 224 LEU A O 1
ATOM 1771 N N . SER A 1 225 ? -5.656 -5.123 -26.133 1.00 90.81 225 SER A N 1
ATOM 1772 C CA . SER A 1 225 ? -7.075 -5.399 -26.377 1.00 90.81 225 SER A CA 1
ATOM 1773 C C . SER A 1 225 ? -7.973 -4.720 -25.334 1.00 90.81 225 SER A C 1
ATOM 1775 O O . SER A 1 225 ? -7.535 -4.430 -24.225 1.00 90.81 225 SER A O 1
ATOM 1777 N N . VAL A 1 226 ? -9.253 -4.490 -25.651 1.00 87.56 226 VAL A N 1
ATOM 1778 C CA . VAL A 1 226 ? -10.208 -3.838 -24.724 1.00 87.56 226 VAL A CA 1
ATOM 1779 C C . VAL A 1 226 ? -10.342 -4.598 -23.397 1.00 87.56 226 VAL A C 1
ATOM 1781 O O . VAL A 1 226 ? -10.476 -3.975 -22.347 1.00 87.56 226 VAL A O 1
ATOM 1784 N N . ALA A 1 227 ? -10.262 -5.932 -23.421 1.00 87.00 227 ALA A N 1
ATOM 1785 C CA . ALA A 1 227 ? -10.329 -6.747 -22.209 1.00 87.00 227 ALA A CA 1
ATOM 1786 C C . ALA A 1 227 ? -9.114 -6.505 -21.297 1.00 87.00 227 ALA A C 1
ATOM 1788 O O . ALA A 1 227 ? -9.285 -6.250 -20.106 1.00 87.00 227 ALA A O 1
ATOM 1789 N N . ASP A 1 228 ? -7.912 -6.478 -21.875 1.00 87.31 228 ASP A N 1
ATOM 1790 C CA . ASP A 1 228 ? -6.655 -6.276 -21.141 1.00 87.31 228 ASP A CA 1
ATOM 1791 C C . ASP A 1 228 ? -6.478 -4.827 -20.665 1.00 87.31 228 ASP A C 1
ATOM 1793 O O . ASP A 1 228 ? -5.637 -4.535 -19.814 1.00 87.31 228 ASP A O 1
ATOM 1797 N N . ARG A 1 229 ? -7.284 -3.892 -21.185 1.00 91.81 229 ARG A N 1
ATOM 1798 C CA . ARG A 1 229 ? -7.308 -2.498 -20.719 1.00 91.81 229 ARG A CA 1
ATOM 1799 C C . ARG A 1 229 ? -8.007 -2.306 -19.381 1.00 91.81 229 ARG A C 1
ATOM 1801 O O . ARG A 1 229 ? -7.822 -1.267 -18.747 1.00 91.81 229 ARG A O 1
ATOM 1808 N N . ARG A 1 230 ? -8.790 -3.293 -18.933 1.00 93.38 230 ARG A N 1
ATOM 1809 C CA . ARG A 1 230 ? -9.547 -3.248 -17.675 1.00 93.38 230 ARG A CA 1
ATOM 1810 C C . ARG A 1 230 ? -8.637 -3.453 -16.470 1.00 93.38 230 ARG A C 1
ATOM 1812 O O . ARG A 1 230 ? -8.703 -4.461 -15.772 1.00 93.38 230 ARG A O 1
ATOM 1819 N N . GLN A 1 231 ? -7.759 -2.495 -16.226 1.00 94.69 231 GLN A N 1
ATOM 1820 C CA . GLN A 1 231 ? -6.843 -2.511 -15.100 1.00 94.69 231 GLN A CA 1
ATOM 1821 C C . GLN A 1 231 ? -6.512 -1.099 -14.628 1.00 94.69 231 GLN A C 1
ATOM 1823 O O . GLN A 1 231 ? -6.612 -0.129 -15.379 1.00 94.69 231 GLN A O 1
ATOM 1828 N N . VAL A 1 232 ? -6.134 -0.984 -13.358 1.00 96.44 232 VAL A N 1
ATOM 1829 C CA . VAL A 1 232 ? -5.603 0.263 -12.804 1.00 96.44 232 VAL A CA 1
ATOM 1830 C C . VAL A 1 232 ? -4.124 0.332 -13.151 1.00 96.44 232 VAL A C 1
ATOM 1832 O O . VAL A 1 232 ? -3.334 -0.455 -12.632 1.00 96.44 232 VAL A O 1
ATOM 1835 N N . TRP A 1 233 ? -3.741 1.253 -14.027 1.00 96.69 233 TRP A N 1
ATOM 1836 C CA . TRP A 1 233 ? -2.366 1.345 -14.518 1.00 96.69 233 TRP A CA 1
ATOM 1837 C C . TRP A 1 233 ? -1.438 1.969 -13.490 1.00 96.69 233 TRP A C 1
ATOM 1839 O O . TRP A 1 233 ? -1.871 2.767 -12.658 1.00 96.69 233 TRP A O 1
ATOM 1849 N N . VAL A 1 234 ? -0.150 1.646 -13.565 1.00 97.00 234 VAL A N 1
ATOM 1850 C CA . VAL A 1 234 ? 0.870 2.231 -12.692 1.00 97.00 234 VAL A CA 1
ATOM 1851 C C . VAL A 1 234 ? 2.019 2.782 -13.519 1.00 97.00 234 VAL A C 1
ATOM 1853 O O . VAL A 1 234 ? 2.522 2.127 -14.429 1.00 97.00 234 VAL A O 1
ATOM 1856 N N . THR A 1 235 ? 2.478 3.979 -13.162 1.00 96.06 235 THR A N 1
ATOM 1857 C CA . THR A 1 235 ? 3.700 4.550 -13.732 1.00 96.06 235 THR A CA 1
ATOM 1858 C C . THR A 1 235 ? 4.566 5.135 -12.643 1.00 96.06 235 THR A C 1
ATOM 1860 O O . THR A 1 235 ? 4.081 5.901 -11.815 1.00 96.06 235 THR A O 1
ATOM 1863 N N . CYS A 1 236 ? 5.852 4.815 -12.681 1.00 95.25 236 CYS A N 1
ATOM 1864 C CA . CYS A 1 236 ? 6.887 5.446 -11.886 1.00 95.25 236 CYS A CA 1
ATOM 1865 C C . CYS A 1 236 ? 7.730 6.369 -12.762 1.00 95.25 236 CYS A C 1
ATOM 1867 O O . CYS A 1 236 ? 8.088 6.010 -13.882 1.00 95.25 236 CYS A O 1
ATOM 1869 N N . LYS A 1 237 ? 8.061 7.547 -12.240 1.00 92.69 237 LYS A N 1
ATOM 1870 C CA . LYS A 1 237 ? 8.939 8.521 -12.888 1.00 92.69 237 LYS A CA 1
ATOM 1871 C C . LYS A 1 237 ? 9.894 9.140 -11.882 1.00 92.69 237 LYS A C 1
ATOM 1873 O O . LYS A 1 237 ? 9.599 9.216 -10.689 1.00 92.69 237 LYS A O 1
ATOM 1878 N N . GLU A 1 238 ? 11.021 9.617 -12.381 1.00 92.25 238 GLU A N 1
ATOM 1879 C CA . GLU A 1 238 ? 11.941 10.432 -11.602 1.00 92.25 238 GLU A CA 1
ATOM 1880 C C . GLU A 1 238 ? 11.382 11.860 -11.434 1.00 92.25 238 GLU A C 1
ATOM 1882 O O . GLU A 1 238 ? 10.864 12.453 -12.378 1.00 92.25 238 GLU A O 1
ATOM 1887 N N . LEU A 1 239 ? 11.461 12.396 -10.214 1.00 88.81 239 LEU A N 1
ATOM 1888 C CA . LEU A 1 239 ? 11.135 13.783 -9.858 1.00 88.81 239 LEU A CA 1
ATOM 1889 C C . LEU A 1 239 ? 12.381 14.639 -9.592 1.00 88.81 239 LEU A C 1
ATOM 1891 O O . LEU A 1 239 ? 12.257 15.837 -9.336 1.00 88.81 239 LEU A O 1
ATOM 1895 N N . THR A 1 240 ? 13.573 14.043 -9.578 1.00 81.25 240 THR A N 1
ATOM 1896 C CA . THR A 1 240 ? 14.827 14.774 -9.377 1.00 81.25 240 THR A CA 1
ATOM 1897 C C . THR A 1 240 ? 15.008 15.804 -10.494 1.00 81.25 240 THR A C 1
ATOM 1899 O O . THR A 1 240 ? 14.971 15.461 -11.672 1.00 81.25 240 THR A O 1
ATOM 1902 N N . ASN A 1 241 ? 15.242 17.069 -10.136 1.00 74.31 241 ASN A N 1
ATOM 1903 C CA . ASN A 1 241 ? 15.571 18.126 -11.096 1.00 74.31 241 ASN A CA 1
ATOM 1904 C C . ASN A 1 241 ? 17.026 17.960 -11.560 1.00 74.31 241 ASN A C 1
ATOM 1906 O O . ASN A 1 241 ? 17.931 18.618 -11.049 1.00 74.31 241 ASN A O 1
ATOM 1910 N N . SER A 1 242 ? 17.277 17.017 -12.459 1.00 72.69 242 SER A N 1
ATOM 1911 C CA . SER A 1 242 ? 18.583 16.793 -13.077 1.00 72.69 242 SER A CA 1
ATOM 1912 C C . SER A 1 242 ? 18.416 16.644 -14.583 1.00 72.69 242 SER A C 1
ATOM 1914 O O . SER A 1 242 ? 17.442 16.056 -15.040 1.00 72.69 242 SER A O 1
ATOM 1916 N N . ASP A 1 243 ? 19.376 17.168 -15.346 1.00 71.94 243 ASP A N 1
ATOM 1917 C CA . ASP A 1 243 ? 19.349 17.115 -16.816 1.00 71.94 243 ASP A CA 1
ATOM 1918 C C . ASP A 1 243 ? 19.591 15.691 -17.361 1.00 71.94 243 ASP A C 1
ATOM 1920 O O . ASP A 1 243 ? 19.291 15.394 -18.516 1.00 71.94 243 ASP A O 1
ATOM 1924 N N . GLU A 1 244 ? 20.113 14.788 -16.522 1.00 80.19 244 GLU A N 1
ATOM 1925 C CA . GLU A 1 244 ? 20.340 13.375 -16.832 1.00 80.19 244 GLU A CA 1
ATOM 1926 C C . GLU A 1 244 ? 19.326 12.475 -16.112 1.00 80.19 244 GLU A C 1
ATOM 1928 O O . GLU A 1 244 ? 19.100 12.637 -14.912 1.00 80.19 244 GLU A O 1
ATOM 1933 N N . ASN A 1 245 ? 18.797 11.466 -16.815 1.00 84.56 245 ASN A N 1
ATOM 1934 C CA . ASN A 1 245 ? 17.995 10.394 -16.216 1.00 84.56 245 ASN A CA 1
ATOM 1935 C C . ASN A 1 245 ? 18.877 9.537 -15.292 1.00 84.56 245 ASN A C 1
ATOM 1937 O O . ASN A 1 245 ? 19.771 8.828 -15.767 1.00 84.56 245 ASN A O 1
ATOM 1941 N N . GLN A 1 246 ? 18.628 9.598 -13.984 1.00 89.00 246 GLN A N 1
ATOM 1942 C CA . GLN A 1 246 ? 19.390 8.858 -12.979 1.00 89.00 246 GLN A CA 1
ATOM 1943 C C . GLN A 1 246 ? 18.749 7.510 -12.652 1.00 89.00 246 GLN A C 1
ATOM 1945 O O . GLN A 1 246 ? 19.449 6.602 -12.213 1.00 89.00 246 GLN A O 1
ATOM 1950 N N . LEU A 1 247 ? 17.440 7.357 -12.854 1.00 90.56 247 LEU A N 1
ATOM 1951 C CA . LEU A 1 247 ? 16.711 6.136 -12.503 1.00 90.56 247 LEU A CA 1
ATOM 1952 C C . LEU A 1 247 ? 16.981 4.971 -13.469 1.00 90.56 247 LEU A C 1
ATOM 1954 O O . LEU A 1 247 ? 16.993 3.807 -13.060 1.00 90.56 247 LEU A O 1
ATOM 1958 N N . GLY A 1 248 ? 17.226 5.285 -14.743 1.00 90.31 248 GLY A N 1
ATOM 1959 C CA . GLY A 1 248 ? 17.412 4.289 -15.796 1.00 90.31 248 GLY A CA 1
ATOM 1960 C C . GLY A 1 248 ? 16.094 3.629 -16.239 1.00 90.31 248 GLY A C 1
ATOM 1961 O O . GLY A 1 248 ? 15.014 4.169 -15.993 1.00 90.31 248 GLY A O 1
ATOM 1962 N N . PRO A 1 249 ? 16.157 2.488 -16.953 1.00 93.31 249 PRO A N 1
ATOM 1963 C CA . PRO A 1 249 ? 14.966 1.786 -17.420 1.00 93.31 249 PRO A CA 1
ATOM 1964 C C . PRO A 1 249 ? 14.230 1.092 -16.266 1.00 93.31 249 PRO A C 1
ATOM 1966 O O . PRO A 1 249 ? 14.854 0.524 -15.365 1.00 93.31 249 PRO A O 1
ATOM 1969 N N . ILE A 1 250 ? 12.900 1.132 -16.335 1.00 95.31 250 ILE A N 1
ATOM 1970 C CA . ILE A 1 250 ? 11.982 0.576 -15.341 1.00 95.31 250 ILE A CA 1
ATOM 1971 C C . ILE A 1 250 ? 11.226 -0.590 -15.975 1.00 95.31 250 ILE A C 1
ATOM 1973 O O . ILE A 1 250 ? 10.670 -0.445 -17.063 1.00 95.31 250 ILE A O 1
ATOM 1977 N N . GLU A 1 251 ? 11.173 -1.724 -15.285 1.00 95.69 251 GLU A N 1
ATOM 1978 C CA . GLU A 1 251 ? 10.390 -2.891 -15.698 1.00 95.69 251 GLU A CA 1
ATOM 1979 C C . GLU A 1 251 ? 9.262 -3.144 -14.690 1.00 95.69 251 GLU A C 1
ATOM 1981 O O . GLU A 1 251 ? 9.480 -3.088 -13.477 1.00 95.69 251 GLU A O 1
ATOM 1986 N N . TYR A 1 252 ? 8.057 -3.435 -15.186 1.00 96.25 252 TYR A N 1
ATOM 1987 C CA . TYR A 1 252 ? 6.877 -3.721 -14.365 1.00 96.25 252 TYR A CA 1
ATOM 1988 C C . TYR A 1 252 ? 6.511 -5.198 -14.465 1.00 96.25 252 TYR A C 1
ATOM 1990 O O . TYR A 1 252 ? 6.425 -5.745 -15.563 1.00 96.25 252 TYR A O 1
ATOM 1998 N N . LEU A 1 253 ? 6.290 -5.841 -13.320 1.00 95.69 253 LEU A N 1
ATOM 1999 C CA . LEU A 1 253 ? 6.090 -7.283 -13.221 1.00 95.69 253 LEU A CA 1
ATOM 2000 C C . LEU A 1 253 ? 4.904 -7.613 -12.296 1.00 95.69 253 LEU A C 1
ATOM 2002 O O . LEU A 1 253 ? 4.770 -7.000 -11.235 1.00 95.69 253 LEU A O 1
ATOM 2006 N N . PRO A 1 254 ? 4.058 -8.600 -12.642 1.00 93.69 254 PRO A N 1
ATOM 2007 C CA . PRO A 1 254 ? 4.038 -9.323 -13.920 1.00 93.69 254 PRO A CA 1
ATOM 2008 C C . PRO A 1 254 ? 3.469 -8.485 -15.080 1.00 93.69 254 PRO A C 1
ATOM 2010 O O . PRO A 1 254 ? 3.667 -8.825 -16.240 1.00 93.69 254 PRO A O 1
ATOM 2013 N N . SER A 1 255 ? 2.763 -7.395 -14.773 1.00 92.88 255 SER A N 1
ATOM 2014 C CA . SER A 1 255 ? 2.182 -6.466 -15.746 1.00 92.88 255 SER A CA 1
ATOM 2015 C C . SER A 1 255 ? 2.1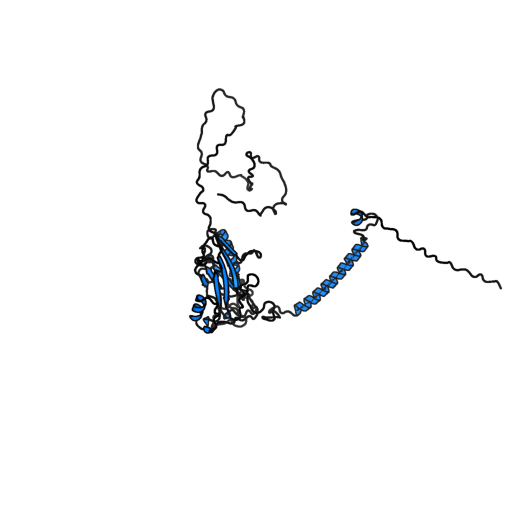97 -5.038 -15.190 1.00 92.88 255 SER A C 1
ATOM 2017 O O . SER A 1 255 ? 2.379 -4.839 -13.987 1.00 92.88 255 SER A O 1
ATOM 2019 N N . GLN A 1 256 ? 2.013 -4.037 -16.054 1.00 94.19 256 GLN A N 1
ATOM 2020 C CA . GLN A 1 256 ? 2.064 -2.608 -15.706 1.00 94.19 256 GLN A CA 1
ATOM 2021 C C . GLN A 1 256 ? 0.764 -2.088 -15.046 1.00 94.19 256 GLN A C 1
ATOM 2023 O O . GLN A 1 256 ? 0.383 -0.930 -15.206 1.00 94.19 256 GLN A O 1
ATOM 2028 N N . GLY A 1 257 ? 0.059 -2.918 -14.276 1.00 95.12 257 GLY A N 1
ATOM 2029 C CA . GLY A 1 257 ? -1.199 -2.518 -13.654 1.00 95.12 257 GLY A CA 1
ATOM 2030 C C . GLY A 1 257 ? -1.801 -3.551 -12.710 1.00 95.12 257 GLY A C 1
ATOM 2031 O O . GLY A 1 257 ? -1.273 -4.643 -12.508 1.00 95.12 257 GLY A O 1
ATOM 2032 N N . PHE A 1 258 ? -2.923 -3.168 -12.104 1.00 96.06 258 PHE A N 1
ATOM 2033 C CA . PHE A 1 258 ? -3.738 -4.015 -11.239 1.00 96.06 258 PHE A CA 1
ATOM 2034 C C . PHE A 1 258 ? -4.999 -4.457 -11.994 1.00 96.06 258 PHE A C 1
ATOM 2036 O O . PHE A 1 258 ? -5.879 -3.622 -12.231 1.00 96.06 258 PHE A O 1
ATOM 2043 N N . PRO A 1 259 ? -5.119 -5.743 -12.361 1.00 95.19 259 PRO A N 1
ATOM 2044 C CA . PRO A 1 259 ? -6.259 -6.239 -13.127 1.00 95.19 259 PRO A CA 1
ATOM 2045 C C . PRO A 1 259 ? -7.612 -6.060 -12.430 1.00 95.19 259 PRO A C 1
ATOM 2047 O O . PRO A 1 259 ? -7.715 -6.166 -11.204 1.00 95.19 259 PRO A O 1
ATOM 2050 N N . ALA A 1 260 ? -8.672 -5.857 -13.220 1.00 95.00 260 ALA A N 1
ATOM 2051 C CA . ALA A 1 260 ? -10.030 -5.629 -12.724 1.00 95.00 260 ALA A CA 1
ATOM 2052 C C . ALA A 1 260 ? -10.565 -6.729 -11.807 1.00 95.00 260 ALA A C 1
ATOM 2054 O O . ALA A 1 260 ? -11.288 -6.430 -10.862 1.00 95.00 260 ALA A O 1
ATOM 2055 N N . TYR A 1 261 ? -10.216 -7.988 -12.075 1.00 94.06 261 TYR A N 1
ATOM 2056 C CA . TYR A 1 261 ? -10.784 -9.151 -11.391 1.00 94.06 261 TYR A CA 1
ATOM 2057 C C . TYR A 1 261 ? -10.385 -9.268 -9.909 1.00 94.06 261 TYR A C 1
ATOM 2059 O O . TYR A 1 261 ? -10.942 -10.097 -9.195 1.00 94.06 261 TYR A O 1
ATOM 2067 N N . TYR A 1 262 ? -9.454 -8.440 -9.424 1.00 95.38 262 TYR A N 1
ATOM 2068 C CA . TYR A 1 262 ? -9.154 -8.314 -7.994 1.00 95.38 262 TYR A CA 1
ATOM 2069 C C . TYR A 1 262 ? -10.121 -7.386 -7.242 1.00 95.38 262 TYR A C 1
ATOM 2071 O O . TYR A 1 262 ? -10.103 -7.355 -6.014 1.00 95.38 262 TYR A O 1
ATOM 2079 N N . TYR A 1 263 ? -10.943 -6.615 -7.951 1.00 95.12 263 TYR A N 1
ATOM 2080 C CA . TYR A 1 263 ? -11.866 -5.641 -7.375 1.00 95.12 263 TYR A CA 1
ATOM 2081 C C . TYR A 1 263 ? -13.324 -6.081 -7.586 1.00 95.12 263 TYR A C 1
ATOM 2083 O O . TYR A 1 263 ? -13.615 -6.762 -8.571 1.00 95.12 263 TYR A O 1
ATOM 2091 N N . PRO A 1 264 ? -14.250 -5.704 -6.684 1.00 95.06 264 PRO A N 1
ATOM 2092 C CA . PRO A 1 264 ? -14.062 -4.848 -5.509 1.00 95.06 264 PRO A CA 1
ATOM 2093 C C . PRO A 1 264 ? -13.579 -5.608 -4.262 1.00 95.06 264 PRO A C 1
ATOM 2095 O O . PRO A 1 264 ? -13.748 -6.820 -4.126 1.00 95.06 264 PRO A O 1
ATOM 2098 N N . TYR A 1 265 ? -13.023 -4.878 -3.290 1.00 94.62 265 TYR A N 1
ATOM 2099 C CA . TYR A 1 265 ? -12.686 -5.453 -1.985 1.00 94.62 265 TYR A CA 1
ATOM 2100 C C . TYR A 1 265 ? -13.936 -5.586 -1.107 1.00 94.62 265 TYR A C 1
ATOM 2102 O O . TYR A 1 265 ? -14.510 -4.584 -0.688 1.00 94.62 265 TYR A O 1
ATOM 2110 N N . MET A 1 266 ? -14.314 -6.821 -0.770 1.00 93.75 266 MET A N 1
ATOM 2111 C CA . MET A 1 266 ? -15.530 -7.121 0.004 1.00 93.75 266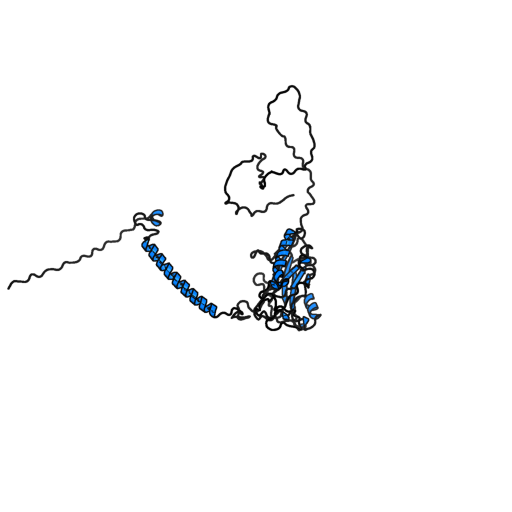 MET A CA 1
ATOM 2112 C C . MET A 1 266 ? -15.247 -7.680 1.406 1.00 93.75 266 MET A C 1
ATOM 2114 O O . MET A 1 266 ? -16.126 -8.283 2.015 1.00 93.75 266 MET A O 1
ATOM 2118 N N . ASN A 1 267 ? -14.028 -7.486 1.928 1.00 93.12 267 ASN A N 1
ATOM 2119 C CA . ASN A 1 267 ? -13.599 -8.009 3.234 1.00 93.12 267 ASN A CA 1
ATOM 2120 C C . ASN A 1 267 ? -13.789 -9.533 3.385 1.00 93.12 267 ASN A C 1
ATOM 2122 O O . ASN A 1 267 ? -14.173 -10.023 4.442 1.00 93.12 267 ASN A O 1
ATOM 2126 N N . ILE A 1 268 ? -13.541 -10.272 2.301 1.00 92.38 268 ILE A N 1
ATOM 2127 C CA . ILE A 1 268 ? -13.551 -11.737 2.297 1.00 92.38 268 ILE A CA 1
ATOM 2128 C C . ILE A 1 268 ? -12.211 -12.226 2.855 1.00 92.38 268 ILE A C 1
ATOM 2130 O O . ILE A 1 268 ? -11.149 -11.748 2.439 1.00 92.38 268 ILE A O 1
ATOM 2134 N N . ASP A 1 269 ? -12.259 -13.181 3.783 1.00 92.12 269 ASP A N 1
ATOM 2135 C CA . ASP A 1 269 ? -11.064 -13.789 4.368 1.00 92.12 269 ASP A CA 1
ATOM 2136 C C . ASP A 1 269 ? -10.146 -14.365 3.284 1.00 92.12 269 ASP A C 1
ATOM 2138 O O . ASP A 1 269 ? -10.596 -14.875 2.262 1.00 92.12 269 ASP A O 1
ATOM 2142 N N . GLY A 1 270 ? -8.835 -14.250 3.475 1.00 91.94 270 GLY A N 1
ATOM 2143 C CA . GLY A 1 270 ? -7.846 -14.726 2.506 1.00 91.94 270 GLY A CA 1
ATOM 2144 C C . GLY A 1 270 ? -7.632 -13.800 1.304 1.00 91.94 270 GLY A C 1
ATOM 2145 O O . GLY A 1 270 ? -6.760 -14.087 0.486 1.00 91.94 270 GLY A O 1
ATOM 2146 N N . TYR A 1 271 ? -8.358 -12.677 1.198 1.00 94.19 271 TYR A N 1
ATOM 2147 C CA . TYR A 1 271 ? -8.118 -11.678 0.155 1.00 94.19 271 TYR A CA 1
ATOM 2148 C C . TYR A 1 271 ? -6.713 -11.065 0.261 1.00 94.19 271 TYR A C 1
ATOM 2150 O O . TYR A 1 271 ? -6.337 -10.419 1.254 1.00 94.19 271 TYR A O 1
ATOM 2158 N N . LEU A 1 272 ? -5.962 -11.180 -0.830 1.00 94.38 272 LEU A N 1
ATOM 2159 C CA . LEU A 1 272 ? -4.680 -10.521 -1.030 1.00 94.38 272 LEU A CA 1
ATOM 2160 C C . LEU A 1 272 ? -4.835 -9.397 -2.051 1.00 94.38 272 LEU A C 1
ATOM 2162 O O . LEU A 1 272 ? -5.561 -9.520 -3.029 1.00 94.38 272 LEU A O 1
ATOM 2166 N N . SER A 1 273 ? -4.175 -8.265 -1.791 1.00 95.12 273 SER A N 1
ATOM 2167 C CA . SER A 1 273 ? -4.215 -7.169 -2.764 1.00 95.12 273 SER A CA 1
ATOM 2168 C C . SER A 1 273 ? -3.257 -7.507 -3.899 1.00 95.12 273 SER A C 1
ATOM 2170 O O . SER A 1 273 ? -2.158 -7.967 -3.590 1.00 95.12 273 SER A O 1
ATOM 2172 N N . PRO A 1 274 ? -3.606 -7.230 -5.163 1.00 95.50 274 PRO A N 1
ATOM 2173 C CA . PRO A 1 274 ? -2.667 -7.417 -6.256 1.00 95.50 274 PRO A CA 1
ATOM 2174 C C . PRO A 1 274 ? -1.448 -6.512 -6.064 1.00 95.50 274 PRO A C 1
ATOM 2176 O O . PRO A 1 274 ? -1.545 -5.427 -5.479 1.00 95.50 274 PRO A O 1
ATOM 2179 N N . LEU A 1 275 ? -0.300 -6.984 -6.543 1.00 96.62 275 LEU A N 1
ATOM 2180 C CA . LEU A 1 275 ? 0.981 -6.296 -6.439 1.00 96.62 275 LEU A CA 1
ATOM 2181 C C . LEU A 1 275 ? 1.540 -6.041 -7.836 1.00 96.62 275 LEU A C 1
ATOM 2183 O O . LEU A 1 275 ? 1.431 -6.8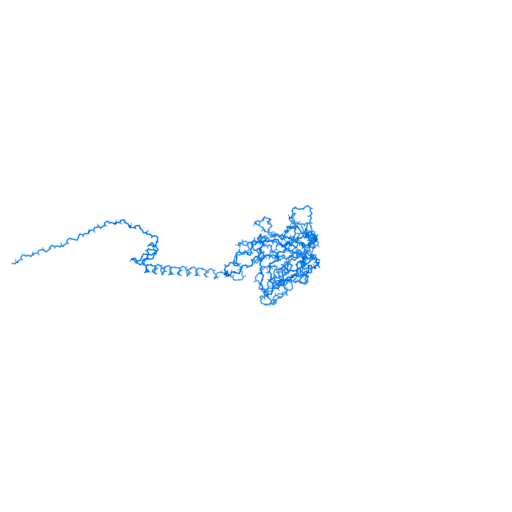95 -8.713 1.00 96.62 275 LEU A O 1
ATOM 2187 N N . VAL A 1 276 ? 2.190 -4.895 -8.006 1.00 97.12 276 VAL A N 1
ATOM 2188 C CA . VAL A 1 276 ? 3.047 -4.619 -9.163 1.00 97.12 276 VAL A CA 1
ATOM 2189 C C . VAL A 1 276 ? 4.464 -4.454 -8.642 1.00 97.12 276 VAL A C 1
ATOM 2191 O O . VAL A 1 276 ? 4.735 -3.544 -7.857 1.00 97.12 276 VAL A O 1
ATOM 2194 N N . ALA A 1 277 ? 5.361 -5.348 -9.040 1.00 97.44 277 ALA A N 1
ATOM 2195 C CA . ALA A 1 277 ? 6.780 -5.196 -8.779 1.00 97.44 277 ALA A CA 1
ATOM 2196 C C . ALA A 1 277 ? 7.384 -4.254 -9.822 1.00 97.44 277 ALA A C 1
ATOM 2198 O O . ALA A 1 277 ? 7.227 -4.457 -11.023 1.00 97.44 277 ALA A O 1
ATOM 2199 N N . VAL A 1 278 ? 8.066 -3.221 -9.348 1.00 97.44 278 VAL A N 1
ATOM 2200 C CA . VAL A 1 278 ? 8.780 -2.244 -10.160 1.00 97.44 278 VAL A CA 1
ATOM 2201 C C . VAL A 1 278 ? 10.264 -2.486 -9.962 1.00 97.44 278 VAL A C 1
ATOM 2203 O O . VAL A 1 278 ? 10.791 -2.297 -8.864 1.00 97.44 278 VAL A O 1
ATOM 2206 N N . HIS A 1 279 ? 10.916 -2.947 -11.020 1.00 97.00 279 HIS A N 1
ATOM 2207 C CA . HIS A 1 279 ? 12.338 -3.248 -11.054 1.00 97.00 279 HIS A CA 1
ATOM 2208 C C . HIS A 1 279 ? 13.091 -2.071 -11.671 1.00 97.00 279 HIS A C 1
ATOM 2210 O O . HIS A 1 279 ? 12.859 -1.703 -12.825 1.00 97.00 279 HIS A O 1
ATOM 2216 N N . PHE A 1 280 ? 14.003 -1.484 -10.900 1.00 95.94 280 PHE A N 1
ATOM 2217 C CA . PHE A 1 280 ? 14.889 -0.432 -11.386 1.00 95.94 280 PHE A CA 1
ATOM 2218 C C . PHE A 1 280 ? 16.162 -1.074 -11.929 1.00 95.94 280 PHE A C 1
ATOM 2220 O O . PHE A 1 280 ? 17.050 -1.437 -11.162 1.00 95.94 280 PHE A O 1
ATOM 2227 N N . ALA A 1 281 ? 16.259 -1.239 -13.248 1.00 93.00 281 ALA A N 1
ATOM 2228 C CA . ALA A 1 281 ? 17.296 -2.083 -13.835 1.00 93.00 281 ALA A CA 1
ATOM 2229 C C . ALA A 1 281 ? 18.704 -1.464 -13.772 1.00 93.00 281 ALA A C 1
ATOM 2231 O O . ALA A 1 281 ? 19.687 -2.194 -13.639 1.00 93.00 281 ALA A O 1
ATOM 2232 N N . ARG A 1 282 ? 18.829 -0.132 -13.905 1.00 92.06 282 ARG A N 1
ATOM 2233 C CA . ARG A 1 282 ? 20.127 0.580 -13.873 1.00 92.06 282 ARG A CA 1
ATOM 2234 C C . ARG A 1 282 ? 20.052 1.981 -13.233 1.00 92.06 282 ARG A C 1
ATOM 2236 O O . ARG A 1 282 ? 20.335 2.962 -13.921 1.00 92.06 282 ARG A O 1
ATOM 2243 N N . PRO A 1 283 ? 19.697 2.092 -11.944 1.00 93.44 283 PRO A N 1
ATOM 2244 C CA . PRO A 1 283 ? 19.785 3.353 -11.209 1.00 93.44 283 PRO A CA 1
ATOM 2245 C C . PRO A 1 283 ? 21.244 3.801 -11.003 1.00 93.44 283 PRO A C 1
ATOM 2247 O O . PRO A 1 283 ? 22.143 2.988 -10.767 1.00 93.44 283 PRO A O 1
ATOM 2250 N N . LYS A 1 284 ? 21.490 5.113 -11.071 1.00 91.12 284 LYS A N 1
ATOM 2251 C CA . LYS A 1 284 ? 22.806 5.732 -10.865 1.00 91.12 284 LYS A CA 1
ATOM 2252 C C . LYS A 1 284 ? 23.184 5.661 -9.375 1.00 91.12 284 LYS A C 1
ATOM 2254 O O . LYS A 1 284 ? 22.415 6.110 -8.528 1.00 91.12 284 LYS A O 1
ATOM 2259 N N . PRO A 1 285 ? 24.352 5.098 -9.015 1.00 90.50 285 PRO A N 1
ATOM 2260 C CA . PRO A 1 285 ? 24.796 5.065 -7.626 1.00 90.50 285 PRO A CA 1
ATOM 2261 C C . PRO A 1 285 ? 25.284 6.439 -7.148 1.00 90.50 285 PRO A C 1
ATOM 2263 O O . PRO A 1 285 ? 25.645 7.296 -7.954 1.00 90.50 285 PRO A O 1
ATOM 2266 N N . LYS A 1 286 ? 25.368 6.614 -5.822 1.00 88.12 286 LYS A N 1
ATOM 2267 C CA . LYS A 1 286 ? 25.831 7.830 -5.120 1.00 88.12 286 LYS A CA 1
ATOM 2268 C C . LYS A 1 286 ? 24.965 9.079 -5.328 1.00 88.12 286 LYS A C 1
ATOM 2270 O O . LYS A 1 286 ? 25.389 10.172 -4.958 1.00 88.12 286 LYS A O 1
ATOM 2275 N N . THR A 1 287 ? 23.762 8.938 -5.875 1.00 89.25 287 THR A N 1
ATOM 2276 C CA . THR A 1 287 ? 22.785 10.026 -5.975 1.00 89.25 287 THR A CA 1
ATOM 2277 C C . THR A 1 287 ? 21.492 9.643 -5.266 1.00 89.25 287 THR A C 1
ATOM 2279 O O . THR A 1 287 ? 21.125 8.469 -5.197 1.00 89.25 287 THR A O 1
ATOM 2282 N N . THR A 1 288 ? 20.815 10.641 -4.697 1.00 90.69 288 THR A N 1
ATOM 2283 C CA . THR A 1 288 ? 19.481 10.464 -4.119 1.00 90.69 288 THR A CA 1
ATOM 2284 C C . THR A 1 288 ? 18.453 10.711 -5.211 1.00 90.69 288 THR A C 1
ATOM 2286 O O . THR A 1 288 ? 18.222 11.856 -5.595 1.00 90.69 288 THR A O 1
ATOM 2289 N N . ILE A 1 289 ? 17.828 9.641 -5.691 1.00 92.50 289 ILE A N 1
ATOM 2290 C CA . ILE A 1 289 ? 16.846 9.686 -6.772 1.00 92.50 289 ILE A CA 1
ATOM 2291 C C . ILE A 1 289 ? 15.458 9.791 -6.151 1.00 92.50 289 ILE A C 1
ATOM 2293 O O . ILE A 1 289 ? 15.038 8.904 -5.404 1.00 92.50 289 ILE A O 1
ATOM 2297 N N . SER A 1 290 ? 14.733 10.872 -6.437 1.00 92.88 290 SER A N 1
ATOM 2298 C CA . SER A 1 290 ? 13.335 10.985 -6.023 1.00 92.88 290 SER A CA 1
ATOM 2299 C C . SER A 1 290 ? 12.441 10.343 -7.072 1.00 92.88 290 SER A C 1
ATOM 2301 O O . SER A 1 290 ? 12.478 10.733 -8.234 1.00 92.88 290 SER A O 1
ATOM 2303 N N . ILE A 1 291 ? 11.637 9.364 -6.670 1.00 93.56 291 ILE A N 1
ATOM 2304 C CA . ILE A 1 291 ? 10.776 8.591 -7.563 1.00 93.56 291 ILE A CA 1
ATOM 2305 C C . ILE A 1 291 ? 9.333 8.811 -7.127 1.00 93.56 291 ILE A C 1
ATOM 2307 O O . ILE A 1 291 ? 9.002 8.654 -5.951 1.00 93.56 291 ILE A O 1
ATOM 2311 N N . GLU A 1 292 ? 8.468 9.153 -8.072 1.00 93.56 292 GLU A N 1
ATOM 2312 C CA . GLU A 1 292 ? 7.024 9.184 -7.879 1.00 93.56 292 GLU A CA 1
ATOM 2313 C C . GLU A 1 292 ? 6.375 8.059 -8.665 1.00 93.56 292 GLU A C 1
ATOM 2315 O O . GLU A 1 292 ? 6.543 7.984 -9.880 1.00 93.56 292 GLU A O 1
ATOM 2320 N N . CYS A 1 293 ? 5.579 7.237 -7.984 1.00 95.25 293 CYS A N 1
ATOM 2321 C CA . CYS A 1 293 ? 4.740 6.240 -8.629 1.00 95.25 293 CYS A CA 1
ATOM 2322 C C . CYS A 1 293 ? 3.265 6.610 -8.489 1.00 95.25 293 CYS A C 1
ATOM 2324 O O . CYS A 1 293 ? 2.754 6.768 -7.379 1.00 95.25 293 CYS A O 1
ATOM 2326 N N . ARG A 1 294 ? 2.574 6.736 -9.620 1.00 95.25 294 ARG A N 1
ATOM 2327 C CA . ARG A 1 294 ? 1.167 7.123 -9.736 1.00 95.25 294 ARG A CA 1
ATOM 2328 C C . ARG A 1 294 ? 0.328 5.955 -10.238 1.00 95.25 294 ARG A C 1
ATOM 2330 O O . A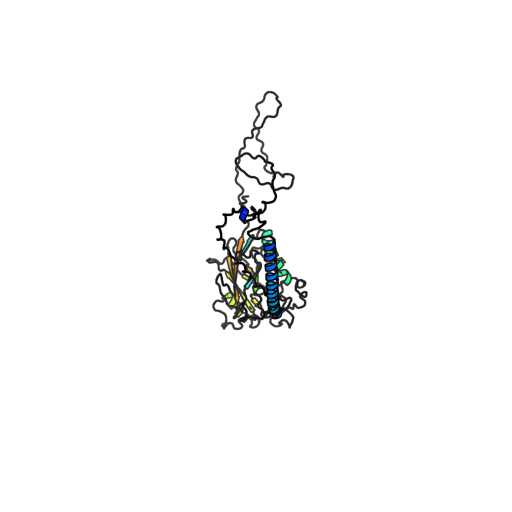RG A 1 294 ? 0.764 5.216 -11.117 1.00 95.25 294 ARG A O 1
ATOM 2337 N N . ALA A 1 295 ? -0.876 5.827 -9.688 1.00 96.56 295 ALA A N 1
ATOM 2338 C CA . ALA A 1 295 ? -1.907 4.933 -10.196 1.00 96.56 295 ALA A CA 1
ATOM 2339 C C . ALA A 1 295 ? -2.889 5.702 -11.095 1.00 96.56 295 ALA A C 1
ATOM 2341 O O . ALA A 1 295 ? -3.215 6.858 -10.813 1.00 96.56 295 ALA A O 1
ATOM 2342 N N . TRP A 1 296 ? -3.372 5.059 -12.157 1.00 95.81 296 TRP A N 1
ATOM 2343 C CA . TRP A 1 296 ? -4.270 5.657 -13.141 1.00 95.81 296 TRP A CA 1
ATOM 2344 C C . TRP A 1 296 ? -5.560 4.850 -13.272 1.00 95.81 296 TRP A C 1
ATOM 2346 O O . TRP A 1 296 ? -5.555 3.691 -13.686 1.00 95.81 296 TRP A O 1
ATOM 2356 N N . ALA A 1 297 ? -6.664 5.508 -12.949 1.00 95.56 297 ALA A N 1
ATOM 2357 C CA . ALA A 1 297 ? -8.037 5.110 -13.234 1.00 95.56 297 ALA A CA 1
ATOM 2358 C C . ALA A 1 297 ? -8.882 6.393 -13.236 1.00 95.56 297 ALA A C 1
ATOM 2360 O O . ALA A 1 297 ? -8.494 7.377 -12.598 1.00 95.56 297 ALA A O 1
ATOM 2361 N N . LYS A 1 298 ? -10.033 6.404 -13.914 1.00 94.00 298 LYS A N 1
ATOM 2362 C CA . LYS A 1 298 ? -10.879 7.604 -14.044 1.00 94.00 298 LYS A CA 1
ATOM 2363 C C . LYS A 1 298 ? -11.327 8.156 -12.687 1.00 94.00 298 LYS A C 1
ATOM 2365 O O . LYS A 1 298 ? -11.393 9.368 -12.507 1.00 94.00 298 LYS A O 1
ATOM 2370 N N . ASN A 1 299 ? -11.552 7.272 -11.717 1.00 93.75 299 ASN A N 1
ATOM 2371 C CA . ASN A 1 299 ? -11.970 7.616 -10.360 1.00 93.75 299 ASN A CA 1
ATOM 2372 C C . ASN A 1 299 ? -10.815 7.723 -9.338 1.00 93.75 299 ASN A C 1
ATOM 2374 O O . ASN A 1 299 ? -11.072 7.847 -8.140 1.00 93.75 299 ASN A O 1
ATOM 2378 N N . ILE A 1 300 ? -9.547 7.712 -9.776 1.00 94.50 300 ILE A N 1
ATOM 2379 C CA . ILE A 1 300 ? -8.387 8.011 -8.917 1.00 94.50 300 ILE A CA 1
ATOM 2380 C C . ILE A 1 300 ? -7.970 9.463 -9.135 1.00 94.50 300 ILE A C 1
ATOM 2382 O O . ILE A 1 300 ? -7.436 9.839 -10.178 1.00 94.50 300 ILE A O 1
ATOM 2386 N N . VAL A 1 301 ? -8.175 10.293 -8.112 1.00 91.81 301 VAL A N 1
ATOM 2387 C CA . VAL A 1 301 ? -7.803 11.710 -8.170 1.00 91.81 301 VAL A CA 1
ATOM 2388 C C . VAL A 1 301 ? -6.332 11.870 -7.809 1.00 91.81 301 VAL A C 1
ATOM 2390 O O . VAL A 1 301 ? -5.910 11.550 -6.695 1.00 91.81 301 VAL A O 1
ATOM 2393 N N . TYR A 1 302 ? -5.559 12.432 -8.732 1.00 91.56 302 TYR A N 1
ATOM 2394 C CA . TYR A 1 302 ? -4.166 12.778 -8.491 1.00 91.56 302 TYR A CA 1
ATOM 2395 C C . TYR A 1 302 ? -4.034 14.136 -7.794 1.00 91.56 302 TYR A C 1
ATOM 2397 O O . TYR A 1 302 ? -4.578 15.147 -8.243 1.00 91.56 302 TYR A O 1
ATOM 2405 N N . ARG A 1 303 ? -3.266 14.169 -6.704 1.00 87.88 303 ARG A N 1
ATOM 2406 C CA . ARG A 1 303 ? -2.796 15.398 -6.054 1.00 87.88 303 ARG A CA 1
ATOM 2407 C C . ARG A 1 303 ? -1.319 15.219 -5.724 1.00 87.88 303 ARG A C 1
ATOM 2409 O O . ARG A 1 303 ? -0.976 14.336 -4.952 1.00 87.88 303 ARG A O 1
ATOM 2416 N N . GLY A 1 304 ? -0.449 16.038 -6.313 1.00 77.44 304 GLY A N 1
ATOM 2417 C CA . GLY A 1 304 ? 1.013 15.890 -6.201 1.00 77.44 304 GLY A CA 1
ATOM 2418 C C . GLY A 1 304 ? 1.676 16.635 -5.034 1.00 77.44 304 GLY A C 1
ATOM 2419 O O . GLY A 1 304 ? 2.899 16.622 -4.920 1.00 77.44 304 GLY A O 1
ATOM 2420 N N . GLY A 1 305 ? 0.909 17.332 -4.189 1.00 74.88 305 GLY A N 1
ATOM 2421 C CA . GLY A 1 305 ? 1.464 18.137 -3.097 1.00 74.88 305 GLY A CA 1
ATOM 2422 C C . GLY A 1 305 ? 2.132 17.286 -2.010 1.00 74.88 305 GLY A C 1
ATOM 2423 O O . GLY A 1 305 ? 1.662 16.201 -1.695 1.00 74.88 305 GLY A O 1
ATOM 2424 N N . SER A 1 306 ? 3.193 17.796 -1.374 1.00 69.62 306 SER A N 1
ATOM 2425 C CA . SER A 1 306 ? 3.938 17.059 -0.333 1.00 69.62 306 SER A CA 1
ATOM 2426 C C . SER A 1 306 ? 3.117 16.719 0.923 1.00 69.62 306 SER A C 1
ATOM 2428 O O . SER A 1 306 ? 3.512 15.816 1.655 1.00 69.62 306 SER A O 1
ATOM 2430 N N . ARG A 1 307 ? 2.026 17.447 1.208 1.00 68.56 307 ARG A N 1
ATOM 2431 C CA . ARG A 1 307 ? 1.161 17.228 2.387 1.00 68.56 307 ARG A CA 1
ATOM 2432 C C . ARG A 1 307 ? -0.128 16.471 2.068 1.00 68.56 307 ARG A C 1
ATOM 2434 O O . ARG A 1 307 ? -0.523 15.620 2.851 1.00 68.56 307 ARG A O 1
ATOM 2441 N N . ASP A 1 308 ? -0.722 16.738 0.906 1.00 74.62 308 ASP A N 1
ATOM 2442 C CA . ASP A 1 308 ? -2.022 16.189 0.495 1.00 74.62 308 ASP A CA 1
ATOM 2443 C C . ASP A 1 308 ? -1.878 15.295 -0.743 1.00 74.62 308 ASP A C 1
ATOM 2445 O O . ASP A 1 308 ? -2.637 15.412 -1.711 1.00 74.62 308 ASP A O 1
ATOM 2449 N N . ARG A 1 309 ? -0.851 14.434 -0.740 1.00 85.25 309 ARG A N 1
ATOM 2450 C CA . ARG A 1 309 ? -0.576 13.537 -1.862 1.00 85.25 309 ARG A CA 1
ATOM 2451 C C . ARG A 1 309 ? -1.686 12.494 -1.982 1.00 85.25 309 ARG A C 1
ATOM 2453 O O . ARG A 1 309 ? -1.987 11.795 -1.017 1.00 85.25 309 ARG A O 1
ATOM 2460 N N . ALA A 1 310 ? -2.284 12.378 -3.163 1.00 88.88 310 ALA A N 1
ATOM 2461 C CA . ALA A 1 310 ? -3.354 11.424 -3.443 1.00 88.88 310 ALA A CA 1
ATOM 2462 C C . ALA A 1 310 ? -3.163 10.799 -4.829 1.00 88.88 310 ALA A C 1
ATOM 2464 O O . ALA A 1 310 ? -2.681 11.467 -5.744 1.00 88.88 310 ALA A O 1
ATOM 2465 N N . GLY A 1 311 ? -3.491 9.513 -4.975 1.00 89.62 311 GLY A N 1
ATOM 2466 C CA . GLY A 1 311 ? -3.298 8.770 -6.227 1.00 89.62 311 GLY A CA 1
ATOM 2467 C C . GLY A 1 311 ? -1.833 8.522 -6.625 1.00 89.62 311 GLY A C 1
ATOM 2468 O O . GLY A 1 311 ? -1.578 7.908 -7.659 1.00 89.62 311 GLY A O 1
ATOM 2469 N N . SER A 1 312 ? -0.859 8.963 -5.821 1.00 92.88 312 SER A N 1
ATOM 2470 C CA . SER A 1 312 ? 0.562 8.664 -6.015 1.00 92.88 312 SER A CA 1
ATOM 2471 C C . SER A 1 312 ? 1.300 8.466 -4.693 1.00 92.88 312 SER A C 1
ATOM 2473 O O . SER A 1 312 ? 0.832 8.869 -3.627 1.00 92.88 312 SER A O 1
ATOM 2475 N N . MET A 1 313 ? 2.467 7.834 -4.767 1.00 91.88 313 MET A N 1
ATOM 2476 C CA . MET A 1 313 ? 3.442 7.751 -3.686 1.00 91.88 313 MET A CA 1
ATOM 2477 C C . MET A 1 313 ? 4.769 8.355 -4.143 1.00 91.88 313 MET A C 1
ATOM 2479 O O . MET A 1 313 ? 5.043 8.429 -5.340 1.00 91.88 313 MET A O 1
ATOM 2483 N N . GLN A 1 314 ? 5.581 8.795 -3.184 1.00 91.31 314 GLN A N 1
ATOM 2484 C CA . GLN A 1 314 ? 6.933 9.282 -3.431 1.00 91.31 314 GLN A CA 1
ATOM 2485 C C . GLN A 1 314 ? 7.910 8.543 -2.525 1.00 91.31 314 GLN A C 1
ATOM 2487 O O . GLN A 1 314 ? 7.652 8.392 -1.325 1.00 91.31 314 GLN A O 1
ATOM 2492 N N . ILE A 1 315 ? 9.026 8.119 -3.110 1.00 92.38 315 ILE A N 1
ATOM 2493 C CA . ILE A 1 315 ? 10.137 7.470 -2.421 1.00 92.38 315 ILE A CA 1
ATOM 2494 C C . ILE A 1 315 ? 11.461 8.102 -2.834 1.00 92.38 315 ILE A C 1
ATOM 2496 O O . ILE A 1 315 ? 11.581 8.688 -3.909 1.00 92.38 315 ILE A O 1
ATOM 2500 N N . PHE A 1 316 ? 12.467 7.958 -1.983 1.00 92.38 316 PHE A N 1
ATOM 2501 C CA . PHE A 1 316 ? 13.839 8.349 -2.275 1.00 92.38 316 PHE A CA 1
ATOM 2502 C C . PHE A 1 316 ? 14.717 7.106 -2.311 1.00 92.38 316 PHE A C 1
ATOM 2504 O O . PHE A 1 316 ? 14.759 6.351 -1.345 1.00 92.38 316 PHE A O 1
ATOM 2511 N N . LEU A 1 317 ? 15.416 6.886 -3.415 1.00 92.62 317 LEU A N 1
ATOM 2512 C CA . LEU A 1 317 ? 16.353 5.782 -3.562 1.00 92.62 317 LEU A CA 1
ATOM 2513 C C . LEU A 1 317 ? 17.781 6.320 -3.470 1.00 92.62 317 LEU A C 1
ATOM 2515 O O . LEU A 1 317 ? 18.135 7.241 -4.202 1.00 92.62 317 LEU A O 1
ATOM 2519 N N . LEU A 1 318 ? 18.597 5.737 -2.592 1.00 91.75 318 LEU A N 1
ATOM 2520 C CA . LEU A 1 318 ? 20.024 6.028 -2.486 1.00 91.75 318 LEU A CA 1
ATOM 2521 C C . LEU A 1 318 ? 20.820 4.723 -2.499 1.00 91.75 318 LEU A C 1
ATOM 2523 O O . LEU A 1 318 ? 20.732 3.907 -1.582 1.00 91.75 318 LEU A O 1
ATOM 2527 N N . LEU A 1 319 ? 21.632 4.552 -3.539 1.00 90.69 319 LEU A N 1
ATOM 2528 C CA . LEU A 1 319 ? 22.546 3.422 -3.663 1.00 90.69 319 LEU A CA 1
ATOM 2529 C C . LEU A 1 319 ? 23.954 3.864 -3.286 1.00 90.69 319 LEU A C 1
ATOM 2531 O O . LEU A 1 319 ? 24.634 4.553 -4.051 1.00 90.69 319 LEU A O 1
ATOM 2535 N N . SER A 1 320 ? 24.394 3.456 -2.104 1.00 83.88 320 SER A N 1
ATOM 2536 C CA . SER A 1 320 ? 25.733 3.753 -1.607 1.00 83.88 320 SER A CA 1
ATOM 2537 C C . SER A 1 320 ? 26.729 2.712 -2.125 1.00 83.88 320 SER A C 1
ATOM 2539 O O . SER A 1 320 ? 26.422 1.526 -2.241 1.00 83.88 320 SER A O 1
ATOM 2541 N N . GLN A 1 321 ? 27.947 3.142 -2.447 1.00 72.31 321 GLN A N 1
ATOM 2542 C CA . GLN A 1 321 ? 29.052 2.217 -2.711 1.00 72.31 321 GLN A CA 1
ATOM 2543 C C . GLN A 1 321 ? 29.837 2.009 -1.418 1.00 72.31 321 GLN A C 1
ATOM 2545 O O . GLN A 1 321 ? 29.999 2.952 -0.644 1.00 72.31 321 GLN A O 1
ATOM 2550 N N . ALA A 1 322 ? 30.330 0.790 -1.193 1.00 61.25 322 ALA A N 1
ATOM 2551 C CA . ALA A 1 322 ? 31.351 0.579 -0.178 1.00 61.25 322 ALA A CA 1
ATOM 2552 C C . ALA A 1 322 ? 32.579 1.399 -0.590 1.00 61.25 322 ALA A C 1
ATOM 2554 O O . ALA A 1 322 ? 33.036 1.286 -1.730 1.00 61.25 322 ALA A O 1
ATOM 2555 N N . LEU A 1 323 ? 33.064 2.257 0.305 1.00 55.19 323 LEU A N 1
ATOM 2556 C CA . LEU A 1 323 ? 34.381 2.854 0.143 1.00 55.19 323 LEU A CA 1
ATOM 2557 C C . LEU A 1 323 ? 35.375 1.694 0.238 1.00 55.19 323 LEU A C 1
ATOM 2559 O O . LEU A 1 323 ? 35.500 1.059 1.281 1.00 55.19 323 LEU A O 1
ATOM 2563 N N . VAL A 1 324 ? 35.981 1.339 -0.890 1.00 47.81 324 VAL A N 1
ATOM 2564 C CA . VAL A 1 324 ? 37.208 0.552 -0.884 1.00 47.81 324 VAL A CA 1
ATOM 2565 C C . VAL A 1 324 ? 38.285 1.568 -0.533 1.00 47.81 324 VAL A C 1
ATOM 2567 O O . VAL A 1 324 ? 38.547 2.455 -1.342 1.00 47.81 324 VAL A O 1
ATOM 2570 N N . ASP A 1 325 ? 38.834 1.501 0.679 1.00 38.88 325 ASP A N 1
ATOM 2571 C CA . ASP A 1 325 ? 40.007 2.292 1.054 1.00 38.88 325 ASP A CA 1
ATOM 2572 C C . ASP A 1 325 ? 41.226 1.767 0.267 1.00 38.88 325 ASP A C 1
ATOM 2574 O O . ASP A 1 325 ? 42.050 1.006 0.769 1.00 38.88 325 ASP A O 1
ATOM 2578 N N . GLU A 1 326 ? 41.330 2.136 -1.010 1.00 40.56 326 GLU A N 1
ATOM 2579 C CA . GLU A 1 326 ? 42.610 2.212 -1.716 1.00 40.56 326 GLU A CA 1
ATOM 2580 C C . GLU A 1 326 ? 43.282 3.519 -1.280 1.00 40.56 326 GLU A C 1
ATOM 2582 O O . GLU A 1 326 ? 43.079 4.539 -1.922 1.00 40.56 326 GLU A O 1
ATOM 2587 N N . ASP A 1 327 ? 43.959 3.511 -0.125 1.00 33.09 327 ASP A N 1
ATOM 2588 C CA . ASP A 1 327 ? 45.133 4.352 0.200 1.00 33.09 327 ASP A CA 1
ATOM 2589 C C . ASP A 1 327 ? 45.454 4.319 1.711 1.00 33.09 327 ASP A C 1
ATOM 2591 O O . ASP A 1 327 ? 45.522 5.342 2.387 1.00 33.09 327 ASP A O 1
ATOM 2595 N N . CYS A 1 328 ? 45.753 3.135 2.254 1.00 32.59 328 CYS A N 1
ATOM 2596 C CA . CYS A 1 328 ? 46.597 3.032 3.453 1.00 32.59 328 CYS A CA 1
ATOM 2597 C C . CYS A 1 328 ? 47.994 2.529 3.069 1.00 32.59 328 CYS A C 1
ATOM 2599 O O . CYS A 1 328 ? 48.472 1.494 3.521 1.00 32.59 328 CYS A O 1
ATOM 2601 N N . SER A 1 329 ? 48.671 3.294 2.212 1.00 37.16 329 SER A N 1
ATOM 2602 C CA . SER A 1 329 ? 50.126 3.264 2.088 1.00 37.16 329 SER A CA 1
ATOM 2603 C C . SER A 1 329 ? 50.633 4.688 2.220 1.00 37.16 329 SER A C 1
ATOM 2605 O O . SER A 1 329 ? 50.730 5.397 1.227 1.00 37.16 329 SER A O 1
ATOM 2607 N N . ASN A 1 330 ? 50.997 5.102 3.433 1.00 34.38 330 ASN A N 1
ATOM 2608 C CA . ASN A 1 330 ? 52.133 6.000 3.584 1.00 34.38 330 ASN A CA 1
ATOM 2609 C C . ASN A 1 330 ? 52.800 5.859 4.952 1.00 34.38 330 ASN A C 1
ATOM 2611 O O . ASN A 1 330 ? 52.190 5.928 6.014 1.00 34.38 330 ASN A O 1
ATOM 2615 N N . SER A 1 331 ? 54.107 5.645 4.858 1.00 35.00 331 SER A N 1
ATOM 2616 C CA . SER A 1 331 ? 55.092 5.470 5.911 1.00 35.00 331 SER A CA 1
ATOM 2617 C C . SER A 1 331 ? 55.153 6.648 6.885 1.00 35.00 331 SER A C 1
ATOM 2619 O O . SER A 1 331 ? 55.342 7.790 6.467 1.00 35.00 331 SER A O 1
ATOM 2621 N N . GLY A 1 332 ? 55.141 6.357 8.186 1.00 30.47 332 GLY A N 1
ATOM 2622 C CA . GLY A 1 332 ? 55.502 7.309 9.234 1.00 30.47 332 GLY A CA 1
ATOM 2623 C C . GLY A 1 332 ? 56.177 6.597 10.403 1.00 30.47 332 GLY A C 1
ATOM 2624 O O . GLY A 1 332 ? 55.514 5.972 11.223 1.00 30.47 332 GLY A O 1
ATOM 2625 N N . THR A 1 333 ? 57.505 6.665 10.489 1.00 28.23 333 THR A N 1
ATOM 2626 C CA . THR A 1 333 ? 58.277 6.162 11.636 1.00 28.23 333 THR A CA 1
ATOM 2627 C C . THR A 1 333 ? 58.158 7.121 12.820 1.00 28.23 333 THR A C 1
ATOM 2629 O O . THR A 1 333 ? 58.577 8.274 12.713 1.00 28.23 333 THR A O 1
ATOM 2632 N N . VAL A 1 334 ? 57.649 6.647 13.960 1.00 27.47 334 VAL A N 1
ATOM 2633 C CA . VAL A 1 334 ? 57.669 7.379 15.238 1.00 27.47 334 VAL A CA 1
ATOM 2634 C C . VAL A 1 334 ? 58.692 6.730 16.172 1.00 27.47 334 VAL A C 1
ATOM 2636 O O . VAL A 1 334 ? 58.566 5.564 16.538 1.00 27.47 334 VAL A O 1
ATOM 2639 N N . SER A 1 335 ? 59.714 7.489 16.562 1.00 26.20 335 SER A N 1
ATOM 2640 C CA . SER A 1 335 ? 60.760 7.065 17.499 1.00 26.20 335 SER A CA 1
ATOM 2641 C C . SER A 1 335 ? 60.300 7.280 18.942 1.00 26.20 335 SER A C 1
ATOM 2643 O O . SER A 1 335 ? 60.015 8.413 19.327 1.00 26.20 335 SER A O 1
ATOM 2645 N N . VAL A 1 336 ? 60.278 6.229 19.766 1.00 29.22 336 VAL A N 1
ATOM 2646 C CA . VAL A 1 336 ? 59.995 6.341 21.208 1.00 29.22 336 VAL A CA 1
ATOM 2647 C C . VAL A 1 336 ? 61.224 5.901 22.003 1.00 29.22 336 VAL A C 1
ATOM 2649 O O . VAL A 1 336 ? 61.709 4.783 21.857 1.00 29.22 336 VAL A O 1
ATOM 2652 N N . VAL A 1 337 ? 61.746 6.800 22.841 1.00 27.00 337 VAL A N 1
ATOM 2653 C CA . VAL A 1 337 ? 62.870 6.543 23.753 1.00 27.00 337 VAL A CA 1
ATOM 2654 C C . VAL A 1 337 ? 62.333 5.856 25.010 1.00 27.00 337 VAL A C 1
ATOM 2656 O O . VAL A 1 337 ? 61.574 6.458 25.766 1.00 27.00 337 VAL A O 1
ATOM 2659 N N . ALA A 1 338 ? 62.725 4.603 25.250 1.00 30.02 338 ALA A N 1
ATOM 2660 C CA . ALA A 1 338 ? 62.387 3.880 26.475 1.00 30.02 338 ALA A CA 1
ATOM 2661 C C . ALA A 1 338 ? 63.492 4.060 27.535 1.00 30.02 338 ALA A C 1
ATOM 2663 O O . ALA A 1 338 ? 64.625 3.618 27.352 1.00 30.02 338 ALA A O 1
ATOM 2664 N N . LEU A 1 339 ? 63.156 4.699 28.659 1.00 27.88 339 LEU A N 1
ATOM 2665 C CA . LEU A 1 339 ? 63.972 4.732 29.876 1.00 27.88 339 LEU A CA 1
ATOM 2666 C C . LEU A 1 339 ? 63.714 3.451 30.684 1.00 27.88 339 LEU A C 1
ATOM 2668 O O . LEU A 1 339 ? 62.621 3.260 31.214 1.00 27.88 339 LEU A O 1
ATOM 2672 N N . ALA A 1 340 ? 64.713 2.573 30.782 1.00 29.94 340 ALA A N 1
ATOM 2673 C CA . ALA A 1 340 ? 64.652 1.390 31.636 1.00 29.94 340 ALA A CA 1
ATOM 2674 C C . ALA A 1 340 ? 64.869 1.775 33.113 1.00 29.94 340 ALA A C 1
ATOM 2676 O O . ALA A 1 340 ? 65.861 2.420 33.457 1.00 29.94 340 ALA A O 1
ATOM 2677 N N . ALA A 1 341 ? 63.946 1.367 33.988 1.00 31.19 341 ALA A N 1
ATOM 2678 C CA . ALA A 1 341 ? 64.097 1.457 35.440 1.00 31.19 341 ALA A CA 1
ATOM 2679 C C . ALA A 1 341 ? 65.020 0.332 35.967 1.00 31.19 341 ALA A C 1
ATOM 2681 O O . ALA A 1 341 ? 65.055 -0.756 35.386 1.00 31.19 341 ALA A O 1
ATOM 2682 N N . PRO A 1 342 ? 65.782 0.567 37.051 1.00 28.33 342 PRO A N 1
ATOM 2683 C CA . PRO A 1 342 ? 66.924 -0.262 37.412 1.00 28.33 342 PRO A CA 1
ATOM 2684 C C . PRO A 1 342 ? 66.481 -1.528 38.149 1.00 28.33 342 PRO A C 1
ATOM 2686 O O . PRO A 1 342 ? 65.743 -1.461 39.129 1.00 28.33 342 PRO A O 1
ATOM 2689 N N . SER A 1 343 ? 66.980 -2.683 37.713 1.00 30.22 343 SER A N 1
ATOM 2690 C CA . SER A 1 343 ? 66.930 -3.923 38.490 1.00 30.22 343 SER A CA 1
ATOM 2691 C C . SER A 1 343 ? 68.353 -4.332 38.846 1.00 30.22 343 SER A C 1
ATOM 2693 O O . SER A 1 343 ? 69.240 -4.407 38.000 1.00 30.22 343 SER A O 1
ATOM 2695 N N . SER A 1 344 ? 68.555 -4.523 40.141 1.00 32.81 344 SER A N 1
ATOM 2696 C CA . SER A 1 344 ? 69.787 -4.851 40.844 1.00 32.81 344 SER A CA 1
ATOM 2697 C C . SER A 1 344 ? 70.488 -6.100 40.305 1.00 32.81 344 SER A C 1
ATOM 2699 O O . SER A 1 344 ? 70.016 -7.189 40.595 1.00 32.81 344 SER A O 1
ATOM 2701 N N . VAL A 1 345 ? 71.623 -5.945 39.614 1.00 31.92 345 VAL A N 1
ATOM 2702 C CA . VAL A 1 345 ? 72.837 -6.792 39.688 1.00 31.92 345 VAL A CA 1
ATOM 2703 C C . VAL A 1 345 ? 73.972 -6.013 39.001 1.00 31.92 345 VAL A C 1
ATOM 2705 O O . VAL A 1 345 ? 73.858 -5.639 37.839 1.00 31.92 345 VAL A O 1
ATOM 2708 N N . ILE A 1 346 ? 75.077 -5.768 39.712 1.00 30.78 346 ILE A N 1
ATOM 2709 C CA . ILE A 1 346 ? 76.319 -5.209 39.151 1.00 30.78 346 ILE A CA 1
ATOM 2710 C C . ILE A 1 346 ? 77.175 -6.365 38.614 1.00 30.78 346 ILE A C 1
ATOM 2712 O O . ILE A 1 346 ? 77.550 -7.243 39.393 1.00 30.78 346 ILE A O 1
ATOM 2716 N N . PRO A 1 347 ? 77.593 -6.314 37.338 1.00 31.47 347 PRO A N 1
ATOM 2717 C CA . PRO A 1 347 ? 78.958 -6.683 36.996 1.00 31.47 347 PRO A CA 1
ATOM 2718 C C . PRO A 1 347 ? 79.683 -5.579 36.208 1.00 31.47 347 PRO A C 1
ATOM 2720 O O . PRO A 1 347 ? 79.102 -4.639 35.676 1.00 31.47 347 PRO A O 1
ATOM 2723 N N . ARG A 1 348 ? 81.009 -5.689 36.239 1.00 31.59 348 ARG A N 1
ATOM 2724 C CA . ARG A 1 348 ? 82.017 -4.690 35.874 1.00 31.59 348 ARG A CA 1
ATOM 2725 C C . ARG A 1 348 ? 82.168 -4.509 34.357 1.00 31.59 348 ARG A C 1
ATOM 2727 O O . ARG A 1 348 ? 82.119 -5.485 33.624 1.00 31.59 348 ARG A O 1
ATOM 2734 N N . ASN A 1 349 ? 82.508 -3.274 33.972 1.00 34.53 349 ASN A N 1
ATOM 2735 C CA . ASN A 1 349 ? 83.100 -2.833 32.701 1.00 34.53 349 ASN A CA 1
ATOM 2736 C C . ASN A 1 349 ? 82.388 -3.240 31.398 1.00 34.53 349 ASN A C 1
ATOM 2738 O O . ASN A 1 349 ? 82.583 -4.332 30.877 1.00 34.53 349 ASN A O 1
ATOM 2742 N N . GLY A 1 350 ? 81.701 -2.273 30.786 1.00 34.53 350 GLY A N 1
ATOM 2743 C CA . GLY A 1 350 ? 81.330 -2.320 29.372 1.00 34.53 350 GLY A CA 1
ATOM 2744 C C . GLY A 1 350 ? 80.229 -1.320 29.035 1.00 34.53 350 GLY A C 1
ATOM 2745 O O . GLY A 1 350 ? 79.134 -1.400 29.581 1.00 34.53 350 GLY A O 1
ATOM 2746 N N . SER A 1 351 ? 80.513 -0.367 28.147 1.00 32.62 351 SER A N 1
ATOM 2747 C CA . SER A 1 351 ? 79.519 0.541 27.563 1.00 32.62 351 SER A CA 1
ATOM 2748 C C . SER A 1 351 ? 78.443 -0.266 26.812 1.00 32.62 351 SER A C 1
ATOM 2750 O O . SER A 1 351 ? 78.816 -1.125 26.007 1.00 32.62 351 SER A O 1
ATOM 2752 N N . PRO A 1 352 ? 77.132 -0.030 27.010 1.00 32.09 352 PRO A N 1
ATOM 2753 C CA . PRO A 1 352 ? 76.110 -0.747 26.258 1.00 32.09 352 PRO A CA 1
ATOM 2754 C C . PRO A 1 352 ? 76.086 -0.263 24.801 1.00 32.09 352 PRO A C 1
ATOM 2756 O O . PRO A 1 352 ? 75.878 0.913 24.508 1.00 32.09 352 PRO A O 1
ATOM 2759 N N . VAL A 1 353 ? 76.330 -1.202 23.890 1.00 31.64 353 VAL A N 1
ATOM 2760 C CA . VAL A 1 353 ? 76.255 -1.045 22.434 1.00 31.64 353 VAL A CA 1
ATOM 2761 C C . VAL A 1 353 ? 74.785 -0.978 22.009 1.00 31.64 353 VAL A C 1
ATOM 2763 O O . VAL A 1 353 ? 74.009 -1.883 22.313 1.00 31.64 353 VAL A O 1
ATOM 2766 N N . LEU A 1 354 ? 74.413 0.078 21.278 1.00 27.30 354 LEU A N 1
ATOM 2767 C CA . LEU A 1 354 ? 73.116 0.211 20.610 1.00 27.30 354 LEU A CA 1
ATOM 2768 C C . LEU A 1 354 ? 72.987 -0.896 19.547 1.00 27.30 354 LEU A C 1
ATOM 2770 O O . LEU A 1 354 ? 73.754 -0.920 18.585 1.00 27.30 354 LEU A O 1
ATOM 2774 N N . ARG A 1 355 ? 72.026 -1.811 19.697 1.00 25.89 355 ARG A N 1
ATOM 2775 C CA . ARG A 1 355 ? 71.615 -2.723 18.621 1.00 25.89 355 ARG A CA 1
ATOM 2776 C C . ARG A 1 355 ? 70.168 -2.443 18.250 1.00 25.89 355 ARG A C 1
ATOM 2778 O O . ARG A 1 355 ? 69.264 -2.671 19.045 1.00 25.89 355 ARG A O 1
ATOM 2785 N N . THR A 1 356 ? 69.974 -1.963 17.031 1.00 27.61 356 THR A N 1
ATOM 2786 C CA . THR A 1 356 ? 68.694 -1.956 16.328 1.00 27.61 356 THR A CA 1
ATOM 2787 C C . THR A 1 356 ? 68.466 -3.346 15.737 1.00 27.61 356 THR A C 1
ATOM 2789 O O . THR A 1 356 ? 69.306 -3.863 15.004 1.00 27.61 356 THR A O 1
ATOM 2792 N N . VAL A 1 357 ? 67.341 -3.971 16.074 1.00 29.12 357 VAL A N 1
ATOM 2793 C CA . VAL A 1 357 ? 66.868 -5.202 15.426 1.00 29.12 357 VAL A CA 1
ATOM 2794 C C . VAL A 1 357 ? 65.534 -4.863 14.761 1.00 29.12 357 VAL A C 1
ATOM 2796 O O . VAL A 1 357 ? 64.660 -4.340 15.453 1.00 29.12 357 VAL A O 1
ATOM 2799 N N . PRO A 1 358 ? 65.354 -5.108 13.452 1.00 26.03 358 PRO A N 1
ATOM 2800 C CA . PRO A 1 358 ? 64.051 -4.975 12.822 1.00 26.03 358 PRO A CA 1
ATOM 2801 C C . PRO A 1 358 ? 63.207 -6.209 13.169 1.00 26.03 358 PRO A C 1
ATOM 2803 O O . PRO A 1 358 ? 63.655 -7.339 12.979 1.00 26.03 358 PRO A O 1
ATOM 2806 N N . MET A 1 359 ? 61.992 -6.000 13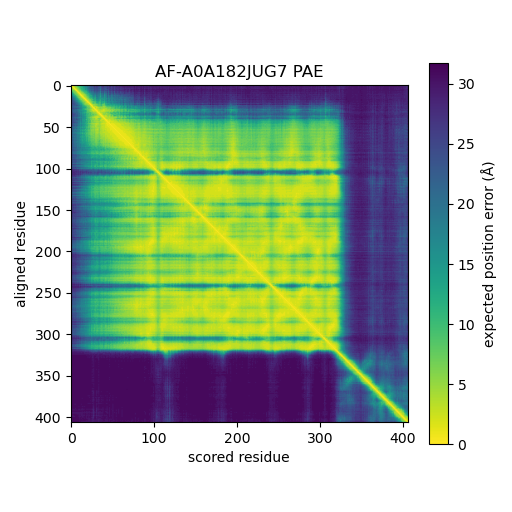.675 1.00 26.66 359 MET A N 1
ATOM 2807 C CA . MET A 1 359 ? 60.965 -7.041 13.774 1.00 26.66 359 MET A CA 1
ATOM 2808 C C . MET A 1 359 ? 59.693 -6.567 13.053 1.00 26.66 359 MET A C 1
ATOM 2810 O O . MET A 1 359 ? 59.380 -5.376 13.125 1.00 26.66 359 MET A O 1
ATOM 2814 N N . PRO A 1 360 ? 58.996 -7.463 12.331 1.00 28.12 360 PRO A N 1
ATOM 2815 C CA . PRO A 1 360 ? 57.784 -7.133 11.588 1.00 28.12 360 PRO A CA 1
ATOM 2816 C C . PRO A 1 360 ? 56.606 -6.862 12.537 1.00 28.12 360 PRO A C 1
ATOM 2818 O O . PRO A 1 360 ? 56.455 -7.531 13.558 1.00 28.12 360 PRO A O 1
ATOM 2821 N N . LEU A 1 361 ? 55.780 -5.870 12.192 1.00 30.83 361 LEU A N 1
ATOM 2822 C CA . LEU A 1 361 ? 54.494 -5.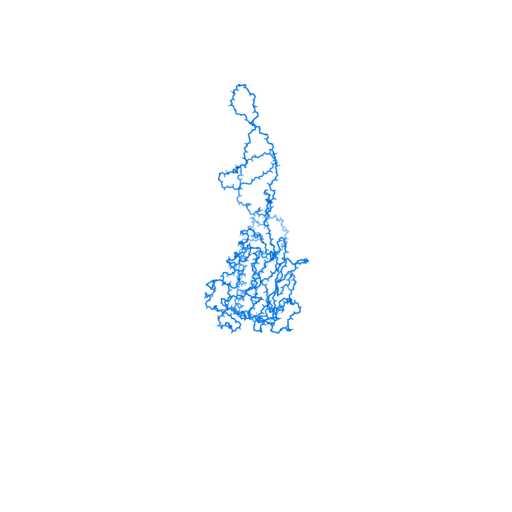589 12.833 1.00 30.83 361 LEU A CA 1
ATOM 2823 C C . LEU A 1 361 ? 53.440 -6.553 12.276 1.00 30.83 361 LEU A C 1
ATOM 2825 O O . LEU A 1 361 ? 52.662 -6.182 11.412 1.00 30.83 361 LEU A O 1
ATOM 2829 N N . ASP A 1 362 ? 53.428 -7.777 12.783 1.00 30.91 362 ASP A N 1
ATOM 2830 C CA . ASP A 1 362 ? 52.257 -8.650 12.740 1.00 30.91 362 ASP A CA 1
ATOM 2831 C C . ASP A 1 362 ? 52.124 -9.249 14.139 1.00 30.91 362 ASP A C 1
ATOM 2833 O O . ASP A 1 362 ? 52.813 -10.210 14.450 1.00 30.91 362 ASP A O 1
ATOM 2837 N N . ASP A 1 363 ? 51.330 -8.610 15.005 1.00 25.34 363 ASP A N 1
ATOM 2838 C CA . ASP A 1 363 ? 50.684 -9.241 16.165 1.00 25.34 363 ASP A CA 1
ATOM 2839 C C . ASP A 1 363 ? 49.723 -8.238 16.835 1.00 25.34 363 ASP A C 1
ATOM 2841 O O . ASP A 1 363 ? 50.117 -7.325 17.567 1.00 25.34 363 ASP A O 1
ATOM 2845 N N . CYS A 1 364 ? 48.420 -8.405 16.595 1.00 26.36 364 CYS A N 1
ATOM 2846 C CA . CYS A 1 364 ? 47.390 -7.8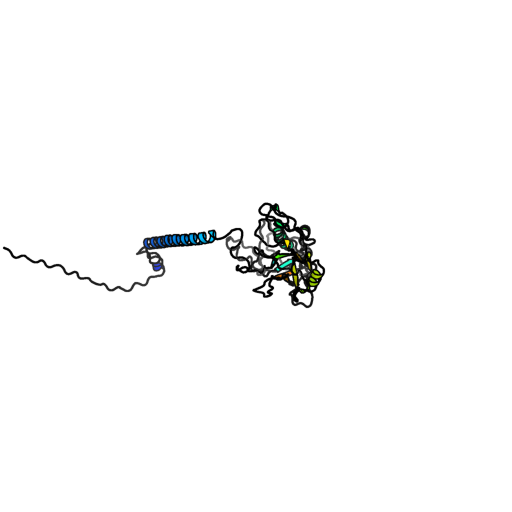16 17.447 1.00 26.36 364 CYS A CA 1
ATOM 2847 C C . CYS A 1 364 ? 47.390 -8.561 18.790 1.00 26.36 364 CYS A C 1
ATOM 2849 O O . CYS A 1 364 ? 47.081 -9.751 18.842 1.00 26.36 364 CYS A O 1
ATOM 2851 N N . PHE A 1 365 ? 47.690 -7.870 19.891 1.00 29.86 365 PHE A N 1
ATOM 2852 C CA . PHE A 1 365 ? 47.569 -8.461 21.223 1.00 29.86 365 PHE A CA 1
ATOM 2853 C C . PHE A 1 365 ? 46.103 -8.771 21.558 1.00 29.86 365 PHE A C 1
ATOM 2855 O O . PHE A 1 365 ? 45.252 -7.882 21.608 1.00 29.86 365 PHE A O 1
ATOM 2862 N N . SER A 1 366 ? 45.830 -10.046 21.834 1.00 23.88 366 SER A N 1
ATOM 2863 C CA . SER A 1 366 ? 44.602 -10.518 22.470 1.00 23.88 366 SER A CA 1
ATOM 2864 C C . SER A 1 366 ? 44.702 -10.301 23.983 1.00 23.88 366 SER A C 1
ATOM 2866 O O . SER A 1 366 ? 45.626 -10.802 24.625 1.00 23.88 366 SER A O 1
ATOM 2868 N N . CYS A 1 367 ? 43.768 -9.547 24.565 1.00 25.84 367 CYS A N 1
ATOM 2869 C CA . CYS A 1 367 ? 43.581 -9.524 26.014 1.00 25.84 367 CYS A CA 1
ATOM 2870 C C . CYS A 1 367 ? 42.713 -10.722 26.406 1.00 25.84 367 CYS A C 1
ATOM 2872 O O . CYS A 1 367 ? 41.548 -10.804 26.014 1.00 25.84 367 CYS A O 1
ATOM 2874 N N . ASP A 1 368 ? 43.282 -11.634 27.187 1.00 28.84 368 ASP A N 1
ATOM 2875 C CA . ASP A 1 368 ? 42.570 -12.792 27.716 1.00 28.84 368 ASP A CA 1
ATOM 2876 C C . ASP A 1 368 ? 41.402 -12.322 28.610 1.00 28.84 368 ASP A C 1
ATOM 2878 O O . ASP A 1 368 ? 41.595 -11.555 29.559 1.00 28.84 368 ASP A O 1
ATOM 2882 N N . GLY A 1 369 ? 40.176 -12.735 28.270 1.00 33.38 369 GLY A N 1
ATOM 2883 C CA . GLY A 1 369 ? 38.959 -12.397 29.020 1.00 33.38 369 GLY A CA 1
ATOM 2884 C C . GLY A 1 369 ? 38.055 -11.294 28.440 1.00 33.38 369 GLY A C 1
ATOM 2885 O O . GLY A 1 369 ? 37.712 -10.350 29.143 1.00 33.38 369 GLY A O 1
ATOM 2886 N N . GLY A 1 370 ? 37.597 -11.437 27.193 1.00 38.34 370 GLY A N 1
ATOM 2887 C CA . GLY A 1 370 ? 36.199 -11.166 26.793 1.00 38.34 370 GLY A CA 1
ATOM 2888 C C . GLY A 1 370 ? 35.501 -9.849 27.192 1.00 38.34 370 GLY A C 1
ATOM 2889 O O . GLY A 1 370 ? 34.290 -9.875 27.415 1.00 38.34 370 GLY A O 1
ATOM 2890 N N . ALA A 1 371 ? 36.188 -8.704 27.254 1.00 30.64 371 ALA A N 1
ATOM 2891 C CA . ALA A 1 371 ? 35.545 -7.397 27.436 1.00 30.64 371 ALA A CA 1
ATOM 2892 C C . ALA A 1 371 ? 36.204 -6.303 26.573 1.00 30.64 371 ALA A C 1
ATOM 2894 O O . ALA A 1 371 ? 37.398 -6.044 26.690 1.00 30.64 371 ALA A O 1
ATOM 2895 N N . LEU A 1 372 ? 35.405 -5.645 25.722 1.00 32.09 372 LEU A N 1
ATOM 2896 C CA . LEU A 1 372 ? 35.783 -4.451 24.953 1.00 32.09 372 LEU A CA 1
ATOM 2897 C C . LEU A 1 372 ? 36.114 -3.298 25.918 1.00 32.09 372 LEU A C 1
ATOM 2899 O O . LEU A 1 372 ? 35.224 -2.792 26.602 1.00 32.09 372 LEU A O 1
ATOM 2903 N N . GLY A 1 373 ? 37.384 -2.899 25.987 1.00 30.31 373 GLY A N 1
ATOM 2904 C CA . GLY A 1 373 ? 37.841 -1.703 26.698 1.00 30.31 373 GLY A CA 1
ATOM 2905 C C . GLY A 1 373 ? 38.138 -0.563 25.722 1.00 30.31 373 GLY A C 1
ATOM 2906 O O . GLY A 1 373 ? 38.778 -0.781 24.699 1.00 30.31 373 GLY A O 1
ATOM 2907 N N . GLU A 1 374 ? 37.676 0.649 26.034 1.00 30.11 374 GLU A N 1
ATOM 2908 C CA . GLU A 1 374 ? 37.970 1.871 25.273 1.00 30.11 374 GLU A CA 1
ATOM 2909 C C . GLU A 1 374 ? 39.389 2.389 25.578 1.00 30.11 374 GLU A C 1
ATOM 2911 O O . GLU A 1 374 ? 39.780 2.521 26.741 1.00 30.11 374 GLU A O 1
ATOM 2916 N N . CYS A 1 375 ? 40.150 2.750 24.540 1.00 30.33 375 CYS A N 1
ATOM 2917 C CA . CYS A 1 375 ? 41.397 3.503 24.672 1.00 30.33 375 CYS A CA 1
ATOM 2918 C C . CYS A 1 375 ? 41.102 5.010 24.654 1.00 30.33 375 CYS A C 1
ATOM 2920 O O . CYS A 1 375 ? 40.820 5.582 23.605 1.00 30.33 375 CYS A O 1
ATOM 2922 N N . LEU A 1 376 ? 41.208 5.672 25.808 1.00 27.20 376 LEU A N 1
ATOM 2923 C CA . LEU A 1 376 ? 41.230 7.134 25.902 1.00 27.20 376 LEU A CA 1
ATOM 2924 C C . LEU A 1 376 ? 42.674 7.635 25.804 1.00 27.20 376 LEU A C 1
ATOM 2926 O O . LEU A 1 376 ? 43.485 7.413 26.703 1.00 27.20 376 LEU A O 1
ATOM 2930 N N . THR A 1 377 ? 42.996 8.342 24.724 1.00 26.45 377 THR A N 1
ATOM 2931 C CA . THR A 1 377 ? 44.240 9.104 24.596 1.00 26.45 377 THR A CA 1
ATOM 2932 C C . THR A 1 377 ? 44.043 10.503 25.179 1.00 26.45 377 THR A C 1
ATOM 2934 O O . THR A 1 377 ? 43.421 11.373 24.580 1.00 26.45 377 THR A O 1
ATOM 2937 N N . VAL A 1 378 ? 44.609 10.748 26.361 1.00 25.98 378 VAL A N 1
ATOM 2938 C CA . VAL A 1 378 ? 44.860 12.107 26.857 1.00 25.98 378 VAL A CA 1
ATOM 2939 C C . VAL A 1 378 ? 46.318 12.166 27.285 1.00 25.98 378 VAL A C 1
ATOM 2941 O O . VAL A 1 378 ? 46.710 11.453 28.200 1.00 25.98 378 VAL A O 1
ATOM 2944 N N . GLY A 1 379 ? 47.115 12.983 26.588 1.00 31.77 379 GLY A N 1
ATOM 2945 C CA . GLY A 1 379 ? 48.464 13.393 26.992 1.00 31.77 379 GLY A CA 1
ATOM 2946 C C . GLY A 1 379 ? 49.405 12.257 27.400 1.00 31.77 379 GLY A C 1
ATOM 2947 O O . GLY A 1 379 ? 49.575 12.015 28.586 1.00 31.77 379 GLY A O 1
ATOM 2948 N N . GLY A 1 380 ? 50.033 11.605 26.412 1.00 37.75 380 GLY A N 1
ATOM 2949 C CA . GLY A 1 380 ? 51.199 10.715 26.537 1.00 37.75 380 GLY A CA 1
ATOM 2950 C C . GLY A 1 380 ? 51.584 10.271 27.952 1.00 37.75 380 GLY A C 1
ATOM 2951 O O . GLY A 1 380 ? 52.534 10.801 28.510 1.00 37.75 380 GLY A O 1
ATOM 2952 N N . THR A 1 381 ? 50.820 9.343 28.538 1.00 30.12 381 THR A N 1
ATOM 2953 C CA . THR A 1 381 ? 51.185 8.388 29.610 1.00 30.12 381 THR A CA 1
ATOM 2954 C C . THR A 1 381 ? 49.914 7.635 30.036 1.00 30.12 381 THR A C 1
ATOM 2956 O O . THR A 1 381 ? 49.086 8.144 30.783 1.00 30.12 381 THR A O 1
ATOM 2959 N N . GLY A 1 382 ? 49.723 6.402 29.556 1.00 28.20 382 GLY A N 1
ATOM 2960 C CA . GLY A 1 382 ? 48.594 5.560 29.969 1.00 28.20 382 GLY A CA 1
ATOM 2961 C C . GLY A 1 382 ? 48.840 4.902 31.332 1.00 28.20 382 GLY A C 1
ATOM 2962 O O . GLY A 1 382 ? 49.797 4.148 31.489 1.00 28.20 382 GLY A O 1
ATOM 2963 N N . ARG A 1 383 ? 47.965 5.144 32.316 1.00 26.58 383 ARG A N 1
ATOM 2964 C CA . ARG A 1 383 ? 47.816 4.306 33.523 1.00 26.58 383 ARG A CA 1
ATOM 2965 C C . ARG A 1 383 ? 46.404 3.727 33.557 1.00 26.58 383 ARG A C 1
ATOM 2967 O O . ARG A 1 383 ? 45.437 4.476 33.477 1.00 26.58 383 ARG A O 1
ATOM 2974 N N . CYS A 1 384 ? 46.283 2.412 33.741 1.00 26.55 384 CYS A N 1
ATOM 2975 C CA . CYS A 1 384 ? 45.002 1.765 34.032 1.00 26.55 384 CYS A CA 1
ATOM 2976 C C . CYS A 1 384 ? 44.591 2.051 35.484 1.00 26.55 384 CYS A C 1
ATOM 2978 O O . CYS A 1 384 ? 45.222 1.558 36.419 1.00 26.55 384 CYS A O 1
ATOM 2980 N N . LEU A 1 385 ? 43.524 2.827 35.680 1.00 27.02 385 LEU A N 1
ATOM 2981 C CA . LEU A 1 385 ? 42.868 2.980 36.979 1.00 27.02 385 LEU A CA 1
ATOM 2982 C C . LEU A 1 385 ? 41.705 1.987 37.082 1.00 27.02 385 LEU A C 1
ATOM 2984 O O . LEU A 1 385 ? 40.757 2.026 36.303 1.00 27.02 385 LEU A O 1
ATOM 2988 N N . ARG A 1 386 ? 41.785 1.085 38.064 1.00 28.25 386 ARG A N 1
ATOM 2989 C CA . ARG A 1 386 ? 40.700 0.182 38.464 1.00 28.25 386 ARG A CA 1
ATOM 2990 C C . ARG A 1 386 ? 39.791 0.931 39.446 1.00 28.25 386 ARG A C 1
ATOM 2992 O O . ARG A 1 386 ? 40.176 1.088 40.601 1.00 28.25 386 ARG A O 1
ATOM 2999 N N . SER A 1 387 ? 38.585 1.334 39.044 1.00 28.17 387 SER A N 1
ATOM 3000 C CA . SER A 1 387 ? 37.507 1.597 40.013 1.00 28.17 387 SER A CA 1
ATOM 3001 C C . SER A 1 387 ? 36.093 1.562 39.414 1.00 28.17 387 SER A C 1
ATOM 3003 O O . SER A 1 387 ? 35.676 2.409 38.635 1.00 28.17 387 SER A O 1
ATOM 3005 N N . VAL A 1 388 ? 35.376 0.521 39.840 1.00 28.88 388 VAL A N 1
ATOM 3006 C CA . VAL A 1 388 ? 33.948 0.385 40.182 1.00 28.88 388 VAL A CA 1
ATOM 3007 C C . VAL A 1 388 ? 33.052 1.632 39.979 1.00 28.88 388 VAL A C 1
ATOM 3009 O O . VAL A 1 388 ? 33.284 2.636 40.643 1.00 28.88 388 VAL A O 1
ATOM 3012 N N . TRP A 1 389 ? 31.962 1.525 39.191 1.00 27.62 389 TRP A N 1
ATOM 3013 C CA . TRP A 1 389 ? 30.554 1.691 39.646 1.00 27.62 389 TRP A CA 1
ATOM 3014 C C . TRP A 1 389 ? 29.484 1.666 38.521 1.00 27.62 389 TRP A C 1
ATOM 3016 O O . TRP A 1 389 ? 29.550 2.417 37.557 1.00 27.62 389 TRP A O 1
ATOM 3026 N N . SER A 1 390 ? 28.428 0.880 38.801 1.00 26.72 390 SER A N 1
ATOM 3027 C CA . SER A 1 390 ? 26.985 1.066 38.517 1.00 26.72 390 SER A CA 1
ATOM 3028 C C . SER A 1 390 ? 26.413 0.963 37.085 1.00 26.72 390 SER A C 1
ATOM 3030 O O . SER A 1 390 ? 26.690 1.753 36.188 1.00 26.72 390 SER A O 1
ATOM 3032 N N . ALA A 1 391 ? 25.470 0.024 36.929 1.00 32.97 391 ALA A N 1
ATOM 3033 C CA . ALA A 1 391 ? 24.782 -0.379 35.699 1.00 32.97 391 ALA A CA 1
ATOM 3034 C C . ALA A 1 391 ? 23.676 0.576 35.181 1.00 32.97 391 ALA A C 1
ATOM 3036 O O . ALA A 1 391 ? 22.983 0.228 34.229 1.00 32.97 391 ALA A O 1
ATOM 3037 N N . SER A 1 392 ? 23.511 1.784 35.729 1.00 31.28 392 SER A N 1
ATOM 3038 C CA . SER A 1 392 ? 22.357 2.649 35.396 1.00 31.28 392 SER A CA 1
ATOM 3039 C C . SER A 1 392 ? 22.640 3.810 34.427 1.00 31.28 392 SER A C 1
ATOM 3041 O O . SER A 1 392 ? 21.806 4.698 34.285 1.00 31.28 392 SER A O 1
ATOM 3043 N N . LYS A 1 393 ? 23.782 3.827 33.721 1.00 31.31 393 LYS A N 1
ATOM 3044 C CA . LYS A 1 393 ? 24.096 4.852 32.692 1.00 31.31 393 LYS A CA 1
ATOM 3045 C C . LYS A 1 393 ? 24.352 4.309 31.278 1.00 31.31 393 LYS A C 1
ATOM 3047 O O . LYS A 1 393 ? 24.791 5.053 30.407 1.00 31.31 393 LYS A O 1
ATOM 3052 N N . LYS A 1 394 ? 23.997 3.048 31.008 1.00 31.25 394 LYS A N 1
ATOM 3053 C CA . LYS A 1 394 ? 24.145 2.419 29.679 1.00 31.25 394 LYS A CA 1
ATOM 3054 C C . LYS A 1 394 ? 23.200 2.967 28.593 1.00 31.25 394 LYS A C 1
ATOM 3056 O O . LYS A 1 394 ? 23.428 2.703 27.423 1.00 31.25 394 LYS A O 1
ATOM 3061 N N . ALA A 1 395 ? 22.179 3.751 28.949 1.00 29.61 395 ALA A N 1
ATOM 3062 C CA . ALA A 1 395 ? 21.150 4.204 28.005 1.00 29.61 395 ALA A CA 1
ATOM 3063 C C . ALA A 1 395 ? 21.374 5.611 27.406 1.00 29.61 395 ALA A C 1
ATOM 3065 O O . ALA A 1 395 ? 20.584 6.042 26.574 1.00 29.61 395 ALA A O 1
ATOM 3066 N N . ALA A 1 396 ? 22.423 6.345 27.801 1.00 28.53 396 ALA A N 1
ATOM 3067 C CA . ALA A 1 396 ? 22.586 7.755 27.411 1.00 28.53 396 ALA A CA 1
ATOM 3068 C C . ALA A 1 396 ? 23.724 8.041 26.410 1.00 28.53 396 ALA A C 1
ATOM 3070 O O . ALA A 1 396 ? 23.898 9.192 26.024 1.00 28.53 396 ALA A O 1
ATOM 3071 N N . PHE A 1 397 ? 24.490 7.033 25.974 1.00 29.25 397 PHE A N 1
ATOM 3072 C CA . PHE A 1 397 ? 25.680 7.243 25.128 1.00 29.25 397 PHE A CA 1
ATOM 3073 C C . PHE A 1 397 ? 25.724 6.416 23.834 1.00 29.25 397 PHE A C 1
ATOM 3075 O O . PHE A 1 397 ? 26.731 6.418 23.139 1.00 29.25 397 PHE A O 1
ATOM 3082 N N . GLN A 1 398 ? 24.615 5.781 23.443 1.00 29.77 398 GLN A N 1
ATOM 3083 C CA . GLN A 1 398 ? 24.512 5.022 22.186 1.00 29.77 398 GLN A CA 1
ATOM 3084 C C . GLN A 1 398 ? 24.072 5.885 20.983 1.00 29.77 398 GLN A C 1
ATOM 3086 O O . GLN A 1 398 ? 23.506 5.396 20.011 1.00 29.77 398 GLN A O 1
ATOM 3091 N N . LYS A 1 399 ? 24.320 7.196 21.054 1.00 31.92 399 LYS A N 1
ATOM 3092 C CA . LYS A 1 399 ? 24.152 8.148 19.952 1.00 31.92 399 LYS A CA 1
ATOM 3093 C C . LYS A 1 399 ? 25.339 9.098 19.953 1.00 31.92 399 LYS A C 1
ATOM 3095 O O . LYS A 1 399 ? 25.299 10.119 20.633 1.00 31.92 399 LYS A O 1
ATOM 3100 N N . ARG A 1 400 ? 26.378 8.760 19.193 1.00 25.47 400 ARG A N 1
ATOM 3101 C CA . ARG A 1 400 ? 27.258 9.717 18.508 1.00 25.47 400 ARG A CA 1
ATOM 3102 C C . ARG A 1 400 ? 28.189 8.955 17.572 1.00 25.47 400 ARG A C 1
ATOM 3104 O O . ARG A 1 400 ? 29.021 8.174 18.013 1.00 25.47 400 ARG A O 1
ATOM 3111 N N . ASN A 1 401 ? 27.999 9.213 16.283 1.00 32.16 401 ASN A N 1
ATOM 3112 C CA . ASN A 1 401 ? 28.916 8.887 15.202 1.00 32.16 401 ASN A CA 1
ATOM 3113 C C . ASN A 1 401 ? 30.343 9.294 15.578 1.00 32.16 401 ASN A C 1
ATOM 3115 O O . ASN A 1 401 ? 30.559 10.447 15.955 1.00 32.16 401 ASN A O 1
ATOM 3119 N N . VAL A 1 402 ? 31.301 8.386 15.410 1.00 24.73 402 VAL A N 1
ATOM 3120 C CA . VAL A 1 402 ? 32.719 8.733 15.312 1.00 24.73 402 VAL A CA 1
ATOM 3121 C C . VAL A 1 402 ? 33.330 7.873 14.214 1.00 24.73 402 VAL A C 1
ATOM 3123 O O . VAL A 1 402 ? 33.165 6.656 14.198 1.00 24.73 402 VAL A O 1
ATOM 3126 N N . CYS A 1 403 ? 33.970 8.568 13.279 1.00 26.33 403 CYS A N 1
ATOM 3127 C CA . CYS A 1 403 ? 34.691 8.071 12.121 1.00 26.33 403 CYS A CA 1
ATOM 3128 C C . CYS A 1 403 ? 35.539 6.834 12.444 1.00 26.33 403 CYS A C 1
ATOM 3130 O O . CYS A 1 403 ? 36.406 6.897 13.314 1.00 26.33 403 CYS A O 1
ATOM 3132 N N . GLN A 1 404 ? 35.342 5.748 11.697 1.00 23.77 404 GLN A N 1
ATOM 3133 C CA . GLN A 1 404 ? 36.394 4.756 11.511 1.00 23.77 404 GLN A CA 1
ATOM 3134 C C . GLN A 1 404 ? 37.242 5.217 10.330 1.00 23.77 404 GLN A C 1
ATOM 3136 O O . GLN A 1 404 ? 36.789 5.214 9.191 1.00 23.77 404 GLN A O 1
ATOM 3141 N N . ILE A 1 405 ? 38.435 5.699 10.660 1.00 27.83 405 ILE A N 1
ATOM 3142 C CA . ILE A 1 405 ? 39.568 5.809 9.747 1.00 27.83 405 ILE A CA 1
ATOM 3143 C C . ILE A 1 405 ? 40.275 4.457 9.872 1.00 27.83 405 ILE A C 1
ATOM 3145 O O . ILE A 1 405 ? 40.655 4.087 10.989 1.00 27.83 405 ILE A O 1
ATOM 3149 N N . GLY A 1 406 ? 40.313 3.702 8.772 1.00 37.44 406 GLY A N 1
ATOM 3150 C CA . GLY A 1 406 ? 41.128 2.494 8.622 1.00 37.44 406 GLY A CA 1
ATOM 3151 C C . GLY A 1 406 ? 42.595 2.826 8.411 1.00 37.44 406 GLY A C 1
ATOM 3152 O O . GLY A 1 406 ? 42.877 3.957 7.955 1.00 37.44 406 GLY A O 1
#

Nearest PDB structures (foldseek):
  8k1l-assembly1_B  TM=9.284E-01  e=6.477E-30  Artemia salina
  8ijl-assembly1_B  TM=7.787E-01  e=5.692E-22  Rattus
  7w47-assembly1_B  TM=7.651E-01  e=1.059E-16  Sus scrofa
  2yn9-assembly1_B  TM=7.787E-01  e=2.148E-14  Sus scrofa
  5mhs-assembly1_H  TM=4.400E-01  e=4.247E-02  Mus musculus

InterPro domains:
  IPR000402 Sodium/potassium-transporting ATPase subunit beta [PF00287] (22-314)
  IPR000402 Sodium/potassium-transporting ATPase subunit beta [PTHR11523] (21-320)
  IPR038702 Sodium/potassium-transporting ATPase subunit beta superfamily [G3DSA:2.60.40.1660] (19-319)

pLDDT: mean 76.64, std 25.25, range [23.77, 98.19]

Secondary structure (DSSP, 8-state):
-PPP--PPPPP---PPPPPPPPP---HHHHHEETTTTEETTEEHHHHHHHHHHHHHHHHHHHHHHHHHHHHHHHTS-SSS-SS-GGGSTT-S-PPEEEES--S-TTS-SEEEEETT-HHHHHHHHHHHHHHHHHHH-GGGSGGGGTTEE--BTTBPPPTT-EE---GGGGGGGSGGGGGGGGGT--EEEEEEPP-BT-------SGGG--TTS-HHHHHHHHHS-TTTT-EEEEEEEE----SS-SS--EEEES-SEEEGGG-SB---TT-----EEEEESSPPTTSEEEEEEEEE-TT---B--SSS-BSEEEEEEEEEPP-----------------PPP-S------PPPP---------PPPPSSS--------SS----------TT-TTSSS--------

Organism: NCBI:txid43041